Protein AF-A0AAW4PHL9-F1 (afdb_monomer_lite)

Foldseek 3Di:
DPPPQDQDPADLPAQALCNNQSHDLPDDLVRSVVSLVVCCQCLPPVRHPDDPSVVSNVSNVVSNVQCNDPVSSVLLVLLCVVVNRRCSNLQSVLCVVVVVPDDSNPDDCVNSVNPDPPPPPPDPDDDPVVVVVVVVVVVVVVVVVVVVVVVVVVVVVVCVVVVDDPPDDDDDDDDDDDDDDDDDDDDDDDDDDDDDDDPDPPPVPPVVVVVVVVVVVVVVVVVVVVVVVVVVVLVVVLVVVLCCCLCPVLVPPPDVVVSLVVSLVSLVVSLVVSVVVVVVVVVCVVPVDPPPPDDPPPPPPPDPPVVVVVVVVVSVVVSVCVVVVNPVVVLVVVLVVVVVVVVVVVVVCVVDVDDPVCVVVNVVVVVVSLVVSLVSLVVVCVVVVVVVVNVVVVVVVVCVVVVPDPVVVVVVVVD

Secondary structure (DSSP, 8-state):
----PPP----TT-SSHHHHHT--TT--HHHHHHHHHHHHHHH-TTT--STTHHHHHHHHHHHHHHHHSHHHHHHHHHHHHHHHHHHHHHHHHHHHHTTT-S-TTT--TTTTT-S----GGG-----THHHHHHHHHHHHHHHHHHHHHHHHHHHHHHHHHTT---------------------------------------TTHHHHHHHHHHHHHHHHHHHHHHHHHHHHHHHHHHHHHHHIIIIIIITT-S-HHHHHHHHHHHHHHHHHHHHHHHHHHHHHHHHS-----S-TT-TT---SHHHHHHHHHHHHHHHHHHHTT-HHHHHHHHHHHHHHHHHHHHHHHTTS---TTHHHHHHHHHHHHHHHHHHHHHHHHHHTT-HHHHHHHHHHHHHHHHTS-THHHHHHTT-

Sequence (415 aa):
MSATQEFTAPDINREDYYERLGVPPSADATDIANHTKKYVAEFKPELSTHDNADERWKQFNKARQTLNSTDSKEDYDTFRERFGAEQATEAYETWQANDALGDPNSVSARDLGLESEVDESESGHKTHDQEWNKQRSSSRDQQQNRSTREERRHERARRRQAGETDIDTDSSKTYSTRATDGGKRTGTNETTDADKDETEDDESGTFGRVIDHVRSTVDLAAMEVSTMFSLLDLVGVSYLLYVLVVEFVLGSVPIPIIRDAGTVAVSLALVGLLSVAYLDRFSDRVTSGGRASVGNQFTKSTTPTRLLALPALFAVLWSLVLLIGGGALTILLLAVSVACLYGRLRGVSNVVDIPDWTENIEVAGGALAAIIFIVLFIQSGQVTGTGPLATVGIGIVLLALIGTPIAAVRQQLSR

Structure (mmCIF, N/CA/C/O backbone):
data_AF-A0AAW4PHL9-F1
#
_entry.id   AF-A0AAW4PHL9-F1
#
loop_
_atom_site.group_PDB
_atom_site.id
_atom_site.type_symbol
_atom_site.label_atom_id
_atom_site.label_alt_id
_atom_site.label_comp_id
_atom_site.label_asym_id
_atom_site.label_entity_id
_atom_site.label_seq_id
_atom_site.pdbx_PDB_ins_code
_atom_site.Cartn_x
_atom_site.Cartn_y
_atom_site.Cartn_z
_atom_site.occupancy
_atom_site.B_iso_or_equiv
_atom_site.auth_seq_id
_atom_site.auth_comp_id
_atom_site.auth_asym_id
_atom_site.auth_atom_id
_atom_site.pdbx_PDB_model_num
ATOM 1 N N . MET A 1 1 ? -10.907 -9.064 30.657 1.00 40.66 1 MET A N 1
ATOM 2 C CA . MET A 1 1 ? -10.489 -10.327 30.013 1.00 40.66 1 MET A CA 1
ATOM 3 C C . MET A 1 1 ? -10.972 -10.296 28.573 1.00 40.66 1 MET A C 1
ATOM 5 O O . MET A 1 1 ? -12.100 -10.694 28.309 1.00 40.66 1 MET A O 1
ATOM 9 N N . SER A 1 2 ? -10.179 -9.720 27.668 1.00 46.84 2 SER A N 1
ATOM 10 C CA . SER A 1 2 ? -10.474 -9.772 26.233 1.00 46.84 2 SER A CA 1
ATOM 11 C C . SER A 1 2 ? -10.361 -11.222 25.782 1.00 46.84 2 SER A C 1
ATOM 13 O O . SER A 1 2 ? -9.368 -11.879 26.087 1.00 46.84 2 SER A O 1
ATOM 15 N N . ALA A 1 3 ? -11.401 -11.744 25.133 1.00 52.06 3 ALA A N 1
ATOM 16 C CA . ALA A 1 3 ? -11.362 -13.076 24.552 1.00 52.06 3 ALA A CA 1
ATOM 17 C C . ALA A 1 3 ? -10.167 -13.150 23.595 1.00 52.06 3 ALA A C 1
ATOM 19 O O . ALA A 1 3 ? -10.059 -12.322 22.691 1.00 52.06 3 ALA A O 1
ATOM 20 N N . THR A 1 4 ? -9.261 -14.102 23.816 1.00 66.75 4 THR A N 1
ATOM 21 C CA . THR A 1 4 ? -8.198 -14.433 22.867 1.00 66.75 4 THR A CA 1
ATOM 22 C C . THR A 1 4 ? -8.877 -14.841 21.565 1.00 66.75 4 THR A C 1
ATOM 24 O O . THR A 1 4 ? -9.421 -15.938 21.470 1.00 66.75 4 THR A O 1
ATOM 27 N N . GLN A 1 5 ? -8.952 -13.923 20.602 1.00 79.31 5 GLN A N 1
ATOM 28 C CA . GLN A 1 5 ? -9.539 -14.223 19.305 1.00 79.31 5 GLN A CA 1
ATOM 29 C C . GLN A 1 5 ? -8.612 -15.213 18.593 1.00 79.31 5 GLN A C 1
ATOM 31 O O . GLN A 1 5 ? -7.412 -14.974 18.460 1.00 79.31 5 GLN A O 1
ATOM 36 N N . GLU A 1 6 ? -9.159 -16.370 18.231 1.00 91.69 6 GLU A N 1
ATOM 37 C CA . GLU A 1 6 ? -8.403 -17.492 17.682 1.00 91.69 6 GLU A CA 1
ATOM 38 C C . GLU A 1 6 ? -8.132 -17.286 16.186 1.00 91.69 6 GLU A C 1
ATOM 40 O O . GLU A 1 6 ? -8.986 -16.802 15.443 1.00 91.69 6 GLU A O 1
ATOM 45 N N . PHE A 1 7 ? -6.936 -17.670 15.736 1.00 94.94 7 PHE A N 1
ATOM 46 C CA . PHE A 1 7 ? -6.603 -17.722 14.315 1.00 94.94 7 PHE A CA 1
ATOM 47 C C . PHE A 1 7 ? -7.363 -18.872 13.651 1.00 94.94 7 PHE A C 1
ATOM 49 O O . PHE A 1 7 ? -7.286 -20.016 14.098 1.00 94.94 7 PHE A O 1
ATOM 56 N N . THR A 1 8 ? -8.054 -18.583 12.557 1.00 96.56 8 THR A N 1
ATOM 57 C CA . THR A 1 8 ? -8.885 -19.541 11.818 1.00 96.56 8 THR A CA 1
ATOM 58 C C . THR A 1 8 ? -8.305 -19.809 10.429 1.00 96.56 8 THR A C 1
ATOM 60 O O . THR A 1 8 ? -7.243 -19.301 10.077 1.00 96.56 8 THR A O 1
ATOM 63 N N . ALA A 1 9 ? -8.936 -20.687 9.650 1.00 96.12 9 ALA A N 1
ATOM 64 C CA . ALA A 1 9 ? -8.534 -20.891 8.263 1.00 96.12 9 ALA A CA 1
ATOM 65 C C . ALA A 1 9 ? -8.969 -19.683 7.400 1.00 96.12 9 ALA A C 1
ATOM 67 O O . ALA A 1 9 ? -10.082 -19.194 7.597 1.00 96.12 9 ALA A O 1
ATOM 68 N N . PRO A 1 10 ? -8.142 -19.227 6.440 1.00 96.31 10 PRO A N 1
ATOM 69 C CA . PRO A 1 10 ? -8.493 -18.157 5.506 1.00 96.31 10 PRO A CA 1
ATOM 70 C C . PRO A 1 10 ? -9.788 -18.444 4.732 1.00 96.31 10 PRO A C 1
ATOM 72 O O . PRO A 1 10 ? -9.895 -19.480 4.069 1.00 96.31 10 PRO A O 1
ATOM 75 N N . ASP A 1 11 ? -10.741 -17.508 4.743 1.00 96.25 11 ASP A N 1
ATOM 76 C CA . ASP A 1 11 ? -11.960 -17.579 3.926 1.00 96.25 11 ASP A CA 1
ATOM 77 C C . ASP A 1 11 ? -11.957 -16.476 2.860 1.00 96.25 11 ASP A C 1
ATOM 79 O O . ASP A 1 11 ? -12.434 -15.362 3.060 1.00 96.25 11 ASP A O 1
ATOM 83 N N . ILE A 1 12 ? -11.388 -16.792 1.695 1.00 95.19 12 ILE A N 1
ATOM 84 C CA . ILE A 1 12 ? -11.153 -15.826 0.609 1.00 95.19 12 ILE A CA 1
ATOM 85 C C . ILE A 1 12 ? -12.436 -15.165 0.092 1.00 95.19 12 ILE A C 1
ATOM 87 O O . ILE A 1 12 ? -12.377 -14.051 -0.415 1.00 95.19 12 ILE A O 1
ATOM 91 N N . ASN A 1 13 ? -13.590 -15.819 0.243 1.00 94.75 13 ASN A N 1
ATOM 92 C CA . ASN A 1 13 ? -14.860 -15.293 -0.255 1.00 94.75 13 ASN A CA 1
ATOM 93 C C . ASN A 1 13 ? -15.478 -14.239 0.674 1.00 94.75 13 ASN A C 1
ATOM 95 O O . ASN A 1 13 ? -16.536 -13.700 0.356 1.00 94.75 13 ASN A O 1
ATOM 99 N N . ARG A 1 14 ? -14.856 -13.965 1.825 1.00 96.06 14 ARG A N 1
ATOM 100 C CA . ARG A 1 14 ? -15.315 -12.936 2.756 1.00 96.06 14 ARG A CA 1
ATOM 101 C C . ARG A 1 14 ? -14.989 -11.549 2.253 1.00 96.06 14 ARG A C 1
ATOM 103 O O . ARG A 1 14 ? -14.019 -11.338 1.527 1.00 96.06 14 ARG A O 1
ATOM 110 N N . GLU A 1 15 ? -15.805 -10.592 2.656 1.00 95.38 15 GLU A N 1
ATOM 111 C CA . GLU A 1 15 ? -15.592 -9.195 2.308 1.00 95.38 15 GLU A CA 1
ATOM 112 C C . GLU A 1 15 ? -14.452 -8.611 3.151 1.00 95.38 15 GLU A C 1
ATOM 114 O O . GLU A 1 15 ? -13.544 -8.020 2.577 1.00 95.38 15 GLU A O 1
ATOM 119 N N . ASP A 1 16 ? -14.398 -8.889 4.458 1.00 97.44 16 ASP A N 1
ATOM 120 C CA . ASP A 1 16 ? -13.377 -8.370 5.383 1.00 97.44 16 ASP A CA 1
ATOM 121 C C . ASP A 1 16 ? -11.985 -8.996 5.159 1.00 97.44 16 ASP A C 1
ATOM 123 O O . ASP A 1 16 ? -11.825 -10.219 5.154 1.00 97.44 16 ASP A O 1
ATOM 127 N N . TYR A 1 17 ? -10.937 -8.172 5.051 1.00 98.38 17 TYR A N 1
ATOM 128 C CA . TYR A 1 17 ? -9.552 -8.638 4.899 1.00 98.38 17 TYR A CA 1
ATOM 129 C C . TYR A 1 17 ? -9.061 -9.512 6.058 1.00 98.38 17 TYR A C 1
ATOM 131 O O . TYR A 1 17 ? -8.280 -10.437 5.825 1.00 98.38 17 TYR A O 1
ATOM 139 N N . TYR A 1 18 ? -9.518 -9.263 7.287 1.00 98.00 18 TYR A N 1
ATOM 140 C CA . TYR A 1 18 ? -9.161 -10.094 8.439 1.00 98.00 18 TYR A CA 1
ATOM 141 C C . TYR A 1 18 ? -9.724 -11.511 8.305 1.00 98.00 18 TYR A C 1
ATOM 143 O O . TYR A 1 18 ? -8.986 -12.488 8.446 1.00 98.00 18 TYR A O 1
ATOM 151 N N . GLU A 1 19 ? -10.999 -11.630 7.927 1.00 97.12 19 GLU A N 1
ATOM 152 C CA . GLU A 1 19 ? -11.641 -12.918 7.649 1.00 97.12 19 GLU A CA 1
ATOM 153 C C . GLU A 1 19 ? -11.020 -13.615 6.428 1.00 97.12 19 GLU A C 1
ATOM 155 O O . GLU A 1 19 ? -10.758 -14.821 6.475 1.00 97.12 19 GLU A O 1
ATOM 160 N N . ARG A 1 20 ? -10.669 -12.858 5.372 1.00 97.31 20 ARG A N 1
ATOM 161 C CA . ARG A 1 20 ? -9.946 -13.398 4.205 1.00 97.31 20 ARG A CA 1
ATOM 162 C C . ARG A 1 20 ? -8.634 -14.061 4.579 1.00 97.31 20 ARG A C 1
ATOM 164 O O . ARG A 1 20 ? -8.242 -15.012 3.914 1.00 97.31 20 ARG A O 1
ATOM 171 N N . LEU A 1 21 ? -7.940 -13.564 5.600 1.00 97.75 21 LEU A N 1
ATOM 172 C CA . LEU A 1 21 ? -6.687 -14.152 6.069 1.00 97.75 21 LEU A CA 1
ATOM 173 C C . LEU A 1 21 ? -6.864 -15.110 7.249 1.00 97.75 21 LEU A C 1
ATOM 175 O O . LEU A 1 21 ? -5.884 -15.751 7.613 1.00 97.75 21 LEU A O 1
ATOM 179 N N . GLY A 1 22 ? -8.058 -15.213 7.841 1.00 97.38 22 GLY A N 1
ATOM 180 C CA . GLY A 1 22 ? -8.293 -16.012 9.046 1.00 97.38 22 GLY A CA 1
ATOM 181 C C . GLY A 1 22 ? -7.592 -15.457 10.294 1.00 97.38 22 GLY A C 1
ATOM 182 O O . GLY A 1 22 ? -7.278 -16.210 11.217 1.00 97.38 22 GLY A O 1
ATOM 183 N N . VAL A 1 23 ? -7.310 -14.152 10.333 1.00 97.56 23 VAL A N 1
ATOM 184 C CA . VAL A 1 23 ? -6.572 -13.501 11.430 1.00 97.56 23 VAL A CA 1
ATOM 185 C C . VAL A 1 23 ? -7.486 -12.551 12.210 1.00 97.56 23 VAL A C 1
ATOM 187 O O . VAL A 1 23 ? -8.345 -11.911 11.607 1.00 97.56 23 VAL A O 1
ATOM 190 N N . PRO A 1 24 ? -7.336 -12.430 13.539 1.00 96.94 24 PRO A N 1
ATOM 191 C CA . PRO A 1 24 ? -8.139 -11.487 14.309 1.00 96.94 24 PRO A CA 1
ATOM 192 C C . PRO A 1 24 ? -7.734 -10.028 14.023 1.00 96.94 24 PRO A C 1
ATOM 194 O O . PRO A 1 24 ? -6.553 -9.773 13.778 1.00 96.94 24 PRO A O 1
ATOM 197 N N . PRO A 1 25 ? -8.652 -9.044 14.129 1.00 96.12 25 PRO A N 1
ATOM 198 C CA . PRO A 1 25 ? -8.330 -7.618 13.974 1.00 96.12 25 PRO A CA 1
ATOM 199 C C . PRO A 1 25 ? -7.223 -7.108 14.907 1.00 96.12 25 PRO A C 1
ATOM 201 O O . PRO A 1 25 ? -6.479 -6.189 14.571 1.00 96.12 25 PRO A O 1
ATOM 204 N N . SER A 1 26 ? -7.076 -7.736 16.077 1.00 94.88 26 SER A N 1
ATOM 205 C CA . SER A 1 26 ? -6.024 -7.414 17.043 1.00 94.88 26 SER A CA 1
ATOM 206 C C . SER A 1 26 ? -4.652 -8.003 16.699 1.00 94.88 26 SER A C 1
ATOM 208 O O . SER A 1 26 ? -3.712 -7.773 17.453 1.00 94.88 26 SER A O 1
ATOM 210 N N . ALA A 1 27 ? -4.519 -8.791 15.624 1.00 95.88 27 ALA A N 1
ATOM 211 C CA . ALA A 1 27 ? -3.241 -9.381 15.239 1.00 95.88 27 ALA A CA 1
ATOM 212 C C . ALA A 1 27 ? -2.236 -8.300 14.813 1.00 95.88 27 ALA A C 1
ATOM 214 O O . ALA A 1 27 ? -2.571 -7.341 14.100 1.00 95.88 27 ALA A O 1
ATOM 215 N N . ASP A 1 28 ? -0.986 -8.474 15.237 1.00 94.75 28 ASP A N 1
ATOM 216 C CA . ASP A 1 28 ? 0.117 -7.643 14.775 1.00 94.75 28 ASP A CA 1
ATOM 217 C C . ASP A 1 28 ? 0.620 -8.097 13.389 1.00 94.75 28 ASP A C 1
ATOM 219 O O . ASP A 1 28 ? 0.258 -9.160 12.873 1.00 94.75 28 ASP A O 1
ATOM 223 N N . ALA A 1 29 ? 1.461 -7.279 12.753 1.00 94.44 29 ALA A N 1
ATOM 224 C CA . ALA A 1 29 ? 1.990 -7.588 11.424 1.00 94.44 29 ALA A CA 1
ATOM 225 C C . ALA A 1 29 ? 2.832 -8.882 11.402 1.00 94.44 29 ALA A C 1
ATOM 227 O O . ALA A 1 29 ? 2.844 -9.598 10.399 1.00 94.44 29 ALA A O 1
ATOM 228 N N . THR A 1 30 ? 3.511 -9.214 12.503 1.00 94.81 30 THR A N 1
ATOM 229 C CA . THR A 1 30 ? 4.353 -10.414 12.612 1.00 94.81 30 THR A CA 1
ATOM 230 C C . THR A 1 30 ? 3.494 -11.673 12.632 1.00 94.81 30 THR A C 1
ATOM 232 O O . THR A 1 30 ? 3.772 -12.631 11.906 1.00 94.81 30 THR A O 1
ATOM 235 N N . ASP A 1 31 ? 2.418 -11.663 13.410 1.00 96.06 31 ASP A N 1
ATOM 236 C CA . ASP A 1 31 ? 1.444 -12.740 13.497 1.00 96.06 31 ASP A CA 1
ATOM 237 C C . ASP A 1 31 ? 0.718 -12.944 12.169 1.00 96.06 31 ASP A C 1
ATOM 239 O O . ASP A 1 31 ? 0.600 -14.078 11.694 1.00 96.06 31 ASP A O 1
ATOM 243 N N . ILE A 1 32 ? 0.308 -11.854 11.513 1.00 96.94 32 ILE A N 1
ATOM 244 C CA . ILE A 1 32 ? -0.308 -11.895 10.181 1.00 96.94 32 ILE A CA 1
ATOM 245 C C . ILE A 1 32 ? 0.671 -12.498 9.162 1.00 96.94 32 ILE A C 1
ATOM 247 O O . ILE A 1 32 ? 0.306 -13.402 8.402 1.00 96.94 32 ILE A O 1
ATOM 251 N N . ALA A 1 33 ? 1.937 -12.074 9.157 1.00 96.12 33 ALA A N 1
ATOM 252 C CA . ALA A 1 33 ? 2.958 -12.624 8.266 1.00 96.12 33 ALA A CA 1
ATOM 253 C C . ALA A 1 33 ? 3.206 -14.123 8.520 1.00 96.12 33 ALA A C 1
ATOM 255 O O . ALA A 1 33 ? 3.273 -14.920 7.577 1.00 96.12 33 ALA A O 1
ATOM 256 N N . ASN A 1 34 ? 3.296 -14.531 9.787 1.00 96.38 34 ASN A N 1
ATOM 257 C CA . ASN A 1 34 ? 3.507 -15.924 10.177 1.00 96.38 34 ASN A CA 1
ATOM 258 C C . ASN A 1 34 ? 2.312 -16.815 9.828 1.00 96.38 34 ASN A C 1
ATOM 260 O O . ASN A 1 34 ? 2.499 -17.937 9.346 1.00 96.38 34 ASN A O 1
ATOM 264 N N . HIS A 1 35 ? 1.092 -16.326 10.053 1.00 96.62 35 HIS A N 1
ATOM 265 C CA . HIS A 1 35 ? -0.130 -17.045 9.727 1.00 96.62 35 HIS A CA 1
ATOM 266 C C . HIS A 1 35 ? -0.275 -17.212 8.212 1.00 96.62 35 HIS A C 1
ATOM 268 O O . HIS A 1 35 ? -0.390 -18.335 7.719 1.00 96.62 35 HIS A O 1
ATOM 274 N N . THR A 1 36 ? -0.157 -16.121 7.451 1.00 96.31 36 THR A N 1
ATOM 275 C CA . THR A 1 36 ? -0.311 -16.153 5.988 1.00 96.31 36 THR A CA 1
ATOM 276 C C . THR A 1 36 ? 0.737 -17.019 5.297 1.00 96.31 36 THR A C 1
ATOM 278 O O . THR A 1 36 ? 0.407 -17.713 4.336 1.00 96.31 36 THR A O 1
ATOM 281 N N . LYS A 1 37 ? 1.975 -17.078 5.811 1.00 96.50 37 LYS A N 1
ATOM 282 C CA . LYS A 1 37 ? 3.041 -17.943 5.275 1.00 96.50 37 LYS A CA 1
ATOM 283 C C . LYS A 1 37 ? 2.640 -19.422 5.208 1.00 96.50 37 LYS A C 1
ATOM 285 O O . LYS A 1 37 ? 3.077 -20.110 4.286 1.00 96.50 37 LYS A O 1
ATOM 290 N N . LYS A 1 38 ? 1.801 -19.902 6.135 1.00 95.69 38 LYS A N 1
ATOM 291 C CA . LYS A 1 38 ? 1.313 -21.295 6.158 1.00 95.69 38 LYS A CA 1
ATOM 292 C C . LYS A 1 38 ? 0.402 -21.613 4.968 1.00 95.69 38 LYS A C 1
ATOM 294 O O . LYS A 1 38 ? 0.441 -22.730 4.467 1.00 95.69 38 LYS A O 1
ATOM 299 N N . TYR A 1 39 ? -0.343 -20.621 4.483 1.00 95.69 39 TYR A N 1
ATOM 300 C CA . TYR A 1 39 ? -1.357 -20.782 3.437 1.00 95.69 39 TYR A CA 1
ATOM 301 C C . TYR A 1 39 ? -0.888 -20.356 2.040 1.00 95.69 39 TYR A C 1
ATOM 303 O O . TYR A 1 39 ? -1.572 -20.599 1.050 1.00 95.69 39 TYR A O 1
ATOM 311 N N . VAL A 1 40 ? 0.314 -19.780 1.911 1.00 95.06 40 VAL A N 1
ATOM 312 C CA . VAL A 1 40 ? 0.874 -19.393 0.602 1.00 95.06 40 VAL A CA 1
ATOM 313 C C . VAL A 1 40 ? 0.919 -20.571 -0.378 1.00 95.06 40 VAL A C 1
ATOM 315 O O . VAL A 1 40 ? 0.630 -20.390 -1.557 1.00 95.06 40 VAL A O 1
ATOM 318 N N . ALA A 1 41 ? 1.278 -21.772 0.084 1.00 93.00 41 ALA A N 1
ATOM 319 C CA . ALA A 1 41 ? 1.337 -22.953 -0.780 1.00 93.00 41 ALA A CA 1
ATOM 320 C C . ALA A 1 41 ? -0.053 -23.417 -1.252 1.00 93.00 41 ALA A C 1
ATOM 322 O O . ALA A 1 41 ? -0.166 -23.951 -2.349 1.00 93.00 41 ALA A O 1
ATOM 323 N N . GLU A 1 42 ? -1.097 -23.184 -0.454 1.00 93.12 42 GLU A N 1
ATOM 324 C CA . GLU A 1 42 ? -2.476 -23.576 -0.765 1.00 93.12 42 GLU A CA 1
ATOM 325 C C . GLU A 1 42 ? -3.115 -22.663 -1.817 1.00 93.12 42 GLU A C 1
ATOM 327 O O . GLU A 1 42 ? -3.868 -23.134 -2.670 1.00 93.12 42 GLU A O 1
ATOM 332 N N . PHE A 1 43 ? -2.785 -21.369 -1.794 1.00 93.31 43 PHE A N 1
ATOM 333 C CA . PHE A 1 43 ? -3.372 -20.385 -2.707 1.00 93.31 43 PHE A CA 1
ATOM 334 C C . PHE A 1 43 ? -2.535 -20.090 -3.950 1.00 93.31 43 PHE A C 1
ATOM 336 O O . PHE A 1 43 ? -3.084 -19.580 -4.919 1.00 93.31 43 PHE A O 1
ATOM 343 N N . LYS A 1 44 ? -1.230 -20.392 -3.971 1.00 93.12 44 LYS A N 1
ATOM 344 C CA . LYS A 1 44 ? -0.401 -20.152 -5.162 1.00 93.12 44 LYS A CA 1
ATOM 345 C C . LYS A 1 44 ? -0.949 -20.919 -6.379 1.00 93.12 44 LYS A C 1
ATOM 347 O O . LYS A 1 44 ? -1.069 -22.138 -6.276 1.00 93.12 44 LYS A O 1
ATOM 352 N N . PRO A 1 45 ? -1.166 -20.276 -7.544 1.00 95.19 45 PRO A N 1
ATOM 353 C CA . PRO A 1 45 ? -1.774 -20.928 -8.711 1.00 95.19 45 PRO A CA 1
ATOM 354 C C . PRO A 1 45 ? -1.037 -22.182 -9.183 1.00 95.19 45 PRO A C 1
ATOM 356 O O . PRO A 1 45 ? -1.655 -23.152 -9.598 1.00 95.19 45 PRO A O 1
ATOM 359 N N . GLU A 1 46 ? 0.292 -22.181 -9.063 1.00 96.19 46 GLU A N 1
ATOM 360 C CA . GLU A 1 46 ? 1.154 -23.299 -9.465 1.00 96.19 46 GLU A CA 1
ATOM 361 C C . GLU A 1 46 ? 1.044 -24.532 -8.552 1.00 96.19 46 GLU A C 1
ATOM 363 O O . GLU A 1 46 ? 1.380 -25.637 -8.970 1.00 96.19 46 GLU A O 1
ATOM 368 N N . LEU A 1 47 ? 0.637 -24.343 -7.293 1.00 95.81 47 LEU A N 1
ATOM 369 C CA . LEU A 1 47 ? 0.632 -25.384 -6.256 1.00 95.81 47 LEU A CA 1
ATOM 370 C C . LEU A 1 47 ? -0.783 -25.750 -5.792 1.00 95.81 47 LEU A C 1
ATOM 372 O O . LEU A 1 47 ? -0.986 -26.815 -5.208 1.00 95.81 47 LEU A O 1
ATOM 376 N N . SER A 1 48 ? -1.751 -24.868 -6.034 1.00 93.69 48 SER A N 1
ATOM 377 C CA . SER A 1 48 ? -3.132 -25.035 -5.610 1.00 93.69 48 SER A CA 1
ATOM 378 C C . SER A 1 48 ? -3.849 -26.101 -6.434 1.00 93.69 48 SER A C 1
ATOM 380 O O . SER A 1 48 ? -3.647 -26.230 -7.638 1.00 93.69 48 SER A O 1
ATOM 382 N N . THR A 1 49 ? -4.744 -26.840 -5.780 1.00 93.19 49 THR A N 1
ATOM 383 C CA . THR A 1 49 ? -5.660 -27.793 -6.436 1.00 93.19 49 THR A CA 1
ATOM 384 C C . THR A 1 49 ? -7.060 -27.216 -6.634 1.00 93.19 49 THR A C 1
ATOM 386 O O . THR A 1 49 ? -7.966 -27.921 -7.070 1.00 93.19 49 THR A O 1
ATOM 389 N N . HIS A 1 50 ? -7.253 -25.944 -6.290 1.00 91.06 50 HIS A N 1
ATOM 390 C CA . HIS A 1 50 ? -8.550 -25.298 -6.341 1.00 91.06 50 HIS A CA 1
ATOM 391 C C . HIS A 1 50 ? -8.860 -24.716 -7.716 1.00 91.06 50 HIS A C 1
ATOM 393 O O . HIS A 1 50 ? -8.002 -24.121 -8.369 1.00 91.06 50 HIS A O 1
ATOM 399 N N . ASP A 1 51 ? -10.132 -24.790 -8.093 1.00 91.12 51 ASP A N 1
ATOM 400 C CA . ASP A 1 51 ? -10.650 -24.024 -9.219 1.00 91.12 51 ASP A CA 1
ATOM 401 C C . ASP A 1 51 ? -10.497 -22.518 -8.935 1.00 91.12 51 ASP A C 1
ATOM 403 O O . ASP A 1 51 ? -10.637 -22.063 -7.795 1.00 91.12 51 ASP A O 1
ATOM 407 N N . ASN A 1 52 ? -10.197 -21.735 -9.975 1.00 93.00 52 ASN A N 1
ATOM 408 C CA . ASN A 1 52 ? -9.961 -20.286 -9.884 1.00 93.00 52 ASN A CA 1
ATOM 409 C C . ASN A 1 52 ? -8.826 -19.885 -8.918 1.00 93.00 52 ASN A C 1
ATOM 411 O O . ASN A 1 52 ? -8.908 -18.850 -8.251 1.00 93.00 52 ASN A O 1
ATOM 415 N N . ALA A 1 53 ? -7.756 -20.686 -8.842 1.00 95.12 53 ALA A N 1
ATOM 416 C CA . ALA A 1 53 ? -6.608 -20.408 -7.979 1.00 95.12 53 ALA A CA 1
ATOM 417 C C . ALA A 1 53 ? -6.002 -19.007 -8.200 1.00 95.12 53 ALA A C 1
ATOM 419 O O . ALA A 1 53 ? -5.631 -18.358 -7.227 1.00 95.12 53 ALA A O 1
ATOM 420 N N . ASP A 1 54 ? -5.975 -18.505 -9.440 1.00 96.06 54 ASP A N 1
ATOM 421 C CA . ASP A 1 54 ? -5.495 -17.151 -9.761 1.00 96.06 54 ASP A CA 1
ATOM 422 C C . ASP A 1 54 ? -6.287 -16.050 -9.042 1.00 96.06 54 ASP A C 1
ATOM 424 O O . ASP A 1 54 ? -5.703 -15.154 -8.426 1.00 96.06 54 ASP A O 1
ATOM 428 N N . GLU A 1 55 ? -7.619 -16.129 -9.075 1.00 96.06 55 GLU A N 1
ATOM 429 C CA . GLU A 1 55 ? -8.489 -15.129 -8.453 1.00 96.06 55 GLU A CA 1
ATOM 430 C C . GLU A 1 55 ? -8.392 -15.205 -6.926 1.00 96.06 55 GLU A C 1
ATOM 432 O O . GLU A 1 55 ? -8.235 -14.185 -6.249 1.00 96.06 55 GLU A O 1
ATOM 437 N N . ARG A 1 56 ? -8.372 -16.427 -6.373 1.00 95.88 56 ARG A N 1
ATOM 438 C CA . ARG A 1 56 ? -8.202 -16.632 -4.928 1.00 95.88 56 ARG A CA 1
ATOM 439 C C . ARG A 1 56 ? -6.846 -16.121 -4.444 1.00 95.88 56 ARG A C 1
ATOM 441 O O . ARG A 1 56 ? -6.769 -15.462 -3.410 1.00 95.88 56 ARG A O 1
ATOM 448 N N . TRP A 1 57 ? -5.782 -16.371 -5.207 1.00 96.88 57 TRP A N 1
ATOM 449 C CA . TRP A 1 57 ? -4.440 -15.872 -4.916 1.00 96.88 57 TRP A CA 1
ATOM 450 C C . TRP A 1 57 ? -4.380 -14.349 -4.916 1.00 96.88 57 TRP A C 1
ATOM 452 O O . TRP A 1 57 ? -3.748 -13.753 -4.042 1.00 96.88 57 TRP A O 1
ATOM 462 N N . LYS A 1 58 ? -5.043 -13.711 -5.885 1.00 96.75 58 LYS A N 1
ATOM 463 C CA . LYS A 1 58 ? -5.116 -12.254 -5.993 1.00 96.75 58 LYS A CA 1
ATOM 464 C C . LYS A 1 58 ? -5.797 -11.643 -4.768 1.00 96.75 58 LYS A C 1
ATOM 466 O O . LYS A 1 58 ? -5.232 -10.731 -4.166 1.00 96.75 58 LYS A O 1
ATOM 471 N N . GLN A 1 59 ? -6.951 -12.171 -4.363 1.00 96.62 59 GLN A N 1
ATOM 472 C CA . GLN A 1 59 ? -7.688 -11.690 -3.189 1.00 96.62 59 GLN A CA 1
ATOM 473 C C . GLN A 1 59 ? -6.913 -11.927 -1.884 1.00 96.62 59 GLN A C 1
ATOM 475 O O . GLN A 1 59 ? -6.774 -11.003 -1.080 1.00 96.62 59 GLN A O 1
ATOM 480 N N . PHE A 1 60 ? -6.323 -13.116 -1.714 1.00 97.31 60 PHE A N 1
ATOM 481 C CA . PHE A 1 60 ? -5.466 -13.440 -0.569 1.00 97.31 60 PHE A CA 1
ATOM 482 C C . PHE A 1 60 ? -4.266 -12.490 -0.464 1.00 97.31 60 PHE A C 1
ATOM 484 O O . PHE A 1 60 ? -3.978 -11.944 0.601 1.00 97.31 60 PHE A O 1
ATOM 491 N N . ASN A 1 61 ? -3.560 -12.255 -1.574 1.00 96.94 61 ASN A N 1
ATOM 492 C CA . ASN A 1 61 ? -2.406 -11.363 -1.569 1.00 96.94 61 ASN A CA 1
ATOM 493 C C . ASN A 1 61 ? -2.772 -9.914 -1.313 1.00 96.94 61 ASN A C 1
ATOM 495 O O . ASN A 1 61 ? -1.995 -9.235 -0.650 1.00 96.94 61 ASN A O 1
ATOM 499 N N . LYS A 1 62 ? -3.909 -9.445 -1.831 1.00 97.62 62 LYS A N 1
ATOM 500 C CA . LYS A 1 62 ? -4.367 -8.077 -1.602 1.00 97.62 62 LYS A CA 1
ATOM 501 C C . LYS A 1 62 ? -4.603 -7.835 -0.111 1.00 97.62 62 LYS A C 1
ATOM 503 O O . LYS A 1 62 ? -3.975 -6.947 0.456 1.00 97.62 62 LYS A O 1
ATOM 508 N N . ALA A 1 63 ? -5.371 -8.713 0.541 1.00 98.06 63 ALA A N 1
ATOM 509 C CA . ALA A 1 63 ? -5.590 -8.657 1.987 1.00 98.06 63 ALA A CA 1
ATOM 510 C C . ALA A 1 63 ? -4.264 -8.734 2.767 1.00 98.06 63 ALA A C 1
ATOM 512 O O . ALA A 1 63 ? -4.006 -7.917 3.649 1.00 98.06 63 ALA A O 1
ATOM 513 N N . ARG A 1 64 ? -3.370 -9.664 2.396 1.00 97.31 64 ARG A N 1
ATOM 514 C CA . ARG A 1 64 ? -2.049 -9.810 3.028 1.00 97.31 64 ARG A CA 1
ATOM 515 C C . ARG A 1 64 ? -1.186 -8.560 2.881 1.00 97.31 64 ARG A C 1
ATOM 517 O O . ARG A 1 64 ? -0.517 -8.183 3.833 1.00 97.31 64 ARG A O 1
ATOM 524 N N . GLN A 1 65 ? -1.138 -7.950 1.700 1.00 97.19 65 GLN A N 1
ATOM 525 C CA . GLN A 1 65 ? -0.326 -6.756 1.454 1.00 97.19 65 GLN A CA 1
ATOM 526 C C . GLN A 1 65 ? -0.849 -5.557 2.240 1.00 97.19 65 GLN A C 1
ATOM 528 O O . GLN A 1 65 ? -0.042 -4.863 2.855 1.00 97.19 65 GLN A O 1
ATOM 533 N N . THR A 1 66 ? -2.170 -5.360 2.272 1.00 97.94 66 THR A N 1
ATOM 534 C CA . THR A 1 66 ? -2.787 -4.289 3.057 1.00 97.94 66 THR A CA 1
ATOM 535 C C . THR A 1 66 ? -2.524 -4.470 4.548 1.00 97.94 66 THR A C 1
ATOM 537 O O . THR A 1 66 ? -1.976 -3.571 5.173 1.00 97.94 66 THR A O 1
ATOM 540 N N . LEU A 1 67 ? -2.836 -5.639 5.113 1.00 97.81 67 LEU A N 1
ATOM 541 C CA . LEU A 1 67 ? -2.756 -5.847 6.563 1.00 97.81 67 LEU A CA 1
ATOM 542 C C . LEU A 1 67 ? -1.321 -5.978 7.105 1.00 97.81 67 LEU A C 1
ATOM 544 O O . LEU A 1 67 ? -1.097 -5.816 8.301 1.00 97.81 67 LEU A O 1
ATOM 548 N N . ASN A 1 68 ? -0.338 -6.267 6.249 1.00 96.12 68 ASN A N 1
ATOM 549 C CA . ASN A 1 68 ? 1.071 -6.371 6.649 1.00 96.12 68 ASN A CA 1
ATOM 550 C C . ASN A 1 68 ? 1.813 -5.017 6.627 1.00 96.12 68 ASN A C 1
ATOM 552 O O . ASN A 1 68 ? 2.939 -4.916 7.116 1.00 96.12 68 ASN A O 1
ATOM 556 N N . SER A 1 69 ? 1.219 -3.983 6.030 1.00 96.12 69 SER A N 1
ATOM 557 C CA . SER A 1 69 ? 1.740 -2.615 6.039 1.00 96.12 69 SER A CA 1
ATOM 558 C C . SER A 1 69 ? 1.047 -1.829 7.149 1.00 96.12 69 SER A C 1
ATOM 560 O O . SER A 1 69 ? -0.175 -1.786 7.172 1.00 96.12 69 SER A O 1
ATOM 562 N N . THR A 1 70 ? 1.806 -1.218 8.063 1.00 95.50 70 THR A N 1
ATOM 563 C CA . THR A 1 70 ? 1.247 -0.498 9.222 1.00 95.50 70 THR A CA 1
ATOM 564 C C . THR A 1 70 ? 0.284 0.603 8.782 1.00 95.50 70 THR A C 1
ATOM 566 O O . THR A 1 70 ? -0.871 0.583 9.192 1.00 95.50 70 THR A O 1
ATOM 569 N N . ASP A 1 71 ? 0.725 1.477 7.875 1.00 96.06 71 ASP A N 1
ATOM 570 C CA . ASP A 1 71 ? -0.075 2.601 7.378 1.00 96.06 71 ASP A CA 1
ATOM 571 C C . ASP A 1 71 ? -1.328 2.102 6.642 1.00 96.06 71 ASP A C 1
ATOM 573 O O . ASP A 1 71 ? -2.446 2.527 6.904 1.00 96.06 71 ASP A O 1
ATOM 577 N N . SER A 1 72 ? -1.164 1.109 5.763 1.00 97.38 72 SER A N 1
ATOM 578 C CA . SER A 1 72 ? -2.280 0.566 4.982 1.00 97.38 72 SER A CA 1
ATOM 579 C C . SER A 1 72 ? -3.291 -0.191 5.845 1.00 97.38 72 SER A C 1
ATOM 581 O O . SER A 1 72 ? -4.477 -0.199 5.512 1.00 97.38 72 SER A O 1
ATOM 583 N N . LYS A 1 73 ? -2.828 -0.829 6.926 1.00 97.81 73 LYS A N 1
ATOM 584 C CA . LYS A 1 73 ? -3.670 -1.474 7.933 1.00 97.81 73 LYS A CA 1
ATOM 585 C C . LYS A 1 73 ? -4.457 -0.425 8.716 1.00 97.81 73 LYS A C 1
ATOM 587 O O . LYS A 1 73 ? -5.654 -0.605 8.871 1.00 97.81 73 LYS A O 1
ATOM 592 N N . GLU A 1 74 ? -3.822 0.659 9.156 1.00 97.44 74 GLU A N 1
ATOM 593 C CA . GLU A 1 74 ? -4.489 1.757 9.873 1.00 97.44 74 GLU A CA 1
ATOM 594 C C . GLU A 1 74 ? -5.570 2.426 9.013 1.00 97.44 74 GLU A C 1
ATOM 596 O O . GLU A 1 74 ? -6.701 2.628 9.468 1.00 97.44 74 GLU A O 1
ATOM 601 N N . ASP A 1 75 ? -5.262 2.689 7.742 1.00 97.94 75 ASP A N 1
ATOM 602 C CA . ASP A 1 75 ? -6.242 3.200 6.787 1.00 97.94 75 ASP A CA 1
ATOM 603 C C . ASP A 1 75 ? -7.415 2.220 6.651 1.00 97.94 75 ASP A C 1
ATOM 605 O O . ASP A 1 75 ? -8.576 2.606 6.784 1.00 97.94 75 ASP A O 1
ATOM 609 N N . TYR A 1 76 ? -7.128 0.933 6.432 1.00 98.38 76 TYR A N 1
ATOM 610 C CA . TYR A 1 76 ? -8.157 -0.100 6.317 1.00 98.38 76 TYR A CA 1
ATOM 611 C C . TYR A 1 76 ? -9.011 -0.219 7.588 1.00 98.38 76 TYR A C 1
ATOM 613 O O . TYR A 1 76 ? -10.236 -0.294 7.497 1.00 98.38 76 TYR A O 1
ATOM 621 N N . ASP A 1 77 ? -8.390 -0.178 8.767 1.00 98.06 77 ASP A N 1
ATOM 622 C CA . ASP A 1 77 ? -9.068 -0.214 10.063 1.00 98.06 77 ASP A CA 1
ATOM 623 C C . ASP A 1 77 ? -9.992 0.996 10.236 1.00 98.06 77 ASP A C 1
ATOM 625 O O . ASP A 1 77 ? -11.111 0.842 10.726 1.00 98.06 77 ASP A O 1
ATOM 629 N N . THR A 1 78 ? -9.591 2.168 9.734 1.00 97.69 78 THR A N 1
ATOM 630 C CA . THR A 1 78 ? -10.440 3.367 9.694 1.00 97.69 78 THR A CA 1
ATOM 631 C C . THR A 1 78 ? -11.685 3.139 8.834 1.00 97.69 78 THR A C 1
ATOM 633 O O . THR A 1 78 ? -12.805 3.420 9.265 1.00 97.69 78 THR A O 1
ATOM 636 N N . PHE A 1 79 ? -11.539 2.586 7.625 1.00 97.69 79 PHE A N 1
ATOM 637 C CA . PHE A 1 79 ? -12.696 2.239 6.788 1.00 97.69 79 PHE A CA 1
ATOM 638 C C . PHE A 1 79 ? -13.575 1.176 7.452 1.00 97.69 79 PHE A C 1
ATOM 640 O O . PHE A 1 79 ? -14.803 1.274 7.419 1.00 97.69 79 PHE A O 1
ATOM 647 N N . ARG A 1 80 ? -12.962 0.195 8.112 1.00 97.31 80 ARG A N 1
ATOM 648 C CA . ARG A 1 80 ? -13.661 -0.872 8.825 1.00 97.31 80 ARG A CA 1
ATOM 649 C C . ARG A 1 80 ? -14.458 -0.374 10.022 1.00 97.31 80 ARG A C 1
ATOM 651 O O . ARG A 1 80 ? -15.572 -0.846 10.235 1.00 97.31 80 ARG A O 1
ATOM 658 N N . GLU A 1 81 ? -13.937 0.590 10.772 1.00 97.19 81 GLU A N 1
ATOM 659 C CA . GLU A 1 81 ? -14.662 1.244 11.862 1.00 97.19 81 GLU A CA 1
ATOM 660 C C . GLU A 1 81 ? -15.835 2.084 11.335 1.00 97.19 81 GLU A C 1
ATOM 662 O O . GLU A 1 81 ? -16.927 2.053 11.903 1.00 97.19 81 GLU A O 1
ATOM 667 N N . ARG A 1 82 ? -15.633 2.805 10.225 1.00 96.12 82 ARG A N 1
ATOM 668 C CA . ARG A 1 82 ? -16.628 3.737 9.674 1.00 96.12 82 ARG A CA 1
ATOM 669 C C . ARG A 1 82 ? -17.775 3.050 8.934 1.00 96.12 82 ARG A C 1
ATOM 671 O O . ARG A 1 82 ? -18.918 3.483 9.071 1.00 96.12 82 ARG A O 1
ATOM 678 N N . PHE A 1 83 ? -17.476 2.023 8.144 1.00 95.50 83 PHE A N 1
ATOM 679 C CA . PHE A 1 83 ? -18.436 1.368 7.245 1.00 95.50 83 PHE A CA 1
ATOM 680 C C . PHE A 1 83 ? -18.806 -0.059 7.685 1.00 95.50 83 PHE A C 1
ATOM 682 O O . PHE A 1 83 ? -19.731 -0.654 7.139 1.00 95.50 83 PHE A O 1
ATOM 689 N N . GLY A 1 84 ? -18.137 -0.601 8.707 1.00 96.19 84 GLY A N 1
ATOM 690 C CA . GLY A 1 84 ? -18.326 -1.978 9.160 1.00 96.19 84 GLY A CA 1
ATOM 691 C C . GLY A 1 84 ? -17.568 -2.994 8.300 1.00 96.19 84 GLY A C 1
ATOM 692 O O . GLY A 1 84 ? -17.121 -2.692 7.200 1.00 96.19 84 GLY A O 1
ATOM 693 N N . ALA A 1 85 ? -17.419 -4.220 8.811 1.00 95.31 85 ALA A N 1
ATOM 694 C CA . ALA A 1 85 ? -16.578 -5.261 8.204 1.00 95.31 85 ALA A CA 1
ATOM 695 C C . ALA A 1 85 ? -17.013 -5.695 6.789 1.00 95.31 85 ALA A C 1
ATOM 697 O O . ALA A 1 85 ? -16.162 -6.069 5.988 1.00 95.31 85 ALA A O 1
ATOM 698 N N . GLU A 1 86 ? -18.308 -5.619 6.479 1.00 93.62 86 GLU A N 1
ATOM 699 C CA . GLU A 1 86 ? -18.865 -5.986 5.167 1.00 93.62 86 GLU A CA 1
ATOM 700 C C . GLU A 1 86 ? -18.461 -4.962 4.088 1.00 93.62 86 GLU A C 1
ATOM 702 O O . GLU A 1 86 ? -17.896 -5.304 3.054 1.00 93.62 86 GLU A O 1
ATOM 707 N N . GLN A 1 87 ? -18.617 -3.665 4.365 1.00 95.44 87 GLN A N 1
ATOM 708 C CA . GLN A 1 87 ? -18.364 -2.611 3.372 1.00 95.44 87 GLN A CA 1
ATOM 709 C C . GLN A 1 87 ? -16.932 -2.054 3.401 1.00 95.44 87 GLN A C 1
ATOM 711 O O . GLN A 1 87 ? -16.523 -1.372 2.461 1.00 95.44 87 GLN A O 1
ATOM 716 N N . ALA A 1 88 ? -16.154 -2.344 4.452 1.00 96.25 88 ALA A N 1
ATOM 717 C CA . ALA A 1 88 ? -14.797 -1.824 4.653 1.00 96.25 88 ALA A CA 1
ATOM 718 C C . ALA A 1 88 ? -13.896 -2.018 3.433 1.00 96.25 88 ALA A C 1
ATOM 720 O O . ALA A 1 88 ? -13.206 -1.096 3.003 1.00 96.25 88 ALA A O 1
ATOM 721 N N . THR A 1 89 ? -13.906 -3.230 2.881 1.00 97.19 89 THR A N 1
ATOM 722 C CA . THR A 1 89 ? -13.031 -3.606 1.775 1.00 97.19 89 THR A CA 1
ATOM 723 C C . THR A 1 89 ? -13.394 -2.870 0.502 1.00 97.19 89 THR A C 1
ATOM 725 O O . THR A 1 89 ? -12.510 -2.300 -0.125 1.00 97.19 89 THR A O 1
ATOM 728 N N . GLU A 1 90 ? -14.671 -2.806 0.133 1.00 96.19 90 GLU A N 1
ATOM 729 C CA . GLU A 1 90 ? -15.094 -2.060 -1.056 1.00 96.19 90 GLU A CA 1
ATOM 730 C C . GLU A 1 90 ? -14.794 -0.559 -0.917 1.00 96.19 90 GLU A C 1
ATOM 732 O O . GLU A 1 90 ? -14.259 0.062 -1.841 1.00 96.19 90 GLU A O 1
ATOM 737 N N . ALA A 1 91 ? -15.052 0.001 0.268 1.00 96.69 91 ALA A N 1
ATOM 738 C CA . ALA A 1 91 ? -14.753 1.387 0.608 1.00 96.69 91 ALA A CA 1
ATOM 739 C C . ALA A 1 91 ? -13.260 1.705 0.450 1.00 96.69 91 ALA A C 1
ATOM 741 O O . ALA A 1 91 ? -12.875 2.648 -0.246 1.00 96.69 91 ALA A O 1
ATOM 742 N N . TYR A 1 92 ? -12.417 0.878 1.066 1.00 97.62 92 TYR A N 1
ATOM 743 C CA . TYR A 1 92 ? -10.968 1.014 1.040 1.00 97.62 92 TYR A CA 1
ATOM 744 C C . TYR A 1 92 ? -10.394 0.831 -0.366 1.00 97.62 92 TYR A C 1
ATOM 746 O O . TYR A 1 92 ? -9.522 1.585 -0.795 1.00 97.62 92 TYR A O 1
ATOM 754 N N . GLU A 1 93 ? -10.884 -0.163 -1.106 1.00 96.69 93 GLU A N 1
ATOM 755 C CA . GLU A 1 93 ? -10.431 -0.439 -2.465 1.00 96.69 93 GLU A CA 1
ATOM 756 C C . GLU A 1 93 ? -10.808 0.687 -3.430 1.00 96.69 93 GLU A C 1
ATOM 758 O O . GLU A 1 93 ? -9.985 1.071 -4.260 1.00 96.69 93 GLU A O 1
ATOM 763 N N . THR A 1 94 ? -12.007 1.257 -3.293 1.00 96.56 94 THR A N 1
ATOM 764 C CA . THR A 1 94 ? -12.443 2.415 -4.086 1.00 96.56 94 THR A CA 1
ATOM 765 C C . THR A 1 94 ? -11.623 3.656 -3.749 1.00 96.56 94 THR A C 1
ATOM 767 O O . THR A 1 94 ? -11.205 4.390 -4.645 1.00 96.56 94 THR A O 1
ATOM 770 N N . TRP A 1 95 ? -11.322 3.872 -2.468 1.00 96.88 95 TRP A N 1
ATOM 771 C CA . TRP A 1 95 ? -10.440 4.953 -2.037 1.00 96.88 95 TRP A CA 1
ATOM 772 C C . TRP A 1 95 ? -9.017 4.802 -2.595 1.00 96.88 95 TRP A C 1
ATOM 774 O O . TRP A 1 95 ? -8.487 5.753 -3.171 1.00 96.88 95 TRP A O 1
ATOM 784 N N . GLN A 1 96 ? -8.421 3.606 -2.520 1.00 96.50 96 GLN A N 1
ATOM 785 C CA . GLN A 1 96 ? -7.117 3.334 -3.135 1.00 96.50 96 GLN A CA 1
ATOM 786 C C . GLN A 1 96 ? -7.139 3.501 -4.660 1.00 96.50 96 GLN A C 1
ATOM 788 O O . GLN A 1 96 ? -6.177 4.010 -5.230 1.00 96.50 96 GLN A O 1
ATOM 793 N N . ALA A 1 97 ? -8.215 3.071 -5.328 1.00 95.50 97 ALA A N 1
ATOM 794 C CA . ALA A 1 97 ? -8.362 3.209 -6.777 1.00 95.50 97 ALA A CA 1
ATOM 795 C C . ALA A 1 97 ? -8.443 4.679 -7.220 1.00 95.50 97 ALA A C 1
ATOM 797 O O . ALA A 1 97 ? -8.036 5.004 -8.333 1.00 95.50 97 ALA A O 1
ATOM 798 N N . ASN A 1 98 ? -8.914 5.563 -6.338 1.00 94.69 98 ASN A N 1
ATOM 799 C CA . ASN A 1 98 ? -8.927 7.013 -6.520 1.00 94.69 98 ASN A CA 1
ATOM 800 C C . ASN A 1 98 ? -7.642 7.675 -5.987 1.00 94.69 98 ASN A C 1
ATOM 802 O O . ASN A 1 98 ? -7.702 8.751 -5.393 1.00 94.69 98 ASN A O 1
ATOM 806 N N . ASP A 1 99 ? -6.491 7.018 -6.167 1.00 93.88 99 ASP A N 1
ATOM 807 C CA . ASP A 1 99 ? -5.157 7.480 -5.753 1.00 93.88 99 ASP A CA 1
ATOM 808 C C . ASP A 1 99 ? -5.055 7.885 -4.268 1.00 93.88 99 ASP A C 1
ATOM 810 O O . ASP A 1 99 ? -4.251 8.749 -3.910 1.00 93.88 99 ASP A O 1
ATOM 814 N N . ALA A 1 100 ? -5.874 7.283 -3.392 1.00 92.06 100 ALA A N 1
ATOM 815 C CA . ALA A 1 100 ? -5.930 7.619 -1.967 1.00 92.06 100 ALA A CA 1
ATOM 816 C C . ALA A 1 100 ? -6.151 9.130 -1.711 1.00 92.06 100 ALA A C 1
ATOM 818 O O . ALA A 1 100 ? -5.591 9.726 -0.787 1.00 92.06 100 ALA A O 1
ATOM 819 N N . LEU A 1 101 ? -6.955 9.786 -2.558 1.00 86.25 101 LEU A N 1
ATOM 820 C CA . LEU A 1 101 ? -7.220 11.220 -2.459 1.00 86.25 101 LEU A CA 1
ATOM 821 C C . LEU A 1 101 ? -8.064 11.550 -1.218 1.00 86.25 101 LEU A C 1
ATOM 823 O O . LEU A 1 101 ? -9.277 11.351 -1.192 1.00 86.25 101 LEU A O 1
ATOM 827 N N . GLY A 1 102 ? -7.415 12.139 -0.214 1.00 90.06 102 GLY A N 1
ATOM 828 C CA . GLY A 1 102 ? -8.052 12.632 1.009 1.00 90.06 102 GLY A CA 1
ATOM 829 C C . GLY A 1 102 ? -7.780 11.756 2.231 1.00 90.06 102 GLY A C 1
ATOM 830 O O . GLY A 1 102 ? -7.312 10.629 2.119 1.00 90.06 102 GLY A O 1
ATOM 831 N N . ASP A 1 103 ? -8.063 12.305 3.411 1.00 93.75 103 ASP A N 1
ATOM 832 C CA . ASP A 1 103 ? -7.914 11.599 4.689 1.00 93.75 103 ASP A CA 1
ATOM 833 C C . ASP A 1 103 ? -8.983 10.490 4.787 1.00 93.75 103 ASP A C 1
ATOM 835 O O . ASP A 1 103 ? -10.165 10.823 4.606 1.00 93.75 103 ASP A O 1
ATOM 839 N N . PRO A 1 104 ? -8.618 9.227 5.099 1.00 95.00 104 PRO A N 1
ATOM 840 C CA . PRO A 1 104 ? -9.549 8.114 5.313 1.00 95.00 104 PRO A CA 1
ATOM 841 C C . PRO A 1 104 ? -10.719 8.422 6.250 1.00 95.00 104 PRO A C 1
ATOM 843 O O . PRO A 1 104 ? -11.783 7.828 6.103 1.00 95.00 104 PRO A O 1
ATOM 846 N N . ASN A 1 105 ? -10.578 9.371 7.179 1.00 95.44 105 ASN A N 1
ATOM 847 C CA . ASN A 1 105 ? -11.646 9.815 8.080 1.00 95.44 105 ASN A CA 1
ATOM 848 C C . ASN A 1 105 ? -12.627 10.810 7.444 1.00 95.44 105 ASN A C 1
ATOM 850 O O . ASN A 1 105 ? -13.746 10.986 7.926 1.00 95.44 105 ASN A O 1
ATOM 854 N N . SER A 1 106 ? -12.212 11.487 6.375 1.00 93.00 106 SER A N 1
ATOM 855 C CA . SER A 1 106 ? -12.953 12.589 5.750 1.00 93.00 106 SER A CA 1
ATOM 856 C C . SER A 1 106 ? -13.773 12.174 4.528 1.00 93.00 106 SER A C 1
ATOM 858 O O . SER A 1 106 ? -14.727 12.869 4.177 1.00 93.00 106 SER A O 1
ATOM 860 N N . VAL A 1 107 ? -13.430 11.050 3.891 1.00 93.94 107 VAL A N 1
ATOM 861 C CA . VAL A 1 107 ? -14.089 10.600 2.656 1.00 93.94 107 VAL A CA 1
ATOM 862 C C . VAL A 1 107 ? -15.515 10.147 2.956 1.00 93.94 107 VAL A C 1
ATOM 864 O O . VAL A 1 107 ? -15.733 9.346 3.869 1.00 93.94 107 VAL A O 1
ATOM 867 N N . SER A 1 108 ? -16.505 10.664 2.230 1.00 92.75 108 SER A N 1
ATOM 868 C CA . SER A 1 108 ? -17.909 10.311 2.461 1.00 92.75 108 SER A CA 1
ATOM 869 C C . SER A 1 108 ? -18.299 9.006 1.753 1.00 92.75 108 SER A C 1
ATOM 871 O O . SER A 1 108 ? -17.695 8.638 0.750 1.00 92.75 108 SER A O 1
ATOM 873 N N . ALA A 1 109 ? -19.347 8.323 2.236 1.00 91.56 109 ALA A N 1
ATOM 874 C CA . ALA A 1 109 ? -19.907 7.141 1.559 1.00 91.56 109 ALA A CA 1
ATOM 875 C C . ALA A 1 109 ? -20.271 7.437 0.092 1.00 91.56 109 ALA A C 1
ATOM 877 O O . ALA A 1 109 ? -20.086 6.597 -0.785 1.00 91.56 109 ALA A O 1
ATOM 878 N N . ARG A 1 110 ? -20.735 8.665 -0.172 1.00 91.12 110 ARG A N 1
ATOM 879 C CA . ARG A 1 110 ? -21.072 9.164 -1.505 1.00 91.12 110 ARG A CA 1
ATOM 880 C C . ARG A 1 110 ? -19.869 9.222 -2.440 1.00 91.12 110 ARG A C 1
ATOM 882 O O . ARG A 1 110 ? -19.988 8.825 -3.593 1.00 91.12 110 ARG A O 1
ATOM 889 N N . ASP A 1 111 ? -18.725 9.697 -1.950 1.00 92.25 111 ASP A N 1
ATOM 890 C CA . ASP A 1 111 ? -17.491 9.783 -2.747 1.00 92.25 111 ASP A CA 1
ATOM 891 C C . ASP A 1 111 ? -16.946 8.392 -3.103 1.00 92.25 111 ASP A C 1
ATOM 893 O O . ASP A 1 111 ? -16.269 8.226 -4.114 1.00 92.25 111 ASP A O 1
ATOM 897 N N . LEU A 1 112 ? -17.277 7.390 -2.284 1.00 93.12 112 LEU A N 1
ATOM 898 C CA . LEU A 1 112 ? -16.909 5.987 -2.476 1.00 93.12 112 LEU A CA 1
ATOM 899 C C . LEU A 1 112 ? -17.952 5.194 -3.272 1.00 93.12 112 LEU A C 1
ATOM 901 O O . LEU A 1 112 ? -17.751 4.009 -3.503 1.00 93.12 112 LEU A O 1
ATOM 905 N N . GLY A 1 113 ? -19.071 5.810 -3.665 1.00 92.19 113 GLY A N 1
ATOM 906 C CA . GLY A 1 113 ? -20.153 5.110 -4.361 1.00 92.19 113 GLY A CA 1
ATOM 907 C C . GLY A 1 113 ? -20.880 4.056 -3.514 1.00 92.19 113 GLY A C 1
ATOM 908 O O . GLY A 1 113 ? -21.565 3.213 -4.077 1.00 92.19 113 GLY A O 1
ATOM 909 N N . LEU A 1 114 ? -20.754 4.108 -2.183 1.00 87.69 114 LEU A N 1
ATOM 910 C CA . LEU A 1 114 ? -21.374 3.157 -1.246 1.00 87.69 114 LEU A CA 1
ATOM 911 C C . LEU A 1 114 ? -22.783 3.567 -0.806 1.00 87.69 114 LEU A C 1
ATOM 913 O O . LEU A 1 114 ? -23.439 2.830 -0.071 1.00 87.69 114 LEU A O 1
ATOM 917 N N . GLU A 1 115 ? -23.250 4.759 -1.193 1.00 83.88 115 GLU A N 1
ATOM 918 C CA . GLU A 1 115 ? -24.656 5.112 -1.003 1.00 83.88 115 GLU A CA 1
ATOM 919 C C . GLU A 1 115 ? -25.482 4.128 -1.828 1.00 83.88 115 GLU A C 1
ATOM 921 O O . GLU A 1 115 ? -25.506 4.207 -3.058 1.00 83.88 115 GLU A O 1
ATOM 926 N N . SER A 1 116 ? -26.148 3.188 -1.145 1.00 69.06 116 SER A N 1
ATOM 927 C CA . SER A 1 116 ? -27.216 2.429 -1.771 1.00 69.06 116 SER A CA 1
ATOM 928 C C . SER A 1 116 ? -28.151 3.451 -2.393 1.00 69.06 116 SER A C 1
ATOM 930 O O . SER A 1 116 ? -28.504 4.450 -1.761 1.00 69.06 116 SER A O 1
ATOM 932 N N . GLU A 1 117 ? -28.459 3.253 -3.668 1.00 56.84 117 GLU A N 1
ATOM 933 C CA . GLU A 1 117 ? -29.402 4.063 -4.420 1.00 56.84 117 GLU A CA 1
ATOM 934 C C . GLU A 1 117 ? -30.763 3.861 -3.739 1.00 56.84 117 GLU A C 1
ATOM 936 O O . GLU A 1 117 ? -31.543 2.980 -4.085 1.00 56.84 117 GLU A O 1
ATOM 941 N N . VAL A 1 118 ? -30.986 4.572 -2.630 1.00 59.72 118 VAL A N 1
ATOM 942 C CA . VAL A 1 118 ? -32.249 4.573 -1.912 1.00 59.72 118 VAL A CA 1
ATOM 943 C C . VAL A 1 118 ? -33.200 5.213 -2.896 1.00 59.72 118 VAL A C 1
ATOM 945 O O . VAL A 1 118 ? -33.151 6.427 -3.083 1.00 59.72 118 VAL A O 1
ATOM 948 N N . ASP A 1 119 ? -33.982 4.368 -3.568 1.00 49.44 119 ASP A N 1
ATOM 949 C CA . ASP A 1 119 ? -35.016 4.732 -4.525 1.00 49.44 119 ASP A CA 1
ATOM 950 C C . ASP A 1 119 ? -35.770 5.966 -4.011 1.00 49.44 119 ASP A C 1
ATOM 952 O O . ASP A 1 119 ? -36.676 5.895 -3.177 1.00 49.44 119 ASP A O 1
ATOM 956 N N . GLU A 1 120 ? -35.397 7.137 -4.531 1.00 53.16 120 GLU A N 1
ATOM 957 C CA . GLU A 1 120 ? -36.011 8.435 -4.236 1.00 53.16 120 GLU A CA 1
ATOM 958 C C . GLU A 1 120 ? -37.441 8.527 -4.820 1.00 53.16 120 GLU A C 1
ATOM 960 O O . GLU A 1 120 ? -38.016 9.609 -4.952 1.00 53.16 120 GLU A O 1
ATOM 965 N N . SER A 1 121 ? -38.059 7.394 -5.172 1.00 51.00 121 SER A N 1
ATOM 966 C CA . SER A 1 121 ? -39.364 7.322 -5.823 1.00 51.00 121 SER A CA 1
ATOM 967 C C . SER A 1 121 ? -40.564 7.545 -4.895 1.00 51.00 121 SER A C 1
ATOM 969 O O . SER A 1 121 ? -41.683 7.606 -5.400 1.00 51.00 121 SER A O 1
ATOM 971 N N . GLU A 1 122 ? -40.390 7.717 -3.577 1.00 47.75 122 GLU A N 1
ATOM 972 C CA . GLU A 1 122 ? -41.541 7.785 -2.653 1.00 47.75 122 GLU A CA 1
ATOM 973 C C . GLU A 1 122 ? -41.556 8.933 -1.625 1.00 47.75 122 GLU A C 1
ATOM 975 O O . GLU A 1 122 ? -42.249 8.855 -0.612 1.00 47.75 122 GLU A O 1
ATOM 980 N N . SER A 1 123 ? -40.893 10.069 -1.885 1.00 45.41 123 SER A N 1
ATOM 981 C CA . SER A 1 123 ? -41.194 11.292 -1.113 1.00 45.41 123 SER A CA 1
ATOM 982 C C . SER A 1 123 ? -41.279 12.558 -1.967 1.00 45.41 123 SER A C 1
ATOM 984 O O . SER A 1 123 ? -40.442 13.458 -1.965 1.00 45.41 123 SER A O 1
ATOM 986 N N . GLY A 1 124 ? -42.402 12.672 -2.676 1.00 45.47 124 GLY A N 1
ATOM 987 C CA . GLY A 1 124 ? -42.911 13.943 -3.184 1.00 45.47 124 GLY A CA 1
ATOM 988 C C . GLY A 1 124 ? -43.300 14.897 -2.047 1.00 45.47 124 GLY A C 1
ATOM 989 O O . GLY A 1 124 ? -44.479 15.158 -1.830 1.00 45.47 124 GLY A O 1
ATOM 990 N N . HIS A 1 125 ? -42.324 15.445 -1.325 1.00 49.59 125 HIS A N 1
ATOM 991 C CA . HIS A 1 125 ? -42.519 16.625 -0.484 1.00 49.59 125 HIS A CA 1
ATOM 992 C C . HIS A 1 125 ? -41.229 17.449 -0.412 1.00 49.59 125 HIS A C 1
ATOM 994 O O . HIS A 1 125 ? -40.530 17.489 0.596 1.00 49.59 125 HIS A O 1
ATOM 1000 N N . LYS A 1 126 ? -40.906 18.126 -1.522 1.00 47.66 126 LYS A N 1
ATOM 1001 C CA . LYS A 1 126 ? -39.879 19.174 -1.548 1.00 47.66 126 LYS A CA 1
ATOM 1002 C C . LYS A 1 126 ? -40.319 20.305 -0.618 1.00 47.66 126 LYS A C 1
ATOM 1004 O O . LYS A 1 126 ? -41.158 21.127 -0.985 1.00 47.66 126 LYS A O 1
ATOM 1009 N N . THR A 1 127 ? -39.775 20.339 0.592 1.00 56.03 127 THR A N 1
ATOM 1010 C CA . THR A 1 127 ? -39.937 21.465 1.508 1.00 56.03 127 THR A CA 1
ATOM 1011 C C . THR A 1 127 ? -39.159 22.658 0.955 1.00 56.03 127 THR A C 1
ATOM 1013 O O . THR A 1 127 ? -37.932 22.691 0.913 1.00 56.03 127 THR A O 1
ATOM 1016 N N . HIS A 1 128 ? -39.920 23.660 0.522 1.00 53.59 128 HIS A N 1
ATOM 1017 C CA . HIS A 1 128 ? -39.517 24.970 -0.005 1.00 53.59 128 HIS A CA 1
ATOM 1018 C C . HIS A 1 128 ? -38.570 25.778 0.927 1.00 53.59 128 HIS A C 1
ATOM 1020 O O . HIS A 1 128 ? -38.082 26.846 0.564 1.00 53.59 128 HIS A O 1
ATOM 1026 N N . ASP A 1 129 ? -38.257 25.271 2.122 1.00 55.72 129 ASP A N 1
ATOM 1027 C CA . ASP A 1 129 ? -37.481 25.976 3.145 1.00 55.72 129 ASP A CA 1
ATOM 1028 C C . ASP A 1 129 ? -35.958 25.789 3.023 1.00 55.72 129 ASP A C 1
ATOM 1030 O O . ASP A 1 129 ? -35.194 26.657 3.457 1.00 55.72 129 ASP A O 1
ATOM 1034 N N . GLN A 1 130 ? -35.472 24.706 2.401 1.00 56.25 130 GLN A N 1
ATOM 1035 C CA . GLN A 1 130 ? -34.021 24.475 2.291 1.00 56.25 130 GLN A CA 1
ATOM 1036 C C . GLN A 1 130 ? -33.339 25.399 1.270 1.00 56.25 130 GLN A C 1
ATOM 1038 O O . GLN A 1 130 ? -32.198 25.825 1.478 1.00 56.25 130 GLN A O 1
ATOM 1043 N N . GLU A 1 131 ? -34.044 25.785 0.208 1.00 52.09 131 GLU A N 1
ATOM 1044 C CA . GLU A 1 131 ? -33.519 26.704 -0.808 1.00 52.09 131 GLU A CA 1
ATOM 1045 C C . GLU A 1 131 ? -33.434 28.149 -0.277 1.00 52.09 131 GLU A C 1
ATOM 1047 O O . GLU A 1 131 ? -32.468 28.869 -0.546 1.00 52.09 131 GLU A O 1
ATOM 1052 N N . TRP A 1 132 ? -34.361 28.532 0.610 1.00 54.91 132 TRP A N 1
ATOM 1053 C CA . TRP A 1 132 ? -34.374 29.845 1.263 1.00 54.91 132 TRP A CA 1
ATOM 1054 C C . TRP A 1 132 ? -33.194 30.046 2.231 1.00 54.91 132 TRP A C 1
ATOM 1056 O O . TRP A 1 132 ? -32.662 31.153 2.361 1.00 54.91 132 TRP A O 1
ATOM 1066 N N . ASN A 1 133 ? -32.733 28.978 2.891 1.00 61.88 133 ASN A N 1
ATOM 1067 C CA . ASN A 1 133 ? -31.613 29.062 3.834 1.00 61.88 133 ASN A CA 1
ATOM 1068 C C . ASN A 1 133 ? -30.247 29.186 3.141 1.00 61.88 133 ASN A C 1
ATOM 1070 O O . ASN A 1 133 ? -29.387 29.923 3.632 1.00 61.88 133 ASN A O 1
ATOM 1074 N N . LYS A 1 134 ? -30.059 28.560 1.970 1.00 61.00 134 LYS A N 1
ATOM 1075 C CA . LYS A 1 134 ? -28.822 28.698 1.175 1.00 61.00 134 LYS A CA 1
ATOM 1076 C C . LYS A 1 134 ? -28.622 30.117 0.627 1.00 61.00 134 LYS A C 1
ATOM 1078 O O . LYS A 1 134 ? -27.494 30.598 0.589 1.00 61.00 134 LYS A O 1
ATOM 1083 N N . GLN A 1 135 ? -29.696 30.823 0.265 1.00 61.38 135 GLN A N 1
ATOM 1084 C CA . GLN A 1 135 ? -29.608 32.224 -0.183 1.00 61.38 135 GLN A CA 1
ATOM 1085 C C . GLN A 1 135 ? -29.351 33.217 0.965 1.00 61.38 135 GLN A C 1
ATOM 1087 O O . GLN A 1 135 ? -28.763 34.288 0.764 1.00 61.38 135 GLN A O 1
ATOM 1092 N N . ARG A 1 136 ? -29.760 32.877 2.194 1.00 61.03 136 ARG A N 1
ATOM 1093 C CA . ARG A 1 136 ? -29.540 33.731 3.370 1.00 61.03 136 ARG A CA 1
ATOM 1094 C C . ARG A 1 136 ? -28.111 33.657 3.905 1.00 61.03 1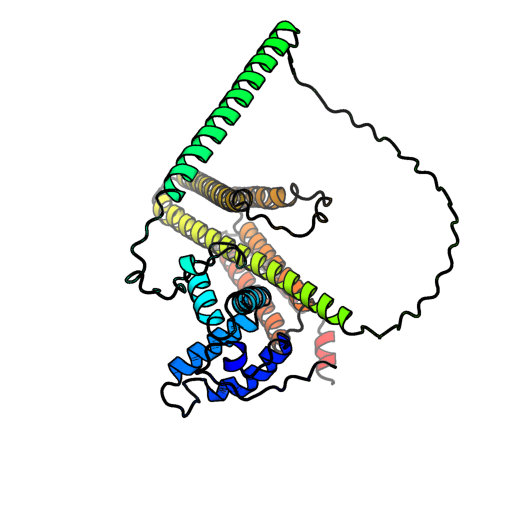36 ARG A C 1
ATOM 1096 O O . ARG A 1 136 ? -27.592 34.691 4.327 1.00 61.03 136 ARG A O 1
ATOM 1103 N N . SER A 1 137 ? -27.467 32.488 3.874 1.00 61.91 137 SER A N 1
ATOM 1104 C CA . SER A 1 137 ? -26.073 32.341 4.319 1.00 61.91 137 SER A CA 1
ATOM 1105 C C . SER A 1 137 ? -25.100 33.078 3.395 1.00 61.91 137 SER A C 1
ATOM 1107 O O . SER A 1 137 ? -24.296 33.875 3.878 1.00 61.91 137 SER A O 1
ATOM 1109 N N . SER A 1 138 ? -25.267 32.961 2.072 1.00 66.12 138 SER A N 1
ATOM 1110 C CA . SER A 1 138 ? -24.410 33.659 1.099 1.00 66.12 138 SER A CA 1
ATOM 1111 C C . SER A 1 138 ? -24.486 35.188 1.209 1.00 66.12 138 SER A C 1
ATOM 1113 O O . SER A 1 138 ? -23.509 35.893 0.951 1.00 66.12 138 SER A O 1
ATOM 1115 N N . SER A 1 139 ? -25.641 35.716 1.622 1.00 67.88 139 SER A N 1
ATOM 1116 C CA . SER A 1 139 ? -25.846 37.155 1.824 1.00 67.88 139 SER A CA 1
ATOM 1117 C C . SER A 1 139 ? -25.148 37.676 3.089 1.00 67.88 139 SER A C 1
ATOM 1119 O O . SER A 1 139 ? -24.674 38.814 3.113 1.00 67.88 139 SER A O 1
ATOM 1121 N N . ARG A 1 140 ? -25.040 36.841 4.133 1.00 70.00 140 ARG A N 1
ATOM 1122 C CA . ARG A 1 140 ? -24.384 37.192 5.403 1.00 70.00 140 ARG A CA 1
ATOM 1123 C C . ARG A 1 140 ? -22.865 37.248 5.252 1.00 70.00 140 ARG A C 1
ATOM 1125 O O . ARG A 1 140 ? -22.248 38.228 5.671 1.00 70.00 140 ARG A O 1
ATOM 1132 N N . ASP A 1 141 ? -22.292 36.276 4.548 1.00 70.00 141 ASP A N 1
ATOM 1133 C CA . ASP A 1 141 ? -20.847 36.208 4.298 1.00 70.00 141 ASP A CA 1
ATOM 1134 C C . ASP A 1 141 ? -20.368 37.352 3.388 1.00 70.00 141 ASP A C 1
ATOM 1136 O O . ASP A 1 141 ? -19.270 37.895 3.556 1.00 70.00 141 ASP A O 1
ATOM 1140 N N . GLN A 1 142 ? -21.215 37.800 2.452 1.00 73.50 142 GLN A N 1
ATOM 1141 C CA . GLN A 1 142 ? -20.930 38.990 1.645 1.00 73.50 142 GLN A CA 1
ATOM 1142 C C . GLN A 1 142 ? -20.936 40.288 2.461 1.00 73.50 142 GLN A C 1
ATOM 1144 O O . GLN A 1 142 ? -20.110 41.167 2.198 1.00 73.50 142 GLN A O 1
ATOM 1149 N N . GLN A 1 143 ? -21.827 40.430 3.448 1.00 76.69 143 GLN A N 1
ATOM 1150 C CA . GLN A 1 143 ? -21.831 41.602 4.332 1.00 76.69 143 GLN A CA 1
ATOM 1151 C C . GLN A 1 143 ? -20.603 41.631 5.245 1.00 76.69 143 GLN A C 1
ATOM 1153 O O . GLN A 1 143 ? -19.979 42.684 5.384 1.00 76.69 143 GLN A O 1
ATOM 1158 N N . GLN A 1 144 ? -20.206 40.483 5.795 1.00 77.56 144 GLN A N 1
ATOM 1159 C CA . GLN A 1 144 ? -19.065 40.390 6.708 1.00 77.56 144 GLN A CA 1
ATOM 1160 C C . GLN A 1 144 ? -17.731 40.677 5.994 1.00 77.56 144 GLN A C 1
ATOM 1162 O O . GLN A 1 144 ? -16.881 41.406 6.502 1.00 77.56 144 GLN A O 1
ATOM 1167 N N . ASN A 1 145 ? -17.579 40.220 4.747 1.00 78.81 145 ASN A N 1
ATOM 1168 C CA . ASN A 1 145 ? -16.398 40.533 3.940 1.00 78.81 145 ASN A CA 1
ATOM 1169 C C . ASN A 1 145 ? -16.310 42.0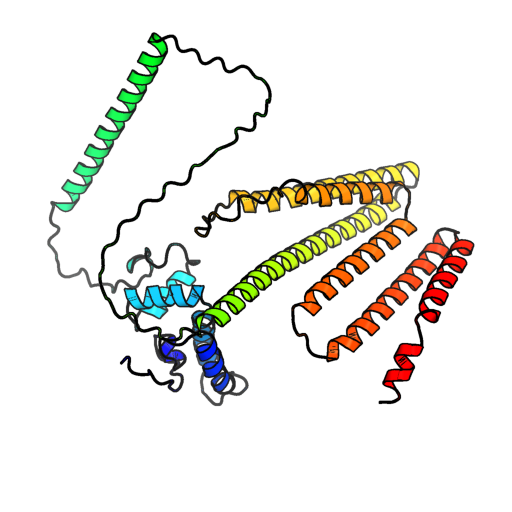14 3.527 1.00 78.81 145 ASN A C 1
ATOM 1171 O O . ASN A 1 145 ? -15.207 42.541 3.338 1.00 78.81 145 ASN A O 1
ATOM 1175 N N . ARG A 1 146 ? -17.448 42.712 3.388 1.00 82.19 146 ARG A N 1
ATOM 1176 C CA . ARG A 1 146 ? -17.452 44.158 3.108 1.00 82.19 146 ARG A CA 1
ATOM 1177 C C . ARG A 1 146 ? -16.966 44.967 4.309 1.00 82.19 146 ARG A C 1
ATOM 1179 O O . ARG A 1 146 ? -16.106 45.827 4.114 1.00 82.19 146 ARG A O 1
ATOM 1186 N N . SER A 1 147 ? -17.409 44.648 5.528 1.00 84.88 147 SER A N 1
ATOM 1187 C CA . SER A 1 147 ? -16.984 45.381 6.731 1.00 84.88 147 SER A CA 1
ATOM 1188 C C . SER A 1 147 ? -15.485 45.236 7.001 1.00 84.88 147 SER A C 1
ATOM 1190 O O . SER A 1 147 ? -14.806 46.236 7.222 1.00 84.88 147 SER A O 1
ATOM 1192 N N . THR A 1 148 ? -14.916 44.032 6.865 1.00 82.81 148 THR A N 1
ATOM 1193 C CA . THR A 1 148 ? -13.468 43.819 7.068 1.00 82.81 148 THR A CA 1
ATOM 1194 C C . THR A 1 148 ? -12.622 44.575 6.038 1.00 82.81 148 THR A C 1
ATOM 1196 O O . THR A 1 148 ? -11.516 45.042 6.329 1.00 82.81 148 THR A O 1
ATOM 1199 N N . ARG A 1 149 ? -13.123 44.725 4.805 1.00 82.44 149 ARG A N 1
ATOM 1200 C CA . ARG A 1 149 ? -12.410 45.457 3.748 1.00 82.44 149 ARG A CA 1
ATOM 1201 C C . ARG A 1 149 ? -12.448 46.970 3.971 1.00 82.44 149 ARG A C 1
ATOM 1203 O O . ARG A 1 149 ? -11.463 47.642 3.660 1.00 82.44 149 ARG A O 1
ATOM 1210 N N . GLU A 1 150 ? -13.545 47.495 4.508 1.00 88.94 150 GLU A N 1
ATOM 1211 C CA . GLU A 1 150 ? -13.672 48.905 4.895 1.00 88.94 150 GLU A CA 1
ATOM 1212 C C . GLU A 1 150 ? -12.820 49.238 6.123 1.00 88.94 150 GLU A C 1
ATOM 1214 O O . GLU A 1 150 ? -12.104 50.240 6.114 1.00 88.94 150 GLU A O 1
ATOM 1219 N N . GLU A 1 151 ? -12.778 48.353 7.117 1.00 89.12 151 GLU A N 1
ATOM 1220 C CA . GLU A 1 151 ? -11.940 48.511 8.308 1.00 89.12 151 GLU A CA 1
ATOM 1221 C C . GLU A 1 151 ? -10.448 48.584 7.947 1.00 89.12 151 GLU A C 1
ATOM 1223 O O . GLU A 1 151 ? -9.755 49.532 8.323 1.00 89.12 151 GLU A O 1
ATOM 1228 N N . ARG A 1 152 ? -9.968 47.684 7.075 1.00 86.19 152 ARG A N 1
ATOM 1229 C CA . ARG A 1 152 ? -8.587 47.737 6.555 1.00 86.19 152 ARG A CA 1
ATOM 1230 C C . ARG A 1 152 ? -8.292 49.013 5.762 1.00 86.19 152 ARG A C 1
ATOM 1232 O O . ARG A 1 152 ? -7.148 49.475 5.747 1.00 86.19 152 ARG A O 1
ATOM 1239 N N . ARG A 1 153 ? -9.285 49.591 5.075 1.00 87.25 153 ARG A N 1
ATOM 1240 C CA . ARG A 1 153 ? -9.123 50.879 4.377 1.00 87.25 153 ARG A CA 1
ATOM 1241 C C . ARG A 1 153 ? -9.006 52.033 5.369 1.00 87.25 153 ARG A C 1
ATOM 1243 O O . ARG A 1 153 ? -8.127 52.874 5.188 1.00 87.25 153 ARG A O 1
ATOM 1250 N N . HIS A 1 154 ? -9.828 52.045 6.417 1.00 89.38 154 HIS A N 1
ATOM 1251 C CA . HIS A 1 154 ? -9.749 53.051 7.473 1.00 89.38 154 HIS A CA 1
ATOM 1252 C C . HIS A 1 154 ? -8.445 52.962 8.263 1.00 89.38 154 HIS A C 1
ATOM 1254 O O . HIS A 1 154 ? -7.840 53.996 8.544 1.00 89.38 154 HIS A O 1
ATOM 1260 N N . GLU A 1 155 ? -7.951 51.758 8.548 1.00 85.81 155 GLU A N 1
ATOM 1261 C CA . GLU A 1 155 ? -6.675 51.600 9.243 1.00 85.81 155 GLU A CA 1
ATOM 1262 C C . GLU A 1 155 ? -5.493 52.088 8.395 1.00 85.81 155 GLU A C 1
ATOM 1264 O O . GLU A 1 155 ? -4.652 52.842 8.882 1.00 85.81 155 GLU A O 1
ATOM 1269 N N . ARG A 1 156 ? -5.465 51.774 7.092 1.00 83.75 156 ARG A N 1
ATOM 1270 C CA . ARG A 1 156 ? -4.447 52.321 6.175 1.00 83.75 156 ARG A CA 1
ATOM 1271 C C . ARG A 1 156 ? -4.520 53.845 6.064 1.00 83.75 156 ARG A C 1
ATOM 1273 O O . ARG A 1 156 ? -3.482 54.494 5.957 1.00 83.75 156 ARG A O 1
ATOM 1280 N N . ALA A 1 157 ? -5.720 54.425 6.090 1.00 82.06 157 ALA A N 1
ATOM 1281 C CA . ALA A 1 157 ? -5.896 55.876 6.085 1.00 82.06 157 ALA A CA 1
ATOM 1282 C C . ALA A 1 157 ? -5.391 56.520 7.388 1.00 82.06 157 ALA A C 1
ATOM 1284 O O . ALA A 1 157 ? -4.706 57.540 7.327 1.00 82.06 157 ALA A O 1
ATOM 1285 N N . ARG A 1 158 ? -5.648 55.895 8.547 1.00 85.25 158 ARG A N 1
ATOM 1286 C CA . ARG A 1 158 ? -5.111 56.339 9.844 1.00 85.25 158 ARG A CA 1
ATOM 1287 C C . ARG A 1 158 ? -3.588 56.273 9.886 1.00 85.25 158 ARG A C 1
ATOM 1289 O O . ARG A 1 158 ? -2.970 57.254 10.279 1.00 85.25 158 ARG A O 1
ATOM 1296 N N . ARG A 1 159 ? -2.977 55.184 9.402 1.00 79.38 159 ARG A N 1
ATOM 1297 C CA . ARG A 1 159 ? -1.507 55.063 9.326 1.00 79.38 159 ARG A CA 1
ATOM 1298 C C . ARG A 1 159 ? -0.876 56.138 8.436 1.00 79.38 159 ARG A C 1
ATOM 1300 O O . ARG A 1 159 ? 0.148 56.703 8.791 1.00 79.38 159 ARG A O 1
ATOM 1307 N N . ARG A 1 160 ? -1.533 56.503 7.327 1.00 78.50 160 ARG A N 1
ATOM 1308 C CA . ARG A 1 160 ? -1.088 57.620 6.471 1.00 78.50 160 ARG A CA 1
ATOM 1309 C C . ARG A 1 160 ? -1.194 58.984 7.155 1.00 78.50 160 ARG A C 1
ATOM 1311 O O . ARG A 1 160 ? -0.336 59.826 6.928 1.00 78.50 160 ARG A O 1
ATOM 1318 N N . GLN A 1 161 ? -2.222 59.212 7.974 1.00 82.12 161 GLN A N 1
ATOM 1319 C CA . GLN A 1 161 ? -2.348 60.448 8.758 1.00 82.12 161 GLN A CA 1
ATOM 1320 C C . GLN A 1 161 ? -1.374 60.501 9.942 1.00 82.12 161 GLN A C 1
ATOM 1322 O O . GLN A 1 161 ? -0.973 61.591 10.336 1.00 82.12 161 GLN A O 1
ATOM 1327 N N . ALA A 1 162 ? -0.970 59.347 10.477 1.00 80.56 162 ALA A N 1
ATOM 1328 C CA . ALA A 1 162 ? -0.006 59.243 11.570 1.00 80.56 162 ALA A CA 1
ATOM 1329 C C . ALA A 1 162 ? 1.455 59.488 11.142 1.00 80.56 162 ALA A C 1
ATOM 1331 O O . ALA A 1 162 ? 2.327 59.546 12.000 1.00 80.56 162 ALA A O 1
ATOM 1332 N N . GLY A 1 163 ? 1.732 59.674 9.844 1.00 68.19 163 GLY A N 1
ATOM 1333 C CA . GLY A 1 163 ? 3.067 60.046 9.361 1.00 68.19 163 GLY A CA 1
ATOM 1334 C C . GLY A 1 163 ? 4.122 58.944 9.491 1.00 68.19 163 GLY A C 1
ATOM 1335 O O . GLY A 1 163 ? 5.312 59.240 9.474 1.00 68.19 163 G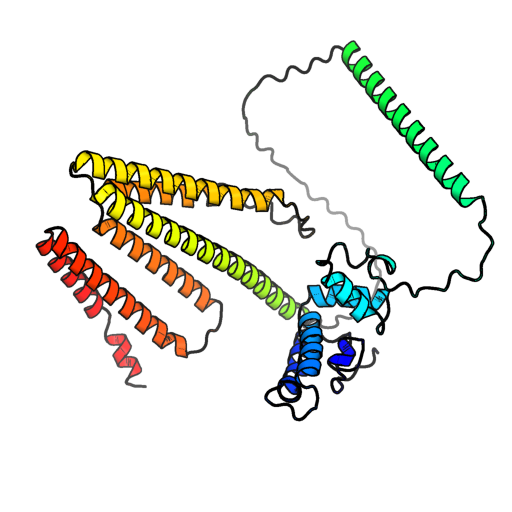LY A O 1
ATOM 1336 N N . GLU A 1 164 ? 3.704 57.685 9.612 1.00 56.91 164 GLU A N 1
ATOM 1337 C CA . GLU A 1 164 ? 4.606 56.543 9.751 1.00 56.91 164 GLU A CA 1
ATOM 1338 C C . GLU A 1 164 ? 5.076 56.095 8.360 1.00 56.91 164 GLU A C 1
ATOM 1340 O O . GLU A 1 164 ? 4.424 55.321 7.655 1.00 56.91 164 GLU A O 1
ATOM 1345 N N . THR A 1 165 ? 6.172 56.703 7.905 1.00 56.06 165 THR A N 1
ATOM 1346 C CA . THR A 1 165 ? 6.919 56.275 6.722 1.00 56.06 165 THR A CA 1
ATOM 1347 C C . THR A 1 165 ? 8.024 55.326 7.164 1.00 56.06 165 THR A C 1
ATOM 1349 O O . THR A 1 165 ? 9.105 55.781 7.536 1.00 56.06 165 THR A O 1
ATOM 1352 N N . ASP A 1 166 ? 7.762 54.022 7.103 1.00 47.91 166 ASP A N 1
ATOM 1353 C CA . ASP A 1 166 ? 8.805 53.005 7.243 1.00 47.91 166 ASP A CA 1
ATOM 1354 C C . 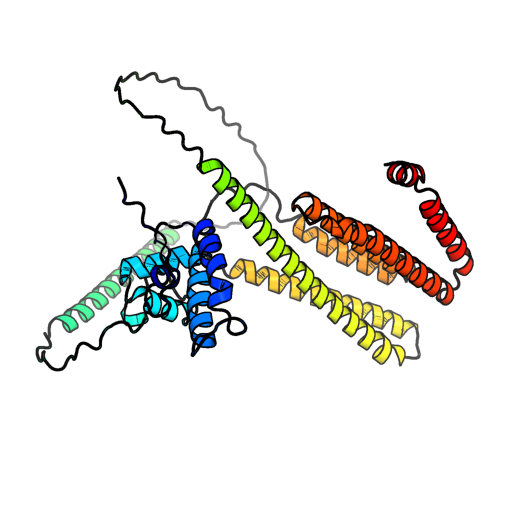ASP A 1 166 ? 9.705 53.050 6.001 1.00 47.91 166 ASP A C 1
ATOM 1356 O O . ASP A 1 166 ? 9.393 52.512 4.935 1.00 47.91 166 ASP A O 1
ATOM 1360 N N . ILE A 1 167 ? 10.809 53.784 6.134 1.00 50.66 167 ILE A N 1
ATOM 1361 C CA . ILE A 1 167 ? 11.967 53.727 5.248 1.00 50.66 167 ILE A CA 1
ATOM 1362 C C . ILE A 1 167 ? 12.927 52.720 5.882 1.00 50.66 167 ILE A C 1
ATOM 1364 O O . ILE A 1 167 ? 13.779 53.099 6.682 1.00 50.66 167 ILE A O 1
ATOM 1368 N N . ASP A 1 168 ? 12.805 51.444 5.522 1.00 45.47 168 ASP A N 1
ATOM 1369 C CA . ASP A 1 168 ? 13.835 50.459 5.854 1.00 45.47 168 ASP A CA 1
ATOM 1370 C C . ASP A 1 168 ? 14.916 50.476 4.774 1.00 45.47 168 ASP A C 1
ATOM 1372 O O . ASP A 1 168 ? 14.792 49.900 3.691 1.00 45.47 168 ASP A O 1
ATOM 1376 N N . THR A 1 169 ? 15.990 51.194 5.103 1.00 41.84 169 THR A N 1
ATOM 1377 C CA . THR A 1 169 ? 17.282 51.122 4.424 1.00 41.84 169 THR A CA 1
ATOM 1378 C C . THR A 1 169 ? 18.179 50.212 5.258 1.00 41.84 169 THR A C 1
ATOM 1380 O O . THR A 1 169 ? 18.370 50.456 6.443 1.00 41.84 169 THR A O 1
ATOM 1383 N N . ASP A 1 170 ? 18.666 49.158 4.610 1.00 44.34 170 ASP A N 1
ATOM 1384 C CA . ASP A 1 170 ? 19.897 48.385 4.822 1.00 44.34 170 ASP A CA 1
ATOM 1385 C C . ASP A 1 170 ? 20.743 48.627 6.100 1.00 44.34 170 ASP A C 1
ATOM 1387 O O . ASP A 1 170 ? 21.132 49.757 6.386 1.00 44.34 170 ASP A O 1
ATOM 1391 N N . SER A 1 171 ? 21.146 47.544 6.790 1.00 39.47 171 SER A N 1
ATOM 1392 C CA . SER A 1 171 ? 22.549 47.274 7.193 1.00 39.47 171 SER A CA 1
ATOM 1393 C C . SER A 1 171 ? 22.708 46.380 8.442 1.00 39.47 171 SER A C 1
ATOM 1395 O O . SER A 1 171 ? 22.284 46.690 9.550 1.00 39.47 171 SER A O 1
ATOM 1397 N N . SER A 1 172 ? 23.490 45.315 8.236 1.00 41.84 172 SER A N 1
ATOM 1398 C CA . SER A 1 172 ? 24.514 44.730 9.123 1.00 41.84 172 SER A CA 1
ATOM 1399 C C . SER A 1 172 ? 24.180 44.226 10.540 1.00 41.84 172 SER A C 1
ATOM 1401 O O . SER A 1 172 ? 24.032 44.978 11.497 1.00 41.84 172 SER A O 1
ATOM 1403 N N . LYS A 1 173 ? 24.327 42.898 10.677 1.00 45.44 173 LYS A N 1
ATOM 1404 C CA . LYS A 1 173 ? 25.133 42.175 11.689 1.00 45.44 173 LYS A CA 1
ATOM 1405 C C . LYS A 1 173 ? 25.565 42.970 12.933 1.00 45.44 173 LYS A C 1
ATOM 1407 O O . LYS A 1 173 ? 26.451 43.806 12.824 1.00 45.44 173 LYS A O 1
ATOM 1412 N N . THR A 1 174 ? 25.170 42.510 14.124 1.00 34.62 174 THR A N 1
ATOM 1413 C CA . THR A 1 174 ? 26.091 42.293 15.263 1.00 34.62 174 THR A CA 1
ATOM 1414 C C . THR A 1 174 ? 25.497 41.252 16.222 1.00 34.62 174 THR A C 1
ATOM 1416 O O . THR A 1 174 ? 24.353 41.361 16.655 1.00 34.62 174 THR A O 1
ATOM 1419 N N . TYR A 1 175 ? 26.288 40.222 16.532 1.00 43.62 175 TYR A N 1
ATOM 1420 C CA . TYR A 1 175 ? 26.032 39.226 17.573 1.00 43.62 175 TYR A CA 1
ATOM 1421 C C . TYR A 1 175 ? 26.107 39.879 18.963 1.00 43.62 175 TYR A C 1
ATOM 1423 O O . TYR A 1 175 ? 27.106 40.519 19.276 1.00 43.62 175 TYR A O 1
ATOM 1431 N N . SER A 1 176 ? 25.132 39.625 19.840 1.00 39.03 176 SER A N 1
ATOM 1432 C CA . SER A 1 176 ? 25.392 39.639 21.284 1.00 39.03 176 SER A CA 1
ATOM 1433 C C . SER A 1 176 ? 24.757 38.417 21.947 1.00 39.03 176 SER A C 1
ATOM 1435 O O . SER A 1 176 ? 23.553 38.175 21.880 1.00 39.03 176 SER A O 1
ATOM 1437 N N . THR A 1 177 ? 25.622 37.600 22.534 1.00 44.91 177 THR A N 1
ATOM 1438 C CA . THR A 1 177 ? 25.310 36.489 23.428 1.00 44.91 177 THR A CA 1
ATOM 1439 C C . THR A 1 177 ? 24.788 37.041 24.749 1.00 44.91 177 THR A C 1
ATOM 1441 O O . THR A 1 177 ? 25.535 37.682 25.488 1.00 44.91 177 THR A O 1
ATOM 1444 N N . ARG A 1 178 ? 23.517 36.772 25.063 1.00 36.16 178 ARG A N 1
ATOM 1445 C CA . ARG A 1 178 ? 22.916 37.057 26.370 1.00 36.16 178 ARG A CA 1
ATOM 1446 C C . ARG A 1 178 ? 22.764 35.751 27.142 1.00 36.16 178 ARG A C 1
ATOM 1448 O O . ARG A 1 178 ? 21.972 34.894 26.767 1.00 36.16 178 ARG A O 1
ATOM 1455 N N . ALA A 1 179 ? 23.565 35.613 28.193 1.00 41.09 179 ALA A N 1
ATOM 1456 C CA . ALA A 1 179 ? 23.473 34.541 29.171 1.00 41.09 179 ALA A CA 1
ATOM 1457 C C . ALA A 1 179 ? 22.133 34.623 29.919 1.00 41.09 179 ALA A C 1
ATOM 1459 O O . ALA A 1 179 ? 21.775 35.680 30.440 1.00 41.09 179 ALA A O 1
ATOM 1460 N N . THR A 1 180 ? 21.404 33.511 29.970 1.00 43.97 180 THR A N 1
ATOM 1461 C CA . THR A 1 180 ? 20.254 33.326 30.857 1.00 43.97 180 THR A CA 1
ATOM 1462 C C . THR A 1 180 ? 20.702 32.543 32.081 1.00 43.97 180 THR A C 1
ATOM 1464 O O . THR A 1 180 ? 20.887 31.329 32.028 1.00 43.97 180 THR A O 1
ATOM 1467 N N . ASP A 1 181 ? 20.891 33.292 33.161 1.00 46.56 181 ASP A N 1
ATOM 1468 C CA . ASP A 1 181 ? 20.865 32.835 34.544 1.00 46.56 181 ASP A CA 1
ATOM 1469 C C . ASP A 1 181 ? 19.408 32.488 34.907 1.00 46.56 181 ASP A C 1
ATOM 1471 O O . ASP A 1 181 ? 18.502 33.306 34.727 1.00 46.56 181 ASP A O 1
ATOM 1475 N N . GLY A 1 182 ? 19.169 31.243 35.318 1.00 40.34 182 GLY A N 1
ATOM 1476 C CA . GLY A 1 182 ? 17.842 30.675 35.556 1.00 40.34 182 GLY A CA 1
ATOM 1477 C C . GLY A 1 182 ? 17.808 29.975 36.907 1.00 40.34 182 GLY A C 1
ATOM 1478 O O . GLY A 1 182 ? 18.115 28.790 37.016 1.00 40.34 182 GLY A O 1
ATOM 1479 N N . GLY A 1 183 ? 17.466 30.749 37.937 1.00 36.03 183 GLY A N 1
ATOM 1480 C CA . GLY A 1 183 ? 17.466 30.348 39.338 1.00 36.03 183 GLY A CA 1
ATOM 1481 C C . GLY A 1 183 ? 16.521 29.193 39.682 1.00 36.03 183 GLY A C 1
ATOM 1482 O O . GLY A 1 183 ? 15.345 29.170 39.317 1.00 36.03 183 GLY A O 1
ATOM 1483 N N . LYS A 1 184 ? 17.058 28.275 40.492 1.00 40.47 184 LYS A N 1
ATOM 1484 C CA . LYS A 1 184 ? 16.339 27.277 41.292 1.00 40.47 184 LYS A CA 1
ATOM 1485 C C . LYS A 1 184 ? 15.316 27.957 42.208 1.00 40.47 184 LYS A C 1
ATOM 1487 O O . LYS A 1 184 ? 15.690 28.731 43.088 1.00 40.47 184 LYS A O 1
ATOM 1492 N N . ARG A 1 185 ? 14.044 27.580 42.078 1.00 40.03 185 ARG A N 1
ATOM 1493 C CA . ARG A 1 185 ? 13.035 27.721 43.135 1.00 40.03 185 ARG A CA 1
ATOM 1494 C C . ARG A 1 185 ? 12.562 26.335 43.546 1.00 40.03 185 ARG A C 1
ATOM 1496 O O . ARG A 1 185 ? 11.882 25.648 42.796 1.00 40.03 185 ARG A O 1
ATOM 1503 N N . THR A 1 186 ? 12.968 25.943 44.745 1.00 40.75 186 THR A N 1
ATOM 1504 C CA . THR A 1 186 ? 12.421 24.830 45.515 1.00 40.75 186 THR A CA 1
ATOM 1505 C C . THR A 1 186 ? 11.069 25.254 46.081 1.00 40.75 186 THR A C 1
ATOM 1507 O O . THR A 1 186 ? 11.008 26.173 46.897 1.00 40.75 186 THR A O 1
ATOM 1510 N N . GLY A 1 187 ? 9.999 24.605 45.632 1.00 37.91 187 GLY A N 1
ATOM 1511 C CA . GLY A 1 187 ? 8.667 24.695 46.218 1.00 37.91 187 GLY A CA 1
ATOM 1512 C C . GLY A 1 187 ? 8.207 23.292 46.583 1.00 37.91 187 GLY A C 1
ATOM 1513 O O . GLY A 1 187 ? 7.772 22.541 45.720 1.00 37.91 187 GLY A O 1
ATOM 1514 N N . THR A 1 188 ? 8.374 22.944 47.853 1.00 43.75 188 THR A N 1
ATOM 1515 C CA . THR A 1 188 ? 7.752 21.801 48.520 1.00 43.75 188 THR A CA 1
ATOM 1516 C C . THR A 1 188 ? 6.248 22.034 48.599 1.00 43.75 188 THR A C 1
ATOM 1518 O O . THR A 1 188 ? 5.829 22.992 49.244 1.00 43.75 188 THR A O 1
ATOM 1521 N N . ASN A 1 189 ? 5.455 21.161 47.982 1.00 40.47 189 ASN A N 1
ATOM 1522 C CA . ASN A 1 189 ? 4.087 20.916 48.417 1.00 40.47 189 ASN A CA 1
ATOM 1523 C C . ASN A 1 189 ? 3.856 19.409 48.452 1.00 40.47 189 ASN A C 1
ATOM 1525 O O . ASN A 1 189 ? 3.839 18.716 47.439 1.00 40.47 189 ASN A O 1
ATOM 1529 N N . GLU A 1 190 ? 3.783 18.958 49.691 1.00 42.88 190 GLU A N 1
ATOM 1530 C CA . GLU A 1 190 ? 3.407 17.651 50.174 1.00 42.88 190 GLU A CA 1
ATOM 1531 C C . GLU A 1 190 ? 1.879 17.570 50.117 1.00 42.88 190 GLU A C 1
ATOM 1533 O O . GLU A 1 190 ? 1.187 18.329 50.792 1.00 42.88 190 GLU A O 1
ATOM 1538 N N . THR A 1 191 ? 1.357 16.670 49.293 1.00 39.59 191 THR A N 1
ATOM 1539 C CA . THR A 1 191 ? -0.012 16.170 49.423 1.00 39.59 191 THR A CA 1
ATOM 1540 C C . THR A 1 191 ? 0.023 14.691 49.117 1.00 39.59 191 THR A C 1
ATOM 1542 O O . THR A 1 191 ? 0.421 14.256 48.040 1.00 39.59 191 THR A O 1
ATOM 1545 N N . THR A 1 192 ? -0.296 13.959 50.168 1.00 47.00 192 THR A N 1
ATOM 1546 C CA . THR A 1 192 ? -0.400 12.521 50.293 1.00 47.00 192 THR A CA 1
ATOM 1547 C C . THR A 1 192 ? -1.674 12.092 49.583 1.00 47.00 192 THR A C 1
ATOM 1549 O O . THR A 1 192 ? -2.744 12.473 50.034 1.00 47.00 192 THR A O 1
ATOM 1552 N N . ASP A 1 193 ? -1.568 11.300 48.523 1.00 38.78 193 ASP A N 1
ATOM 1553 C CA . ASP A 1 193 ? -2.650 10.411 48.114 1.00 38.78 193 ASP A CA 1
ATOM 1554 C C . ASP A 1 193 ? -2.034 9.096 47.654 1.00 38.78 193 ASP A C 1
ATOM 1556 O O . ASP A 1 193 ? -1.133 9.035 46.817 1.00 38.78 193 ASP A O 1
ATOM 1560 N N . ALA A 1 194 ? -2.458 8.055 48.357 1.00 50.50 194 ALA A N 1
ATOM 1561 C CA . ALA A 1 194 ? -2.055 6.687 48.165 1.00 50.50 194 ALA A CA 1
ATOM 1562 C C . ALA A 1 194 ? -2.919 6.098 47.055 1.00 50.50 194 ALA A C 1
ATOM 1564 O O . ALA A 1 194 ? -4.074 5.771 47.309 1.00 50.50 194 ALA A O 1
ATOM 1565 N N . ASP A 1 195 ? -2.341 5.911 45.874 1.00 39.38 195 ASP A N 1
ATOM 1566 C CA . ASP A 1 195 ? -2.860 4.950 44.913 1.00 39.38 195 ASP A CA 1
ATOM 1567 C C . ASP A 1 195 ? -1.785 3.914 44.597 1.00 39.38 195 ASP A C 1
ATOM 1569 O O . ASP A 1 195 ? -0.626 4.217 44.305 1.00 39.38 195 ASP A O 1
ATOM 1573 N N . LYS A 1 196 ? -2.195 2.660 44.777 1.00 49.69 196 LYS A N 1
ATOM 1574 C CA . LYS A 1 196 ? -1.483 1.461 44.363 1.00 49.69 196 LYS A CA 1
ATOM 1575 C C . LYS A 1 196 ? -1.454 1.466 42.842 1.00 49.69 196 LYS A C 1
ATOM 1577 O O . LYS A 1 196 ? -2.481 1.188 42.234 1.00 49.69 196 LYS A O 1
ATOM 1582 N N . ASP A 1 197 ? -0.295 1.746 42.270 1.00 38.84 197 ASP A N 1
ATOM 1583 C CA . ASP A 1 197 ? -0.057 1.499 40.855 1.00 38.84 197 ASP A CA 1
ATOM 1584 C C . ASP A 1 197 ? 0.679 0.164 40.730 1.00 38.84 197 ASP A C 1
ATOM 1586 O O . ASP A 1 197 ? 1.775 -0.032 41.270 1.00 38.84 197 ASP A O 1
ATOM 1590 N N . GLU A 1 198 ? -0.012 -0.792 40.121 1.00 44.06 198 GLU A N 1
ATOM 1591 C CA . GLU A 1 198 ? 0.497 -2.111 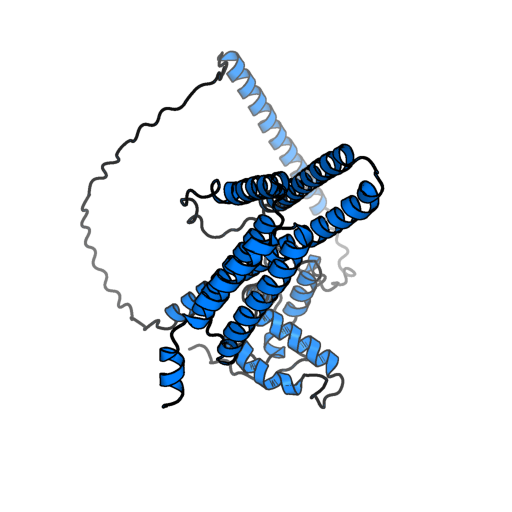39.789 1.00 44.06 198 GLU A CA 1
ATOM 1592 C C . GLU A 1 198 ? 1.532 -1.935 38.677 1.00 44.06 198 GLU A C 1
ATOM 1594 O O . GLU A 1 198 ? 1.217 -1.585 37.544 1.00 44.06 198 GLU A O 1
ATOM 1599 N N . THR A 1 199 ? 2.799 -2.157 39.016 1.00 42.53 199 THR A N 1
ATOM 1600 C CA . THR A 1 199 ? 3.865 -2.350 38.037 1.00 42.53 199 THR A CA 1
ATOM 1601 C C . THR A 1 199 ? 3.623 -3.684 37.336 1.00 42.53 199 THR A C 1
ATOM 1603 O O . THR A 1 199 ? 4.147 -4.711 37.765 1.00 42.53 199 THR A O 1
ATOM 1606 N N . GLU A 1 200 ? 2.775 -3.680 36.310 1.00 42.72 200 GLU A N 1
ATOM 1607 C CA . GLU A 1 200 ? 2.781 -4.722 35.289 1.00 42.72 200 GLU A CA 1
ATOM 1608 C C . GLU A 1 200 ? 3.973 -4.469 34.359 1.00 42.72 200 GLU A C 1
ATOM 1610 O O . GLU A 1 200 ? 4.140 -3.397 33.774 1.00 42.72 200 GLU A O 1
ATOM 1615 N N . ASP A 1 201 ? 4.851 -5.465 34.314 1.00 45.66 201 ASP A N 1
ATOM 1616 C CA . ASP A 1 201 ? 6.093 -5.500 33.559 1.00 45.66 201 ASP A CA 1
ATOM 1617 C C . ASP A 1 201 ? 5.829 -5.399 32.048 1.00 45.66 201 ASP A C 1
ATOM 1619 O O . ASP A 1 201 ? 5.583 -6.388 31.356 1.00 45.66 201 ASP A O 1
ATOM 1623 N N . ASP A 1 202 ? 5.909 -4.179 31.521 1.00 44.69 202 ASP A N 1
ATOM 1624 C CA . ASP A 1 202 ? 5.786 -3.876 30.096 1.00 44.69 202 ASP A CA 1
ATOM 1625 C C . ASP A 1 202 ? 7.125 -4.141 29.365 1.00 44.69 202 ASP A C 1
ATOM 1627 O O . ASP A 1 202 ? 7.802 -3.243 28.856 1.00 44.69 202 ASP A O 1
ATOM 1631 N N . GLU A 1 203 ? 7.561 -5.408 29.347 1.00 49.62 203 GLU A N 1
ATOM 1632 C CA . GLU A 1 203 ? 8.776 -5.861 28.638 1.00 49.62 203 GLU A CA 1
ATOM 1633 C C . GLU A 1 203 ? 8.619 -5.880 27.101 1.00 49.62 203 GLU A C 1
ATOM 1635 O O . GLU A 1 203 ? 9.590 -6.096 26.374 1.00 49.62 203 GLU A O 1
ATOM 1640 N N . SER A 1 204 ? 7.427 -5.593 26.565 1.00 50.97 204 SER A N 1
ATOM 1641 C CA . SER A 1 204 ? 7.164 -5.606 25.116 1.00 50.97 204 SER A CA 1
ATOM 1642 C C . SER A 1 204 ? 7.568 -4.306 24.391 1.00 50.97 204 SER A C 1
ATOM 1644 O O . SER A 1 204 ? 7.799 -4.297 23.177 1.00 50.97 204 SER A O 1
ATOM 1646 N N . GLY A 1 205 ? 7.748 -3.202 25.127 1.00 50.00 205 GLY A N 1
ATOM 1647 C CA . GLY A 1 205 ? 7.953 -1.864 24.560 1.00 50.00 205 GLY A CA 1
ATOM 1648 C C . GLY A 1 205 ? 9.374 -1.536 24.077 1.00 50.00 205 GLY A C 1
ATOM 1649 O O . GLY A 1 205 ? 9.605 -0.445 23.540 1.00 50.00 205 GLY A O 1
ATOM 1650 N N . THR A 1 206 ? 10.363 -2.409 24.284 1.00 64.31 206 THR A N 1
ATOM 1651 C CA . THR A 1 206 ? 11.751 -2.190 23.824 1.00 64.31 206 THR A CA 1
ATOM 1652 C C . THR A 1 206 ? 12.006 -2.775 22.440 1.00 64.31 206 THR A C 1
ATOM 1654 O O . THR A 1 206 ? 12.696 -2.141 21.644 1.00 64.31 206 THR A O 1
ATOM 1657 N N . PHE A 1 207 ? 11.411 -3.924 22.110 1.00 60.03 207 PHE A N 1
ATOM 1658 C CA . PHE A 1 207 ? 11.632 -4.582 20.820 1.00 60.03 207 PHE A CA 1
ATOM 1659 C C . PHE A 1 207 ? 10.926 -3.856 19.662 1.00 60.03 207 PHE A C 1
ATOM 1661 O O . PHE A 1 207 ? 11.536 -3.652 18.612 1.00 60.03 207 PHE A O 1
ATOM 1668 N N . GLY A 1 208 ? 9.704 -3.351 19.883 1.00 64.06 208 GLY A N 1
ATOM 1669 C CA . GLY A 1 208 ? 8.987 -2.528 18.896 1.00 64.06 208 GLY A CA 1
ATOM 1670 C C . GLY A 1 208 ? 9.756 -1.258 18.512 1.00 64.06 208 GLY A C 1
ATOM 1671 O O . GLY A 1 208 ? 9.965 -0.984 17.334 1.00 64.06 208 GLY A O 1
ATOM 1672 N N . ARG A 1 209 ? 10.333 -0.559 19.503 1.00 66.19 209 ARG A N 1
ATOM 1673 C CA . ARG A 1 209 ? 11.180 0.625 19.259 1.00 66.19 209 ARG A CA 1
ATOM 1674 C C . ARG A 1 209 ? 12.431 0.320 18.436 1.00 66.19 209 ARG A C 1
ATOM 1676 O O . ARG A 1 209 ? 12.877 1.181 17.681 1.00 66.19 209 ARG A O 1
ATOM 1683 N N . VAL A 1 210 ? 13.011 -0.872 18.579 1.00 68.25 210 VAL A N 1
ATOM 1684 C CA . VAL A 1 210 ? 14.176 -1.284 17.782 1.00 68.25 210 VAL A CA 1
ATOM 1685 C C . VAL A 1 210 ? 13.763 -1.568 16.339 1.00 68.25 210 VAL A C 1
ATOM 1687 O O . VAL A 1 210 ? 14.443 -1.109 15.423 1.00 68.25 210 VAL A O 1
ATOM 1690 N N . ILE A 1 211 ? 12.637 -2.251 16.119 1.00 68.88 211 ILE A N 1
ATOM 1691 C CA . ILE A 1 211 ? 12.127 -2.543 14.771 1.00 68.88 211 ILE A CA 1
ATOM 1692 C C . ILE A 1 211 ? 11.757 -1.257 14.024 1.00 68.88 211 ILE A C 1
ATOM 1694 O O . ILE A 1 211 ? 12.159 -1.096 12.871 1.00 68.88 211 ILE A O 1
ATOM 1698 N N . ASP A 1 212 ? 11.088 -0.308 14.678 1.00 67.00 212 ASP A N 1
ATOM 1699 C CA . ASP A 1 212 ? 10.726 0.976 14.061 1.00 67.00 212 ASP A CA 1
ATOM 1700 C C . ASP A 1 212 ? 11.966 1.814 13.711 1.00 67.00 212 ASP A C 1
ATOM 1702 O O . ASP A 1 212 ? 12.030 2.481 12.669 1.00 67.00 212 ASP A O 1
ATOM 1706 N N . HIS A 1 213 ? 13.012 1.736 14.540 1.00 68.12 213 HIS A N 1
ATOM 1707 C CA . HIS A 1 213 ? 14.281 2.398 14.256 1.00 68.12 213 HIS A CA 1
ATOM 1708 C C . HIS A 1 213 ? 15.016 1.751 13.074 1.00 68.12 213 HIS A C 1
ATOM 1710 O O . HIS A 1 213 ? 15.549 2.453 12.214 1.00 68.12 213 HIS A O 1
ATOM 1716 N N . VAL A 1 214 ? 15.001 0.420 12.973 1.00 69.75 214 VAL A N 1
ATOM 1717 C CA . VAL A 1 214 ? 15.587 -0.297 11.832 1.00 69.75 214 VAL A CA 1
ATOM 1718 C C . VAL A 1 214 ? 14.813 0.005 10.548 1.00 69.75 214 VAL A C 1
ATOM 1720 O O . VAL A 1 214 ? 15.432 0.324 9.537 1.00 69.75 214 VAL A O 1
ATOM 1723 N N . ARG A 1 215 ? 13.475 -0.010 10.579 1.00 67.06 215 ARG A N 1
ATOM 1724 C CA . ARG A 1 215 ? 12.629 0.232 9.400 1.00 67.06 215 ARG A CA 1
ATOM 1725 C C . ARG A 1 215 ? 12.799 1.646 8.844 1.00 67.06 215 ARG A C 1
ATOM 1727 O O . ARG A 1 215 ? 13.076 1.797 7.659 1.00 67.06 215 ARG A O 1
ATOM 1734 N N . SER A 1 216 ? 12.779 2.663 9.707 1.00 71.00 216 SER A N 1
ATOM 1735 C CA . SER A 1 216 ? 13.047 4.050 9.292 1.00 71.00 216 SER A CA 1
ATOM 1736 C C . SER A 1 216 ? 14.461 4.245 8.727 1.00 71.00 216 SER A C 1
ATOM 1738 O O . SER A 1 216 ? 14.656 5.036 7.802 1.00 71.00 216 SER A O 1
ATOM 1740 N N . THR A 1 217 ? 15.447 3.488 9.217 1.00 67.88 217 THR A N 1
ATOM 1741 C CA . THR A 1 217 ? 16.814 3.509 8.674 1.00 67.88 217 THR A CA 1
ATOM 1742 C C . THR A 1 217 ? 16.892 2.820 7.306 1.00 67.88 217 THR A C 1
ATOM 1744 O O . THR A 1 217 ? 17.595 3.300 6.416 1.00 67.88 217 THR A O 1
ATOM 1747 N N . VAL A 1 218 ? 16.152 1.724 7.110 1.00 74.69 218 VAL A N 1
ATOM 1748 C CA . VAL A 1 218 ? 16.085 0.990 5.837 1.00 74.69 218 VAL A CA 1
ATOM 1749 C C . VAL A 1 218 ? 15.363 1.802 4.766 1.00 74.69 218 VAL A C 1
ATOM 1751 O O . VAL A 1 218 ? 15.861 1.869 3.646 1.00 74.69 218 VAL A O 1
ATOM 1754 N N . ASP A 1 219 ? 14.259 2.471 5.093 1.00 64.50 219 ASP A N 1
ATOM 1755 C CA . ASP A 1 219 ? 13.528 3.307 4.133 1.00 64.50 219 ASP A CA 1
ATOM 1756 C C . ASP A 1 219 ? 14.359 4.525 3.709 1.00 64.50 219 ASP A C 1
ATOM 1758 O O . ASP A 1 219 ? 14.429 4.859 2.522 1.00 64.50 219 ASP A O 1
ATOM 1762 N N . LEU A 1 220 ? 15.088 5.133 4.652 1.00 71.19 220 LEU A N 1
ATOM 1763 C CA . LEU A 1 220 ? 16.043 6.196 4.348 1.00 71.19 220 LEU A CA 1
ATOM 1764 C C . LEU A 1 220 ? 17.179 5.691 3.443 1.00 71.19 220 LEU A C 1
ATOM 1766 O O . LEU A 1 220 ? 17.502 6.333 2.442 1.00 71.19 220 LEU A O 1
ATOM 1770 N N . ALA A 1 221 ? 17.745 4.519 3.744 1.00 68.31 221 ALA A N 1
ATOM 1771 C CA . ALA A 1 221 ? 18.789 3.904 2.929 1.00 68.31 221 ALA A CA 1
ATOM 1772 C C . ALA A 1 221 ? 18.280 3.523 1.529 1.00 68.31 221 ALA A C 1
ATOM 1774 O O . ALA A 1 221 ? 18.969 3.765 0.541 1.00 68.31 221 ALA A O 1
ATOM 1775 N N . ALA A 1 222 ? 17.064 2.989 1.408 1.00 67.75 222 ALA A N 1
ATOM 1776 C CA . ALA A 1 222 ? 16.441 2.657 0.130 1.00 67.75 222 ALA A CA 1
ATOM 1777 C C . ALA A 1 222 ? 16.197 3.914 -0.719 1.00 67.75 222 ALA A C 1
ATOM 1779 O O . ALA A 1 222 ? 16.448 3.912 -1.930 1.00 67.75 222 ALA A O 1
ATOM 1780 N N . MET A 1 223 ? 15.783 5.017 -0.087 1.00 69.00 223 MET A N 1
ATOM 1781 C CA . MET A 1 223 ? 15.610 6.302 -0.759 1.00 69.00 223 MET A CA 1
ATOM 1782 C C . MET A 1 223 ? 16.955 6.881 -1.226 1.00 69.00 223 MET A C 1
ATOM 1784 O O . MET A 1 223 ? 17.058 7.352 -2.363 1.00 69.00 223 MET A O 1
ATOM 1788 N N . GLU A 1 224 ? 18.012 6.794 -0.411 1.00 72.12 224 GLU A N 1
ATOM 1789 C CA . GLU A 1 224 ? 19.371 7.190 -0.807 1.00 72.12 224 GLU A CA 1
ATOM 1790 C C . GLU A 1 224 ? 19.901 6.337 -1.968 1.00 72.12 224 GLU A C 1
ATOM 1792 O O . GLU A 1 224 ? 20.403 6.882 -2.954 1.00 72.12 224 GLU A O 1
ATOM 1797 N N . VAL A 1 225 ? 19.728 5.015 -1.899 1.00 70.62 225 VAL A N 1
ATOM 1798 C CA . VAL A 1 225 ? 20.164 4.062 -2.929 1.00 70.62 225 VAL A CA 1
ATOM 1799 C C . VAL A 1 225 ? 19.440 4.314 -4.254 1.00 70.62 225 VAL A C 1
ATOM 1801 O O . VAL A 1 225 ? 20.091 4.411 -5.293 1.00 70.62 225 VAL A O 1
ATOM 1804 N N . SER A 1 226 ? 18.120 4.518 -4.234 1.00 69.38 226 SER A N 1
ATOM 1805 C CA . SER A 1 226 ? 17.339 4.881 -5.427 1.00 69.38 226 SER A CA 1
ATOM 1806 C C . SER A 1 226 ? 17.812 6.204 -6.047 1.00 69.38 226 SER A C 1
ATOM 1808 O O . SER A 1 226 ? 17.974 6.326 -7.266 1.00 69.38 226 SER A O 1
ATOM 1810 N N . THR A 1 227 ? 18.130 7.192 -5.207 1.00 73.88 227 THR A N 1
ATOM 1811 C CA . THR A 1 227 ? 18.655 8.483 -5.673 1.00 73.88 227 THR A CA 1
ATOM 1812 C C . THR A 1 227 ? 20.047 8.328 -6.297 1.00 73.88 227 THR A C 1
ATOM 1814 O O . THR A 1 227 ? 20.337 8.963 -7.313 1.00 73.88 227 THR A O 1
ATOM 1817 N N . MET A 1 228 ? 20.887 7.442 -5.752 1.00 72.44 228 MET A N 1
ATOM 1818 C CA . MET A 1 228 ? 22.196 7.118 -6.324 1.00 72.44 228 MET A CA 1
ATOM 1819 C C . MET A 1 228 ? 22.096 6.394 -7.666 1.00 72.44 228 MET A C 1
ATOM 1821 O O . MET A 1 228 ? 22.806 6.781 -8.591 1.00 72.44 228 MET A O 1
ATOM 1825 N N . PHE A 1 229 ? 21.207 5.407 -7.810 1.00 71.75 229 PHE A N 1
ATOM 1826 C CA . PHE A 1 229 ? 20.991 4.727 -9.094 1.00 71.75 229 PHE A CA 1
ATOM 1827 C C . PHE A 1 229 ? 20.514 5.697 -10.173 1.00 71.75 229 PHE A C 1
ATOM 1829 O O . PHE A 1 229 ? 21.041 5.700 -11.280 1.00 71.75 229 PHE A O 1
ATOM 1836 N N . SER A 1 230 ? 19.610 6.609 -9.820 1.00 73.75 230 SER A N 1
ATOM 1837 C CA . SER A 1 230 ? 19.128 7.614 -10.765 1.00 73.75 230 SER A CA 1
ATOM 1838 C C . SER A 1 230 ? 20.206 8.632 -11.172 1.00 73.75 230 SER A C 1
ATOM 1840 O O . SER A 1 230 ? 20.206 9.104 -12.309 1.00 73.75 230 SER A O 1
ATOM 1842 N N . LEU A 1 231 ? 21.151 8.959 -10.281 1.00 76.06 231 LEU A N 1
ATOM 1843 C CA . LEU A 1 231 ? 22.337 9.744 -10.642 1.00 76.06 231 LEU A CA 1
ATOM 1844 C C . LEU A 1 231 ? 23.282 8.958 -11.554 1.00 76.06 231 LEU A C 1
ATOM 1846 O O . LEU A 1 231 ? 23.843 9.532 -12.483 1.00 76.06 231 LEU A O 1
ATOM 1850 N N . LEU A 1 232 ? 23.443 7.658 -11.310 1.00 75.62 232 LEU A N 1
ATOM 1851 C CA . LEU A 1 232 ? 24.262 6.765 -12.127 1.00 75.62 232 LEU A CA 1
ATOM 1852 C C . LEU A 1 232 ? 23.725 6.656 -13.557 1.00 75.62 232 LEU A C 1
ATOM 1854 O O . LEU A 1 232 ? 24.505 6.785 -14.498 1.00 75.62 232 LEU A O 1
ATOM 1858 N N . ASP A 1 233 ? 22.408 6.524 -13.721 1.00 75.56 233 ASP A N 1
ATOM 1859 C CA . ASP A 1 233 ? 21.754 6.521 -15.034 1.00 75.56 233 ASP A CA 1
ATOM 1860 C C . ASP A 1 233 ? 21.968 7.845 -15.767 1.00 75.56 233 ASP A C 1
ATOM 1862 O O . ASP A 1 233 ? 22.333 7.869 -16.943 1.00 75.56 233 ASP A O 1
ATOM 1866 N N . LEU A 1 234 ? 21.812 8.966 -15.061 1.00 78.19 234 LEU A N 1
ATOM 1867 C CA . LEU A 1 234 ? 22.016 10.291 -15.633 1.00 78.19 234 LEU A CA 1
ATOM 1868 C C . LEU A 1 234 ? 23.480 10.503 -16.063 1.00 78.19 234 LEU A C 1
ATOM 1870 O O . LEU A 1 234 ? 23.747 11.025 -17.149 1.00 78.19 234 LEU A O 1
ATOM 1874 N N . VAL A 1 235 ? 24.437 10.043 -15.251 1.00 78.81 235 VAL A N 1
ATOM 1875 C CA . VAL A 1 235 ? 25.866 10.052 -15.590 1.00 78.81 235 VAL A CA 1
ATOM 1876 C C . VAL A 1 235 ? 26.138 9.140 -16.788 1.00 78.81 235 VAL A C 1
ATOM 1878 O O . VAL A 1 235 ? 26.820 9.564 -17.718 1.00 78.81 235 VAL A O 1
ATOM 1881 N N . GLY A 1 236 ? 25.554 7.942 -16.832 1.00 79.75 236 GLY A N 1
ATOM 1882 C CA . GLY A 1 236 ? 25.694 7.005 -17.948 1.00 79.75 236 GLY A CA 1
ATOM 1883 C C . GLY A 1 236 ? 25.180 7.578 -19.269 1.00 79.75 236 GLY A C 1
ATOM 1884 O O . GLY A 1 236 ? 25.895 7.567 -20.271 1.00 79.75 236 GLY A O 1
ATOM 1885 N N . VAL A 1 237 ? 23.978 8.161 -19.263 1.00 78.75 237 VAL A N 1
ATOM 1886 C CA . VAL A 1 237 ? 23.384 8.810 -20.443 1.00 78.75 237 VAL A CA 1
ATOM 1887 C C . VAL A 1 237 ? 24.211 10.021 -20.876 1.00 78.75 237 VAL A C 1
ATOM 1889 O O . VAL A 1 237 ? 24.488 10.179 -22.065 1.00 78.75 237 VAL A O 1
ATOM 1892 N N . SER A 1 238 ? 24.663 10.852 -19.932 1.00 75.19 238 SER A N 1
ATOM 1893 C CA . SER A 1 238 ? 25.503 12.016 -20.244 1.00 75.19 238 SER A CA 1
ATOM 1894 C C . SER A 1 238 ? 26.859 11.621 -20.842 1.00 75.19 238 SER A C 1
ATOM 1896 O O . SER A 1 238 ? 27.324 12.266 -21.781 1.00 75.19 238 SER A O 1
ATOM 1898 N N . TYR A 1 239 ? 27.458 10.525 -20.368 1.00 80.12 239 TYR A N 1
ATOM 1899 C CA . TYR A 1 239 ? 28.698 9.979 -20.911 1.00 80.12 239 TYR A CA 1
ATOM 1900 C C . TYR A 1 239 ? 28.504 9.395 -22.314 1.00 80.12 239 TYR A C 1
ATOM 1902 O O . TYR A 1 239 ? 29.304 9.673 -23.205 1.00 80.12 239 TYR A O 1
ATOM 1910 N N . LEU A 1 240 ? 27.424 8.643 -22.553 1.00 77.81 240 LEU A N 1
ATOM 1911 C CA . LEU A 1 240 ? 27.105 8.146 -23.896 1.00 77.81 240 LEU A CA 1
ATOM 1912 C C . LEU A 1 240 ? 26.874 9.294 -24.883 1.00 77.81 240 LEU A C 1
ATOM 1914 O O . LEU A 1 240 ? 27.375 9.244 -26.006 1.00 77.81 240 LEU A O 1
ATOM 1918 N N . LEU A 1 241 ? 26.177 10.353 -24.456 1.00 79.06 241 LEU A N 1
ATOM 1919 C CA . LEU A 1 241 ? 25.989 11.556 -25.265 1.00 79.06 241 LEU A CA 1
ATOM 1920 C C . LEU A 1 241 ? 27.327 12.248 -25.552 1.00 79.06 241 LEU A C 1
ATOM 1922 O O . LEU A 1 241 ? 27.573 12.660 -26.682 1.00 79.06 241 LEU A O 1
ATOM 1926 N N . TYR A 1 242 ? 28.202 12.347 -24.549 1.00 81.25 242 TYR A N 1
ATOM 1927 C CA . TYR A 1 242 ? 29.547 12.893 -24.708 1.00 81.25 242 TYR A CA 1
ATOM 1928 C C . TYR A 1 242 ? 30.356 12.103 -25.741 1.00 81.25 242 TYR A C 1
ATOM 1930 O O . TYR A 1 242 ? 30.874 12.701 -26.679 1.00 81.25 242 TYR A O 1
ATOM 1938 N N . VAL A 1 243 ? 30.421 10.772 -25.617 1.00 77.06 243 VAL A N 1
ATOM 1939 C CA . VAL A 1 243 ? 31.139 9.909 -26.568 1.00 77.06 243 VAL A CA 1
ATOM 1940 C C . VAL A 1 243 ? 30.570 10.082 -27.971 1.00 77.06 243 VAL A C 1
ATOM 1942 O O . VAL A 1 243 ? 31.327 10.265 -28.919 1.00 77.06 243 VAL A O 1
ATOM 1945 N N . LEU A 1 244 ? 29.244 10.103 -28.110 1.00 80.00 244 LEU A N 1
ATOM 1946 C CA . LEU A 1 244 ? 28.594 10.291 -29.402 1.00 80.00 244 LEU A CA 1
ATOM 1947 C C . LEU A 1 244 ? 28.935 11.659 -30.010 1.00 80.00 244 LEU A C 1
ATOM 1949 O O . LEU A 1 244 ? 29.324 11.731 -31.168 1.00 80.00 244 LEU A O 1
ATOM 1953 N N . VAL A 1 245 ? 28.851 12.751 -29.251 1.00 79.50 245 VAL A N 1
ATOM 1954 C CA . VAL A 1 245 ? 29.145 14.095 -29.775 1.00 79.50 245 VAL A CA 1
ATOM 1955 C C . VAL A 1 245 ? 30.636 14.263 -30.084 1.00 79.50 245 VAL A C 1
ATOM 1957 O O . VAL A 1 245 ? 30.994 14.783 -31.140 1.00 79.50 245 VAL A O 1
ATOM 1960 N N . VAL A 1 246 ? 31.522 13.815 -29.200 1.00 77.12 246 VAL A N 1
ATOM 1961 C CA . VAL A 1 246 ? 32.965 14.019 -29.363 1.00 77.12 246 VAL A CA 1
ATOM 1962 C C . VAL A 1 246 ? 33.537 13.126 -30.459 1.00 77.12 246 VAL A C 1
ATOM 1964 O O . VAL A 1 246 ? 34.236 13.624 -31.339 1.00 77.12 246 VAL A O 1
ATOM 1967 N N . GLU A 1 247 ? 33.199 11.839 -30.479 1.00 77.38 247 GLU A N 1
ATOM 1968 C CA . GLU A 1 247 ? 33.761 10.917 -31.470 1.00 77.38 247 GLU A CA 1
ATOM 1969 C C . GLU A 1 247 ? 33.133 11.111 -32.855 1.00 77.38 247 GLU A C 1
ATOM 1971 O O . GLU A 1 247 ? 33.857 11.191 -33.847 1.00 77.38 247 GLU A O 1
ATOM 1976 N N . PHE A 1 248 ? 31.804 11.253 -32.959 1.00 76.12 248 PHE A N 1
ATOM 1977 C CA . PHE A 1 248 ? 31.162 11.364 -34.276 1.00 76.12 248 PHE A CA 1
ATOM 1978 C C . PHE A 1 248 ? 31.183 12.777 -34.852 1.00 76.12 248 PHE A C 1
ATOM 1980 O O . PHE A 1 248 ? 31.404 12.939 -36.052 1.00 76.12 248 PHE A O 1
ATOM 1987 N N . VAL A 1 249 ? 30.939 13.809 -34.039 1.00 76.31 249 VAL A N 1
ATOM 1988 C CA . VAL A 1 249 ? 30.841 15.182 -34.561 1.00 76.31 249 VAL A CA 1
ATOM 1989 C C . VAL A 1 249 ? 32.223 15.816 -34.619 1.00 76.31 249 VAL A C 1
ATOM 1991 O O . VAL A 1 249 ? 32.636 16.298 -35.673 1.00 76.31 249 VAL A O 1
ATOM 1994 N N . LEU A 1 250 ? 32.973 15.775 -33.516 1.00 69.31 250 LEU A N 1
ATOM 1995 C CA . LEU A 1 250 ? 34.274 16.444 -33.428 1.00 69.31 250 LEU A CA 1
ATOM 1996 C C . LEU A 1 250 ? 35.425 15.612 -34.013 1.00 69.31 250 LEU A C 1
ATOM 1998 O O . LEU A 1 250 ? 36.378 16.197 -34.527 1.00 69.31 250 LEU A O 1
ATOM 2002 N N . GLY A 1 251 ? 35.325 14.279 -34.033 1.00 74.00 251 GLY A N 1
ATOM 2003 C CA . GLY A 1 251 ? 36.302 13.402 -34.696 1.00 74.00 251 GLY A CA 1
ATOM 2004 C C . GLY A 1 251 ? 36.425 13.638 -36.207 1.00 74.00 251 GLY A C 1
ATOM 2005 O O . GLY A 1 251 ? 37.474 13.377 -36.793 1.00 74.00 251 GLY A O 1
ATOM 2006 N N . SER A 1 252 ? 35.393 14.214 -36.830 1.00 77.44 252 SER A N 1
ATOM 2007 C CA . SER A 1 252 ? 35.399 14.591 -38.248 1.00 77.44 252 SER A CA 1
ATOM 2008 C C . SER A 1 252 ? 36.139 15.905 -38.550 1.00 77.44 252 SER A C 1
ATOM 2010 O O . SER A 1 252 ? 36.376 16.223 -39.717 1.00 77.44 252 SER A O 1
ATOM 2012 N N . VAL A 1 253 ? 36.534 16.672 -37.524 1.00 78.38 253 VAL A N 1
ATOM 2013 C CA . VAL A 1 253 ? 37.179 17.982 -37.683 1.00 78.38 253 VAL A CA 1
ATOM 2014 C C . VAL A 1 253 ? 38.705 17.813 -37.762 1.00 78.38 253 VAL A C 1
ATOM 2016 O O . VAL A 1 253 ? 39.330 17.418 -36.778 1.00 78.38 253 VAL A O 1
ATOM 2019 N N . PRO A 1 254 ? 39.358 18.167 -38.887 1.00 81.06 254 PRO A N 1
ATOM 2020 C CA . PRO A 1 254 ? 40.786 17.901 -39.095 1.00 81.06 254 PRO A CA 1
ATOM 2021 C C . PRO A 1 254 ? 41.725 18.842 -38.320 1.00 81.06 254 PRO A C 1
ATOM 2023 O O . PRO A 1 254 ? 42.942 18.678 -38.376 1.00 81.06 254 PRO A O 1
ATOM 2026 N N . ILE A 1 255 ? 41.190 19.846 -37.615 1.00 84.56 255 ILE A N 1
ATOM 2027 C CA . ILE A 1 255 ? 41.975 20.858 -36.900 1.00 84.56 255 ILE A CA 1
ATOM 2028 C C . ILE A 1 255 ? 41.957 20.539 -35.393 1.00 84.56 255 ILE A C 1
ATOM 2030 O O . ILE A 1 255 ? 40.934 20.772 -34.743 1.00 84.56 255 ILE A O 1
ATOM 2034 N N . PRO A 1 256 ? 43.074 20.066 -34.805 1.00 75.12 256 PRO A N 1
ATOM 2035 C CA . PRO A 1 256 ? 43.106 19.559 -33.428 1.00 75.12 256 PRO A CA 1
ATOM 2036 C C . PRO A 1 256 ? 42.734 20.618 -32.382 1.00 75.12 256 PRO A C 1
ATOM 2038 O O . PRO A 1 256 ? 42.003 20.322 -31.447 1.00 75.12 256 PRO A O 1
ATOM 2041 N N . ILE A 1 257 ? 43.123 21.880 -32.590 1.00 72.62 257 ILE A N 1
ATOM 2042 C CA . ILE A 1 257 ? 42.792 22.985 -31.671 1.00 72.62 257 ILE A CA 1
ATOM 2043 C C . ILE A 1 257 ? 41.272 23.204 -31.580 1.00 72.62 257 ILE A C 1
ATOM 2045 O O . ILE A 1 257 ? 40.740 23.454 -30.500 1.00 72.62 257 ILE A O 1
ATOM 2049 N N . ILE A 1 258 ? 40.560 23.092 -32.707 1.00 72.75 258 ILE A N 1
ATOM 2050 C CA . ILE A 1 258 ? 39.100 23.262 -32.752 1.00 72.75 258 ILE A CA 1
ATOM 2051 C C . ILE A 1 258 ? 38.412 22.061 -32.098 1.00 72.75 258 ILE A C 1
ATOM 2053 O O . ILE A 1 258 ? 37.431 22.237 -31.376 1.00 72.75 258 ILE A O 1
ATOM 2057 N N . ARG A 1 259 ? 38.950 20.853 -32.299 1.00 72.50 259 ARG A N 1
ATOM 2058 C CA . ARG A 1 259 ? 38.454 19.626 -31.668 1.00 72.50 259 ARG A CA 1
ATOM 2059 C C . ARG A 1 259 ? 38.555 19.691 -30.143 1.00 72.50 259 ARG A C 1
ATOM 2061 O O . ARG A 1 259 ? 37.578 19.406 -29.450 1.00 72.50 259 ARG A O 1
ATOM 2068 N N . ASP A 1 260 ? 39.703 20.115 -29.624 1.00 74.25 260 ASP A N 1
ATOM 2069 C CA . ASP A 1 260 ? 39.949 20.176 -28.182 1.00 74.25 260 ASP A CA 1
ATOM 2070 C C . ASP A 1 260 ? 39.095 21.276 -27.526 1.00 74.25 260 ASP A C 1
ATOM 2072 O O . ASP A 1 260 ? 38.440 21.035 -26.510 1.00 74.25 260 ASP A O 1
ATOM 2076 N N . ALA A 1 261 ? 38.985 22.451 -28.161 1.00 73.50 261 ALA A N 1
ATOM 2077 C CA . ALA A 1 261 ? 38.090 23.517 -27.705 1.00 73.50 261 ALA A CA 1
ATOM 2078 C C . ALA A 1 261 ? 36.608 23.092 -27.726 1.00 73.50 261 ALA A C 1
ATOM 2080 O O . ALA A 1 261 ? 35.866 23.376 -26.783 1.00 73.50 261 ALA A O 1
ATOM 2081 N N . GLY A 1 262 ? 36.179 22.370 -28.769 1.00 74.94 262 GLY A N 1
ATOM 2082 C CA . GLY A 1 262 ? 34.826 21.821 -28.873 1.00 74.94 262 GLY A CA 1
ATOM 2083 C C . GLY A 1 262 ? 34.521 20.798 -27.778 1.00 74.94 262 GLY A C 1
ATOM 2084 O O . GLY A 1 262 ? 33.448 20.833 -27.180 1.00 74.94 262 GLY A O 1
ATOM 2085 N N . THR A 1 263 ? 35.488 19.942 -27.451 1.00 75.50 263 THR A N 1
ATOM 2086 C CA . THR A 1 263 ? 35.354 18.922 -26.401 1.00 75.50 263 THR A CA 1
ATOM 2087 C C . THR A 1 263 ? 35.169 19.559 -25.021 1.00 75.50 263 THR A C 1
ATOM 2089 O O . THR A 1 263 ? 34.284 19.157 -24.259 1.00 75.50 263 THR A O 1
ATOM 2092 N N . VAL A 1 264 ? 35.943 20.606 -24.712 1.00 77.88 264 VAL A N 1
ATOM 2093 C CA . VAL A 1 264 ? 35.798 21.371 -23.461 1.00 77.88 264 VAL A CA 1
ATOM 2094 C C . VAL A 1 264 ? 34.432 22.058 -23.392 1.00 77.88 264 VAL A C 1
ATOM 2096 O O . VAL A 1 264 ? 33.756 21.970 -22.367 1.00 77.88 264 VAL A O 1
ATOM 2099 N N . ALA A 1 265 ? 33.989 22.695 -24.480 1.00 77.00 265 ALA A N 1
ATOM 2100 C CA . ALA A 1 265 ? 32.697 23.378 -24.523 1.00 77.00 265 ALA A CA 1
ATOM 2101 C C . ALA A 1 265 ? 31.515 22.413 -24.310 1.00 77.00 265 ALA A C 1
ATOM 2103 O O . ALA A 1 265 ? 30.621 22.703 -23.514 1.00 77.00 265 ALA A O 1
ATOM 2104 N N . VAL A 1 266 ? 31.534 21.245 -24.962 1.00 78.62 266 VAL A N 1
ATOM 2105 C CA . VAL A 1 266 ? 30.504 20.201 -24.806 1.00 78.62 266 VAL A CA 1
ATOM 2106 C C . VAL A 1 266 ? 30.496 19.640 -23.383 1.00 78.62 266 VAL A C 1
ATOM 2108 O O . VAL A 1 266 ? 29.427 19.471 -22.797 1.00 78.62 266 VAL A O 1
ATOM 2111 N N . SER A 1 267 ? 31.673 19.419 -22.793 1.00 77.25 267 SER A N 1
ATOM 2112 C CA . SER A 1 267 ? 31.796 18.947 -21.408 1.00 77.25 267 SER A CA 1
ATOM 2113 C C . SER A 1 267 ? 31.188 19.939 -20.414 1.00 77.25 267 SER A C 1
ATOM 2115 O O . SER A 1 267 ? 30.404 19.551 -19.551 1.00 77.25 267 SER A O 1
ATOM 2117 N N . LEU A 1 268 ? 31.499 21.233 -20.559 1.00 79.44 268 LEU A N 1
ATOM 2118 C CA . LEU A 1 268 ? 30.946 22.287 -19.704 1.00 79.44 268 LEU A CA 1
ATOM 2119 C C . LEU A 1 268 ? 29.426 22.415 -19.859 1.00 79.44 268 LEU A C 1
ATOM 2121 O O . LEU A 1 268 ? 28.724 22.576 -18.861 1.00 79.44 268 LEU A O 1
ATOM 2125 N N . ALA A 1 269 ? 28.911 22.301 -21.086 1.00 79.94 269 ALA A N 1
ATOM 2126 C CA . 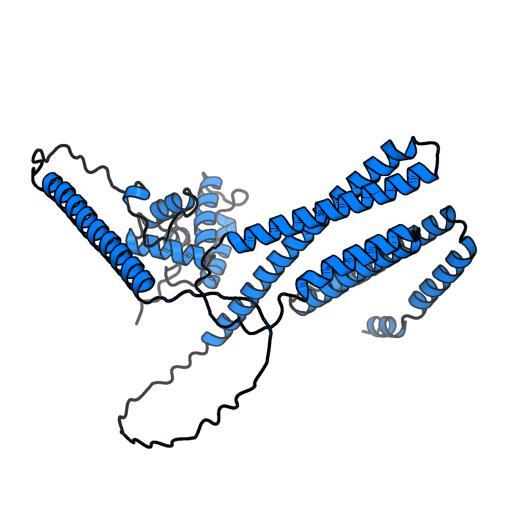ALA A 1 269 ? 27.474 22.325 -21.346 1.00 79.94 269 ALA A CA 1
ATOM 2127 C C . ALA A 1 269 ? 26.752 21.145 -20.673 1.00 79.94 269 ALA A C 1
ATOM 2129 O O . ALA A 1 269 ? 25.724 21.348 -20.030 1.00 79.94 269 ALA A O 1
ATOM 2130 N N . LEU A 1 270 ? 27.315 19.934 -20.755 1.00 78.44 270 LEU A N 1
ATOM 2131 C CA . LEU A 1 270 ? 26.779 18.743 -20.090 1.00 78.44 270 LEU A CA 1
ATOM 2132 C C . LEU A 1 270 ? 26.777 18.885 -18.567 1.00 78.44 270 LEU A C 1
ATOM 2134 O O . LEU A 1 270 ? 25.753 18.626 -17.939 1.00 78.44 270 LEU A O 1
ATOM 2138 N N . VAL A 1 271 ? 27.876 19.358 -17.971 1.00 82.69 271 VAL A N 1
ATOM 2139 C CA . VAL A 1 271 ? 27.942 19.622 -16.523 1.00 82.69 271 VAL A CA 1
ATOM 2140 C C . VAL A 1 271 ? 26.894 20.656 -16.102 1.00 82.69 271 VAL A C 1
ATOM 2142 O O . VAL A 1 271 ? 26.225 20.473 -15.082 1.00 82.69 271 VAL A O 1
ATOM 2145 N N . GLY A 1 272 ? 26.703 21.716 -16.893 1.00 83.88 272 GLY A N 1
ATOM 2146 C CA . GLY A 1 272 ? 25.664 22.717 -16.652 1.00 83.88 272 GLY A CA 1
ATOM 2147 C C . GLY A 1 272 ? 24.255 22.123 -16.691 1.00 83.88 272 GLY A C 1
ATOM 2148 O O . GLY A 1 272 ? 23.469 22.349 -15.773 1.00 83.88 272 GLY A O 1
ATOM 2149 N N . LEU A 1 273 ? 23.954 21.309 -17.704 1.00 81.19 273 LEU A N 1
ATOM 2150 C CA . LEU A 1 273 ? 22.645 20.676 -17.884 1.00 81.19 273 LEU A CA 1
ATOM 2151 C C . LEU A 1 273 ? 22.339 19.685 -16.749 1.00 81.19 273 LEU A C 1
ATOM 2153 O O . LEU A 1 273 ? 21.255 19.725 -16.170 1.00 81.19 273 LEU A O 1
ATOM 2157 N N . LEU A 1 274 ? 23.325 18.872 -16.357 1.00 79.06 274 LEU A N 1
ATOM 2158 C CA . LEU A 1 274 ? 23.235 17.976 -15.200 1.00 79.06 274 LEU A CA 1
ATOM 2159 C C . LEU A 1 274 ? 22.995 18.740 -13.895 1.00 79.06 274 LEU A C 1
ATOM 2161 O O . LEU A 1 274 ? 22.183 18.321 -13.074 1.00 79.06 274 LEU A O 1
ATOM 2165 N N . SER A 1 275 ? 23.673 19.876 -13.714 1.00 79.31 275 SER A N 1
ATOM 2166 C CA . SER A 1 275 ? 23.511 20.719 -12.526 1.00 79.31 275 SER A CA 1
ATOM 2167 C C . SER A 1 275 ? 22.107 21.322 -12.451 1.00 79.31 275 SER A C 1
ATOM 2169 O O . SER A 1 275 ? 21.505 21.327 -11.381 1.00 79.31 275 SER A O 1
ATOM 2171 N N . VAL A 1 276 ? 21.559 21.786 -13.580 1.00 81.94 276 VAL A N 1
ATOM 2172 C CA . VAL A 1 276 ? 20.185 22.309 -13.652 1.00 81.94 276 VAL A CA 1
ATOM 2173 C C . VAL A 1 276 ? 19.166 21.206 -13.372 1.00 81.94 276 VAL A C 1
ATOM 2175 O O . VAL A 1 276 ? 18.305 21.400 -12.521 1.00 81.94 276 VAL A O 1
ATOM 2178 N N . ALA A 1 277 ? 19.296 20.036 -14.003 1.00 79.69 277 ALA A N 1
ATOM 2179 C CA . ALA A 1 277 ? 18.395 18.904 -13.772 1.00 79.69 277 ALA A CA 1
ATOM 2180 C C . ALA A 1 277 ? 18.428 18.417 -12.312 1.00 79.69 277 ALA A C 1
ATOM 2182 O O . ALA A 1 277 ? 17.398 18.062 -11.738 1.00 79.69 277 ALA A O 1
ATOM 2183 N N . TYR A 1 278 ? 19.609 18.429 -11.687 1.00 80.19 278 TYR A N 1
ATOM 2184 C CA . TYR A 1 278 ? 19.756 18.117 -10.269 1.00 80.19 278 TYR A CA 1
ATOM 2185 C C . TYR A 1 278 ? 19.046 19.146 -9.377 1.00 80.19 278 TYR A C 1
ATOM 2187 O O . TYR A 1 278 ? 18.323 18.763 -8.458 1.00 80.19 278 TYR A O 1
ATOM 2195 N N . LEU A 1 279 ? 19.235 20.442 -9.648 1.00 80.81 279 LEU A N 1
ATOM 2196 C CA . LEU A 1 279 ? 18.613 21.522 -8.877 1.00 80.81 279 LEU A CA 1
ATOM 2197 C C . LEU A 1 279 ? 17.088 21.546 -9.027 1.00 80.81 279 LEU A C 1
ATOM 2199 O O . LEU A 1 279 ? 16.403 21.757 -8.032 1.00 80.81 279 LEU A O 1
ATOM 2203 N N . ASP A 1 280 ? 16.567 21.291 -10.226 1.00 78.38 280 ASP A N 1
ATOM 2204 C CA . ASP A 1 280 ? 15.129 21.223 -10.514 1.00 78.38 280 ASP A CA 1
ATOM 2205 C C . ASP A 1 280 ? 14.464 20.087 -9.723 1.00 78.38 280 ASP A C 1
ATOM 2207 O O . ASP A 1 280 ? 13.560 20.307 -8.917 1.00 78.38 280 ASP A O 1
ATOM 2211 N N . ARG A 1 281 ? 15.047 18.883 -9.799 1.00 75.38 281 ARG A N 1
ATOM 2212 C CA . ARG A 1 281 ? 14.573 17.718 -9.041 1.00 75.38 281 ARG A CA 1
ATOM 2213 C C . ARG A 1 281 ? 14.676 17.900 -7.526 1.00 75.38 281 ARG A C 1
ATOM 2215 O O . ARG A 1 281 ? 13.911 17.290 -6.778 1.00 75.38 281 ARG A O 1
ATOM 2222 N N . PHE A 1 282 ? 15.646 18.683 -7.059 1.00 74.62 282 PHE A N 1
ATOM 2223 C CA . PHE A 1 282 ? 15.770 19.025 -5.645 1.00 74.62 282 PHE A CA 1
ATOM 2224 C C . PHE A 1 282 ? 14.735 20.081 -5.228 1.00 74.62 282 PHE A C 1
ATOM 2226 O O . PHE A 1 282 ? 14.165 19.974 -4.145 1.00 74.62 282 PHE A O 1
ATOM 2233 N N . SER A 1 283 ? 14.460 21.065 -6.088 1.00 76.56 283 SER A N 1
ATOM 2234 C CA . SER A 1 283 ? 13.478 22.128 -5.855 1.00 76.56 283 SER A CA 1
ATOM 2235 C C . SER A 1 283 ? 12.058 21.578 -5.738 1.00 76.56 283 SER A C 1
ATOM 2237 O O . SER A 1 283 ? 11.362 21.922 -4.782 1.00 76.56 283 SER A O 1
ATOM 2239 N N . ASP A 1 284 ? 11.659 20.670 -6.632 1.00 71.81 284 ASP A N 1
ATOM 2240 C CA . ASP A 1 284 ? 10.316 20.073 -6.626 1.00 71.81 284 ASP A CA 1
ATOM 2241 C C . ASP A 1 284 ? 9.989 19.358 -5.312 1.00 71.81 284 ASP A C 1
ATOM 2243 O O . ASP A 1 284 ? 8.865 19.432 -4.823 1.00 71.81 284 ASP A O 1
ATOM 2247 N N . ARG A 1 285 ? 10.983 18.728 -4.671 1.00 67.19 285 ARG A N 1
ATOM 2248 C CA . ARG A 1 285 ? 10.782 18.052 -3.377 1.00 67.19 285 ARG A CA 1
ATOM 2249 C C . ARG A 1 285 ? 10.616 19.018 -2.207 1.00 67.19 285 ARG A C 1
ATOM 2251 O O . ARG A 1 285 ? 10.044 18.644 -1.188 1.00 67.19 285 ARG A O 1
ATOM 2258 N N . VAL A 1 286 ? 11.139 20.238 -2.321 1.00 64.50 286 VAL A N 1
ATOM 2259 C CA . VAL A 1 286 ? 11.015 21.265 -1.276 1.00 64.50 286 VAL A CA 1
ATOM 2260 C C . VAL A 1 286 ? 9.683 22.006 -1.405 1.00 64.50 286 VAL A C 1
ATOM 2262 O O . VAL A 1 286 ? 9.101 22.404 -0.397 1.00 64.50 286 VAL A O 1
ATOM 2265 N N . THR A 1 287 ? 9.176 22.177 -2.627 1.00 61.59 287 THR A N 1
ATOM 2266 C CA . THR A 1 287 ? 7.922 22.894 -2.895 1.00 61.59 287 THR A CA 1
ATOM 2267 C C . THR A 1 287 ? 6.686 22.001 -2.839 1.00 61.59 287 THR A C 1
ATOM 2269 O O . THR A 1 287 ? 5.612 22.507 -2.513 1.00 61.59 287 THR A O 1
ATOM 2272 N N . SER A 1 288 ? 6.811 20.688 -3.068 1.00 57.69 288 SER A N 1
ATOM 2273 C CA . SER A 1 288 ? 5.676 19.756 -3.053 1.00 57.69 288 SER A CA 1
ATOM 2274 C C . SER A 1 288 ? 5.082 19.475 -1.670 1.00 57.69 288 SER A C 1
ATOM 2276 O O . SER A 1 288 ? 4.164 18.671 -1.583 1.00 57.69 288 SER A O 1
ATOM 2278 N N . GLY A 1 289 ? 5.555 20.137 -0.604 1.00 49.56 289 GLY A N 1
ATOM 2279 C CA . GLY A 1 289 ? 4.712 20.606 0.505 1.00 49.56 289 GLY A CA 1
ATOM 2280 C C . GLY A 1 289 ? 3.722 19.621 1.135 1.00 49.56 289 GLY A C 1
ATOM 2281 O O . GLY A 1 289 ? 2.706 20.063 1.673 1.00 49.56 289 GLY A O 1
ATOM 2282 N N . GLY A 1 290 ? 3.998 18.317 1.110 1.00 45.94 290 GLY A N 1
ATOM 2283 C CA . GLY A 1 290 ? 3.303 17.351 1.944 1.00 45.94 290 GLY A CA 1
ATOM 2284 C C . GLY A 1 290 ? 3.623 17.710 3.386 1.00 45.94 290 GLY A C 1
ATOM 2285 O O . GLY A 1 290 ? 4.778 17.630 3.803 1.00 45.94 290 GLY A O 1
ATOM 2286 N N . ARG A 1 291 ? 2.623 18.193 4.129 1.00 46.31 291 ARG A N 1
ATOM 2287 C CA . ARG A 1 291 ? 2.721 18.428 5.572 1.00 46.31 291 ARG A CA 1
ATOM 2288 C C . ARG A 1 291 ? 3.095 17.108 6.247 1.00 46.31 291 ARG A C 1
ATOM 2290 O O . ARG A 1 291 ? 2.220 16.346 6.631 1.00 46.31 291 ARG A O 1
ATOM 2297 N N . ALA A 1 292 ? 4.388 16.863 6.421 1.00 46.09 292 ALA A N 1
ATOM 2298 C CA . ALA A 1 292 ? 4.877 15.882 7.371 1.00 46.09 292 ALA A CA 1
ATOM 2299 C C . ALA A 1 292 ? 4.508 16.392 8.770 1.00 46.09 292 ALA A C 1
ATOM 2301 O O . ALA A 1 292 ? 5.182 17.247 9.348 1.00 46.09 292 ALA A O 1
ATOM 2302 N N . SER A 1 293 ? 3.372 15.930 9.285 1.00 51.22 293 SER A N 1
ATOM 2303 C CA . SER A 1 293 ? 2.906 16.205 10.636 1.00 51.22 293 SER A CA 1
ATOM 2304 C C . SER A 1 293 ? 3.521 15.220 11.625 1.00 51.22 293 SER A C 1
ATOM 2306 O O . SER A 1 293 ? 2.789 14.507 12.293 1.00 51.22 293 SER A O 1
ATOM 2308 N N . VAL A 1 294 ? 4.848 15.168 11.763 1.00 45.28 294 VAL A N 1
ATOM 2309 C CA . VAL A 1 294 ? 5.473 14.501 12.917 1.00 45.28 294 VAL A CA 1
ATOM 2310 C C . VAL A 1 294 ? 6.768 15.222 13.290 1.00 45.28 294 VAL A C 1
ATOM 2312 O O . VAL A 1 294 ? 7.717 15.282 12.518 1.00 45.28 294 VAL A O 1
ATOM 2315 N N . GLY A 1 295 ? 6.814 15.742 14.518 1.00 39.44 295 GLY A N 1
ATOM 2316 C CA . GLY A 1 295 ? 8.064 15.856 15.272 1.00 39.44 295 GLY A CA 1
ATOM 2317 C C . GLY A 1 295 ? 8.963 17.051 14.959 1.00 39.44 295 GLY A C 1
ATOM 2318 O O . GLY A 1 295 ? 9.993 16.941 14.301 1.00 39.44 295 GLY A O 1
ATOM 2319 N N . ASN A 1 296 ? 8.654 18.178 15.591 1.00 42.28 296 ASN A N 1
ATOM 2320 C CA . ASN A 1 296 ? 9.449 19.405 15.650 1.00 42.28 296 ASN A CA 1
ATOM 2321 C C . ASN A 1 296 ? 10.771 19.257 16.462 1.00 42.28 296 ASN A C 1
ATOM 2323 O O . ASN A 1 296 ? 11.070 20.099 17.307 1.00 42.28 296 ASN A O 1
ATOM 2327 N N . GLN A 1 297 ? 11.555 18.184 16.268 1.00 44.47 297 GLN A N 1
ATOM 2328 C CA . GLN A 1 297 ? 12.803 17.935 17.022 1.00 44.47 297 GLN A CA 1
ATOM 2329 C C . GLN A 1 297 ? 14.102 17.928 16.198 1.00 44.47 297 GLN A C 1
ATOM 2331 O O . GLN A 1 297 ? 15.176 17.990 16.792 1.00 44.47 297 GLN A O 1
ATOM 2336 N N . PHE A 1 298 ? 14.065 17.958 14.862 1.00 45.59 298 PHE A N 1
ATOM 2337 C CA . PHE A 1 298 ? 15.306 17.968 14.062 1.00 45.59 298 PHE A CA 1
ATOM 2338 C C . PHE A 1 298 ? 15.829 19.356 13.660 1.00 45.59 298 PHE A C 1
ATOM 2340 O O . PHE A 1 298 ? 16.924 19.476 13.106 1.00 45.59 298 PHE A O 1
ATOM 2347 N N . THR A 1 299 ? 15.142 20.448 14.007 1.00 42.59 299 THR A N 1
ATOM 2348 C CA . THR A 1 299 ? 15.609 21.809 13.694 1.00 42.59 299 THR A CA 1
ATOM 2349 C C . THR A 1 299 ? 16.642 22.312 14.708 1.00 42.59 299 THR A C 1
ATOM 2351 O O . THR A 1 299 ? 16.419 23.295 15.414 1.00 42.59 299 THR A O 1
ATOM 2354 N N . LYS A 1 300 ? 17.792 21.635 14.799 1.00 42.41 300 LYS A N 1
ATOM 2355 C CA . LYS A 1 300 ? 19.021 22.200 15.389 1.00 42.41 300 LYS A CA 1
ATOM 2356 C C . LYS A 1 300 ? 20.332 21.622 14.842 1.00 42.41 300 LYS A C 1
ATOM 2358 O O . LYS A 1 300 ? 21.389 22.054 15.295 1.00 42.41 300 LYS A O 1
ATOM 2363 N N . SER A 1 301 ? 20.317 20.725 13.849 1.00 43.47 301 SER A N 1
ATOM 2364 C CA . SER A 1 301 ? 21.550 20.385 13.129 1.00 43.47 301 SER A CA 1
ATOM 2365 C C . SER A 1 301 ? 21.802 21.413 12.026 1.00 43.47 301 SER A C 1
ATOM 2367 O O . SER A 1 301 ? 21.128 21.457 10.997 1.00 43.47 301 SER A O 1
ATOM 2369 N N . THR A 1 302 ? 22.787 22.272 12.257 1.00 45.62 302 THR A N 1
ATOM 2370 C CA . THR A 1 302 ? 23.389 23.190 11.289 1.00 45.62 302 THR A CA 1
ATOM 2371 C C . THR A 1 302 ? 24.023 22.407 10.136 1.00 45.62 302 THR A C 1
ATOM 2373 O O . THR A 1 302 ? 25.233 22.186 10.103 1.00 45.62 302 THR A O 1
ATOM 2376 N N . THR A 1 303 ? 23.225 21.905 9.189 1.00 52.75 303 THR A N 1
ATOM 2377 C CA . THR A 1 303 ? 23.769 21.128 8.059 1.00 52.75 303 THR A CA 1
ATOM 2378 C C . THR A 1 303 ? 23.003 21.200 6.723 1.00 52.75 303 THR A C 1
ATOM 2380 O O . THR A 1 303 ? 22.906 20.181 6.055 1.00 52.75 303 THR A O 1
ATOM 2383 N N . PRO A 1 304 ? 22.534 22.361 6.222 1.00 52.28 304 PRO A N 1
ATOM 2384 C CA . PRO A 1 304 ? 22.115 22.440 4.815 1.00 52.28 304 PRO A CA 1
ATOM 2385 C C . PRO A 1 304 ? 23.237 22.883 3.854 1.00 52.28 304 PRO A C 1
ATOM 2387 O O . PRO A 1 304 ? 23.224 22.528 2.681 1.00 52.28 304 PRO A O 1
ATOM 2390 N N . THR A 1 305 ? 24.265 23.606 4.310 1.00 47.72 305 THR A N 1
ATOM 2391 C CA . THR A 1 305 ? 25.283 24.176 3.400 1.00 47.72 305 THR A CA 1
ATOM 2392 C C . THR A 1 305 ? 26.407 23.216 3.012 1.00 47.72 305 THR A C 1
ATOM 2394 O O . THR A 1 305 ? 26.981 23.354 1.935 1.00 47.72 305 THR A O 1
ATOM 2397 N N . ARG A 1 306 ? 26.730 22.219 3.846 1.00 45.59 306 ARG A N 1
ATOM 2398 C CA . ARG A 1 306 ? 27.821 21.267 3.553 1.00 45.59 306 ARG A CA 1
ATOM 2399 C C . ARG A 1 306 ? 27.429 20.181 2.543 1.00 45.59 306 ARG A C 1
ATOM 2401 O O . ARG A 1 306 ? 28.293 19.721 1.806 1.00 45.59 306 ARG A O 1
ATOM 2408 N N . LEU A 1 307 ? 26.144 19.827 2.460 1.00 53.28 307 LEU A N 1
ATOM 2409 C CA . LEU A 1 307 ? 25.627 18.841 1.500 1.00 53.28 307 LEU A CA 1
ATOM 2410 C C . LEU A 1 307 ? 25.571 19.382 0.060 1.00 53.28 307 LEU A C 1
ATOM 2412 O O . LEU A 1 307 ? 25.812 18.629 -0.875 1.00 53.28 307 LEU A O 1
ATOM 2416 N N . LEU A 1 308 ? 25.359 20.689 -0.124 1.00 56.00 308 LEU A N 1
ATOM 2417 C CA . LEU A 1 308 ? 25.391 21.342 -1.443 1.00 56.00 308 LEU A CA 1
ATOM 2418 C C . LEU A 1 308 ? 26.815 21.643 -1.947 1.00 56.00 308 LEU A C 1
ATOM 2420 O O . LEU A 1 308 ? 27.038 21.733 -3.152 1.00 56.00 308 LEU A O 1
ATOM 2424 N N . ALA A 1 309 ? 27.793 21.778 -1.047 1.00 57.50 309 ALA A N 1
ATOM 2425 C CA . ALA A 1 309 ? 29.179 22.074 -1.417 1.00 57.50 309 ALA A CA 1
ATOM 2426 C C . ALA A 1 309 ? 29.913 20.868 -2.033 1.00 57.50 309 ALA A C 1
ATOM 2428 O O . ALA A 1 309 ? 30.777 21.048 -2.888 1.00 57.50 309 ALA A O 1
ATOM 2429 N N . LEU A 1 310 ? 29.568 19.644 -1.622 1.00 65.00 310 LEU A N 1
ATOM 2430 C CA . LEU A 1 310 ? 30.234 18.416 -2.072 1.00 65.00 310 LEU A CA 1
ATOM 2431 C C . LEU A 1 310 ? 30.066 18.138 -3.581 1.00 65.00 310 LEU A C 1
ATOM 2433 O O . LEU A 1 310 ? 31.084 17.924 -4.240 1.00 65.00 310 LEU A O 1
ATOM 2437 N N . PRO A 1 311 ? 28.853 18.204 -4.168 1.00 63.53 311 PRO A N 1
ATOM 2438 C CA . PRO A 1 311 ? 28.664 18.005 -5.607 1.00 63.53 311 PRO A CA 1
ATOM 2439 C C . PRO A 1 311 ? 29.353 19.082 -6.452 1.00 63.53 311 PRO A C 1
ATOM 2441 O O . PRO A 1 311 ? 29.972 18.769 -7.467 1.00 63.53 311 PRO A O 1
ATOM 2444 N N . ALA A 1 312 ? 29.310 20.344 -6.012 1.00 62.50 312 ALA A N 1
ATOM 2445 C CA . ALA A 1 312 ? 29.953 21.453 -6.714 1.00 62.50 312 ALA A CA 1
ATOM 2446 C C . ALA A 1 312 ? 31.486 21.323 -6.714 1.00 62.50 312 ALA A C 1
ATOM 2448 O O . ALA A 1 312 ? 32.132 21.532 -7.739 1.00 62.50 312 ALA A O 1
ATOM 2449 N N . LEU A 1 313 ? 32.078 20.920 -5.585 1.00 68.19 313 LEU A N 1
ATOM 2450 C CA . LEU A 1 313 ? 33.521 20.700 -5.471 1.00 68.19 313 LEU A CA 1
ATOM 2451 C C . LEU A 1 313 ? 33.963 19.481 -6.298 1.00 68.19 313 LEU A C 1
ATOM 2453 O O . LEU A 1 313 ? 35.013 19.524 -6.940 1.00 68.19 313 LEU A O 1
ATOM 2457 N N . PHE A 1 314 ? 33.126 18.440 -6.367 1.00 72.56 314 PHE A N 1
ATOM 2458 C CA . PHE A 1 314 ? 33.348 17.281 -7.231 1.00 72.56 314 PHE A CA 1
ATOM 2459 C C . PHE A 1 314 ? 33.289 17.652 -8.720 1.00 72.56 314 PHE A C 1
ATOM 2461 O O . PHE A 1 314 ? 34.174 17.263 -9.475 1.00 72.56 314 PHE A O 1
ATOM 2468 N N . ALA A 1 315 ? 32.318 18.469 -9.139 1.00 65.88 315 ALA A N 1
ATOM 2469 C CA . ALA A 1 315 ? 32.207 18.947 -10.519 1.00 65.88 315 ALA A CA 1
ATOM 2470 C C . ALA A 1 315 ? 33.405 19.820 -10.940 1.00 65.88 315 ALA A C 1
ATOM 2472 O O . ALA A 1 315 ? 33.907 19.688 -12.060 1.00 65.88 315 ALA A O 1
ATOM 2473 N N . VAL A 1 316 ? 33.910 20.671 -10.038 1.00 69.31 316 VAL A N 1
ATOM 2474 C CA . VAL A 1 316 ? 35.115 21.485 -10.278 1.00 69.31 316 VAL A CA 1
ATOM 2475 C C . VAL A 1 316 ? 36.362 20.607 -10.378 1.00 69.31 316 VAL A C 1
ATOM 2477 O O . VAL A 1 316 ? 37.127 20.768 -11.326 1.00 69.31 316 VAL A O 1
ATOM 2480 N N . LEU A 1 317 ? 36.552 19.652 -9.458 1.00 65.50 317 LEU A N 1
ATOM 2481 C CA . LEU A 1 317 ? 37.664 18.694 -9.514 1.00 65.50 317 LEU A CA 1
ATOM 2482 C C . LEU A 1 317 ? 37.624 17.860 -10.797 1.00 65.50 317 LEU A C 1
ATOM 2484 O O . LEU A 1 317 ? 38.647 17.718 -11.462 1.00 65.50 317 LEU A O 1
ATOM 2488 N N . TRP A 1 318 ? 36.446 17.364 -11.177 1.00 69.94 318 TRP A N 1
ATOM 2489 C CA . TRP A 1 318 ? 36.244 16.576 -12.392 1.00 69.94 318 TRP A CA 1
ATOM 2490 C C . TRP A 1 318 ? 36.548 17.380 -13.662 1.00 69.94 318 TRP A C 1
ATOM 2492 O O . TRP A 1 318 ? 37.234 16.899 -14.562 1.00 69.94 318 TRP A O 1
ATOM 2502 N N . SER A 1 319 ? 36.124 18.644 -13.705 1.00 59.56 319 SER A N 1
ATOM 2503 C CA . SER A 1 319 ? 36.436 19.553 -14.814 1.00 59.56 319 SER A CA 1
ATOM 2504 C C . SER A 1 319 ? 37.939 19.842 -14.908 1.00 59.56 319 SER A C 1
ATOM 2506 O O . SER A 1 319 ? 38.492 19.870 -16.004 1.00 59.56 319 SER A O 1
ATOM 2508 N N . LEU A 1 320 ? 38.624 19.988 -13.768 1.00 59.44 320 LEU A N 1
ATOM 2509 C CA . LEU A 1 320 ? 40.080 20.171 -13.690 1.00 59.44 320 LEU A CA 1
ATOM 2510 C C . LEU A 1 320 ? 40.849 18.936 -14.185 1.00 59.44 320 LEU A C 1
ATOM 2512 O O . LEU A 1 320 ? 41.868 19.067 -14.859 1.00 59.44 320 LEU A O 1
ATOM 2516 N N . VAL A 1 321 ? 40.339 17.738 -13.896 1.00 63.19 321 VAL A N 1
ATOM 2517 C CA . VAL A 1 321 ? 40.910 16.459 -14.345 1.00 63.19 321 VAL A CA 1
ATOM 2518 C C . VAL A 1 321 ? 40.820 16.298 -15.862 1.00 63.19 321 VAL A C 1
ATOM 2520 O O . VAL A 1 321 ? 41.791 15.879 -16.497 1.00 63.19 321 VAL A O 1
ATOM 2523 N N . LEU A 1 322 ? 39.676 16.664 -16.445 1.00 62.38 322 LEU A N 1
ATOM 2524 C CA . LEU A 1 322 ? 39.478 16.647 -17.894 1.00 62.38 322 LEU A CA 1
ATOM 2525 C C . LEU A 1 322 ? 40.342 17.706 -18.596 1.00 62.38 322 LEU A C 1
ATOM 2527 O O . LEU A 1 322 ? 40.912 17.426 -19.648 1.00 62.38 322 LEU A O 1
ATOM 2531 N N . LEU A 1 323 ? 40.517 18.884 -17.984 1.00 56.62 323 LEU A N 1
ATOM 2532 C CA . LEU A 1 323 ? 41.324 19.977 -18.539 1.00 56.62 323 LEU A CA 1
ATOM 2533 C C . LEU A 1 323 ? 42.827 19.643 -18.634 1.00 56.62 323 LEU A C 1
ATOM 2535 O O . LEU A 1 323 ? 43.513 20.156 -19.512 1.00 56.62 323 LEU A O 1
ATOM 2539 N N . ILE A 1 324 ? 43.352 18.788 -17.750 1.00 63.12 324 ILE A N 1
ATOM 2540 C CA . ILE A 1 324 ? 44.786 18.433 -17.701 1.00 63.12 324 ILE A CA 1
ATOM 2541 C C . ILE A 1 324 ? 45.127 17.259 -18.653 1.00 63.12 324 ILE A C 1
ATOM 2543 O O . ILE A 1 324 ? 46.274 16.827 -18.734 1.00 63.12 324 ILE A O 1
ATOM 2547 N N . GLY A 1 325 ? 44.161 16.735 -19.419 1.00 59.16 325 GLY A N 1
ATOM 2548 C CA . GLY A 1 325 ? 44.393 15.572 -20.293 1.00 59.16 325 GLY A CA 1
ATOM 2549 C C . GLY A 1 325 ? 44.629 14.284 -19.494 1.00 59.16 325 GLY A C 1
ATOM 2550 O O . GLY A 1 325 ? 45.394 13.405 -19.893 1.00 59.16 325 GLY A O 1
ATOM 2551 N N . GLY A 1 326 ? 44.008 14.185 -18.316 1.00 52.12 326 GLY A N 1
ATOM 2552 C CA . GLY A 1 326 ? 44.263 13.143 -17.332 1.00 52.12 326 GLY A CA 1
ATOM 2553 C C . GLY A 1 326 ? 43.547 11.830 -17.630 1.00 52.12 326 GLY A C 1
ATOM 2554 O O . GLY A 1 326 ? 42.672 11.435 -16.865 1.00 52.12 326 GLY A O 1
ATOM 2555 N N . GLY A 1 327 ? 43.949 11.099 -18.671 1.00 59.47 327 GLY A N 1
ATOM 2556 C CA . GLY A 1 327 ? 43.520 9.701 -18.848 1.00 59.47 327 GLY A CA 1
ATOM 2557 C C . GLY A 1 327 ? 43.875 8.834 -17.627 1.00 59.47 327 GLY A C 1
ATOM 2558 O O . GLY A 1 327 ? 43.069 8.050 -17.144 1.00 59.47 327 GLY A O 1
ATOM 2559 N N . ALA A 1 328 ? 45.049 9.058 -17.030 1.00 52.78 328 ALA A N 1
ATOM 2560 C CA . ALA A 1 328 ? 45.460 8.364 -15.807 1.00 52.78 328 ALA A CA 1
ATOM 2561 C C . ALA A 1 328 ? 44.710 8.849 -14.550 1.00 52.78 328 ALA A C 1
ATOM 2563 O O . ALA A 1 328 ? 44.440 8.063 -13.645 1.00 52.78 328 ALA A O 1
ATOM 2564 N N . LEU A 1 329 ? 44.351 10.136 -14.489 1.00 57.19 329 LEU A N 1
ATOM 2565 C CA . LEU A 1 329 ? 43.678 10.727 -13.329 1.00 57.19 329 LEU A CA 1
ATOM 2566 C C . LEU A 1 329 ? 42.174 10.412 -13.321 1.00 57.19 329 LEU A C 1
ATOM 2568 O O . LEU A 1 329 ? 41.612 10.192 -12.256 1.00 57.19 329 LEU A O 1
ATOM 2572 N N . THR A 1 330 ? 41.539 10.309 -14.492 1.00 61.84 330 THR A N 1
ATOM 2573 C CA . THR A 1 330 ? 40.160 9.808 -14.633 1.00 61.84 330 THR A CA 1
ATOM 2574 C C . THR A 1 330 ? 40.056 8.342 -14.226 1.00 61.84 330 THR A C 1
ATOM 2576 O O . THR A 1 330 ? 39.164 8.003 -13.455 1.00 61.84 330 THR A O 1
ATOM 2579 N N . ILE A 1 331 ? 40.999 7.488 -14.643 1.00 65.62 331 ILE A N 1
ATOM 2580 C CA . ILE A 1 331 ? 41.064 6.087 -14.191 1.00 65.62 331 ILE A CA 1
ATOM 2581 C C . ILE A 1 331 ? 41.289 6.011 -12.673 1.00 65.62 331 ILE A C 1
ATOM 2583 O O . ILE A 1 331 ? 40.642 5.214 -11.996 1.00 65.62 331 ILE A O 1
ATOM 2587 N N . LEU A 1 332 ? 42.153 6.865 -12.114 1.00 60.91 332 LEU A N 1
ATOM 2588 C CA . LEU A 1 332 ? 42.402 6.917 -10.671 1.00 60.91 332 LEU A CA 1
ATOM 2589 C C . LEU A 1 332 ? 41.172 7.400 -9.891 1.00 60.91 332 LEU A C 1
ATOM 2591 O O . LEU A 1 332 ? 40.838 6.810 -8.869 1.00 60.91 332 LEU A O 1
ATOM 2595 N N . LEU A 1 333 ? 40.461 8.421 -10.373 1.00 63.12 333 LEU A N 1
ATOM 2596 C CA . LEU A 1 333 ? 39.227 8.891 -9.742 1.00 63.12 333 LEU A CA 1
ATOM 2597 C C . LEU A 1 333 ? 38.092 7.878 -9.865 1.00 63.12 333 LEU A C 1
ATOM 2599 O O . LEU A 1 333 ? 37.350 7.700 -8.906 1.00 63.12 333 LEU A O 1
ATOM 2603 N N . LEU A 1 334 ? 37.989 7.169 -10.989 1.00 69.25 334 LEU A N 1
ATOM 2604 C CA . LEU A 1 334 ? 37.029 6.082 -11.154 1.00 69.25 334 LEU A CA 1
ATOM 2605 C C . LEU A 1 334 ? 37.345 4.932 -10.187 1.00 69.25 334 LEU A C 1
ATOM 2607 O O . LEU A 1 334 ? 36.446 4.434 -9.516 1.00 69.25 334 LEU A O 1
ATOM 2611 N N . ALA A 1 335 ? 38.624 4.582 -10.025 1.00 63.69 335 ALA A N 1
ATOM 2612 C CA . ALA A 1 335 ? 39.067 3.599 -9.040 1.00 63.69 335 ALA A CA 1
ATOM 2613 C C . ALA A 1 335 ? 38.782 4.045 -7.594 1.00 63.69 335 ALA A C 1
ATOM 2615 O O . ALA A 1 335 ? 38.314 3.242 -6.790 1.00 63.69 335 ALA A O 1
ATOM 2616 N N . VAL A 1 336 ? 38.995 5.324 -7.262 1.00 68.12 336 VAL A N 1
ATOM 2617 C CA . VAL A 1 336 ? 38.664 5.891 -5.942 1.00 68.12 336 VAL A CA 1
ATOM 2618 C C . VAL A 1 336 ? 37.152 5.909 -5.711 1.00 68.12 336 VAL A C 1
ATOM 2620 O O . VAL A 1 336 ? 36.707 5.527 -4.634 1.00 68.12 336 VAL A O 1
ATOM 2623 N N . SER A 1 337 ? 36.346 6.277 -6.708 1.00 64.94 337 SER A N 1
ATOM 2624 C CA . SER A 1 337 ? 34.883 6.231 -6.622 1.00 64.94 337 SER A CA 1
ATOM 2625 C C . SER A 1 337 ? 34.368 4.808 -6.415 1.00 64.94 337 SER A C 1
ATOM 2627 O O . SER A 1 337 ? 33.522 4.600 -5.548 1.00 64.94 337 SER A O 1
ATOM 2629 N N . VAL A 1 338 ? 34.912 3.820 -7.134 1.00 69.44 338 VAL A N 1
ATOM 2630 C CA . VAL A 1 338 ? 34.589 2.398 -6.933 1.00 69.44 338 VAL A CA 1
ATOM 2631 C C . VAL A 1 338 ? 35.019 1.933 -5.537 1.00 69.44 338 VAL A C 1
ATOM 2633 O O . VAL A 1 338 ? 34.244 1.269 -4.854 1.00 69.44 338 VAL A O 1
ATOM 2636 N N . ALA A 1 339 ? 36.199 2.338 -5.056 1.00 60.44 339 ALA A N 1
ATOM 2637 C CA . ALA A 1 339 ? 36.675 2.009 -3.712 1.00 60.44 339 ALA A CA 1
ATOM 2638 C C . ALA A 1 339 ? 35.827 2.657 -2.600 1.00 60.44 339 ALA A C 1
ATOM 2640 O O . ALA A 1 339 ? 35.554 2.020 -1.584 1.00 60.44 339 ALA A O 1
ATOM 2641 N N . CYS A 1 340 ? 35.363 3.896 -2.785 1.00 65.00 340 CYS A N 1
ATOM 2642 C CA . CYS A 1 340 ? 34.446 4.564 -1.860 1.00 65.00 340 CYS A CA 1
ATOM 2643 C C . CYS A 1 340 ? 33.059 3.911 -1.857 1.00 65.00 340 CYS A C 1
ATOM 2645 O O . CYS A 1 340 ? 32.466 3.763 -0.788 1.00 65.00 340 CYS A O 1
ATOM 2647 N N . LEU A 1 341 ? 32.557 3.494 -3.024 1.00 57.41 341 LEU A N 1
ATOM 2648 C CA . LEU A 1 341 ? 31.303 2.750 -3.145 1.00 57.41 341 LEU A CA 1
ATOM 2649 C C . LEU A 1 341 ? 31.408 1.396 -2.425 1.00 57.41 341 LEU A C 1
ATOM 2651 O O . LEU A 1 341 ? 30.539 1.051 -1.630 1.00 57.41 341 LEU A O 1
ATOM 2655 N N . TYR A 1 342 ? 32.526 0.688 -2.613 1.00 64.12 342 TYR A N 1
ATOM 2656 C CA . TYR A 1 342 ? 32.825 -0.574 -1.935 1.00 64.12 342 TYR A CA 1
ATOM 2657 C C . TYR A 1 342 ? 32.976 -0.405 -0.413 1.00 64.12 342 TYR A C 1
ATOM 2659 O O . TYR A 1 342 ? 32.423 -1.179 0.364 1.00 64.12 342 TYR A O 1
ATOM 2667 N N . GLY A 1 343 ? 33.663 0.649 0.042 1.00 65.19 343 GLY A N 1
ATOM 2668 C CA . GLY A 1 343 ? 33.805 0.966 1.466 1.00 65.19 343 GLY A CA 1
ATOM 2669 C C . GLY A 1 343 ? 32.477 1.310 2.147 1.00 65.19 343 GLY A C 1
ATOM 2670 O O . GLY A 1 343 ? 32.270 0.951 3.304 1.00 65.19 343 GLY A O 1
ATOM 2671 N N . ARG A 1 344 ? 31.550 1.955 1.427 1.00 57.62 344 ARG A N 1
ATOM 2672 C CA . ARG A 1 344 ? 30.185 2.209 1.911 1.00 57.62 344 ARG A CA 1
ATOM 2673 C C . ARG A 1 344 ? 29.338 0.941 1.956 1.00 57.62 344 ARG A C 1
ATOM 2675 O O . ARG A 1 344 ? 28.651 0.738 2.950 1.00 57.62 344 ARG A O 1
ATOM 2682 N N . LEU A 1 345 ? 29.443 0.068 0.953 1.00 48.25 345 LEU A N 1
ATOM 2683 C CA . LEU A 1 345 ? 28.790 -1.248 0.961 1.00 48.25 345 LEU A CA 1
ATOM 2684 C C . LEU A 1 345 ? 29.264 -2.110 2.144 1.00 48.25 345 LEU A C 1
ATOM 2686 O O . LEU A 1 345 ? 28.442 -2.740 2.801 1.00 48.25 345 LEU A O 1
ATOM 2690 N N . ARG A 1 346 ? 30.553 -2.035 2.499 1.00 53.38 346 ARG A N 1
ATOM 2691 C CA . ARG A 1 346 ? 31.118 -2.676 3.701 1.00 53.38 346 ARG A CA 1
ATOM 2692 C C . ARG A 1 346 ? 30.592 -2.090 5.020 1.00 53.38 346 ARG A C 1
ATOM 2694 O O . ARG A 1 346 ? 30.525 -2.775 6.033 1.00 53.38 346 ARG A O 1
ATOM 2701 N N . GLY A 1 347 ? 30.240 -0.805 5.030 1.00 52.81 347 GLY A N 1
ATOM 2702 C CA . GLY A 1 347 ? 29.579 -0.175 6.176 1.00 52.81 347 GLY A CA 1
ATOM 2703 C C . GLY A 1 347 ? 28.148 -0.678 6.367 1.00 52.81 347 GLY A C 1
ATOM 2704 O O . GLY A 1 347 ? 27.715 -0.854 7.500 1.00 52.81 347 GLY A O 1
ATOM 2705 N N . VAL A 1 348 ? 27.447 -0.955 5.264 1.00 45.16 348 VAL A N 1
ATOM 2706 C CA . VAL A 1 348 ? 26.079 -1.494 5.262 1.00 45.16 348 VAL A CA 1
ATOM 2707 C C . VAL A 1 348 ? 26.056 -2.978 5.653 1.00 45.16 348 VAL A C 1
ATOM 2709 O O . VAL A 1 348 ? 25.175 -3.381 6.407 1.00 45.16 348 VAL A O 1
ATOM 2712 N N . SER A 1 349 ? 27.046 -3.778 5.237 1.00 48.78 349 SER A N 1
ATOM 2713 C CA . SER A 1 349 ? 27.137 -5.196 5.628 1.00 48.78 349 SER A CA 1
ATOM 2714 C C . SER A 1 349 ? 27.470 -5.423 7.108 1.00 48.78 349 SER A C 1
ATOM 2716 O O . SER A 1 349 ? 27.168 -6.484 7.632 1.00 48.78 349 SER A O 1
ATOM 2718 N N . ASN A 1 350 ? 28.018 -4.429 7.817 1.00 44.97 350 ASN A N 1
ATOM 2719 C CA . ASN A 1 350 ? 28.209 -4.502 9.274 1.00 44.97 350 ASN A CA 1
ATOM 2720 C C . ASN A 1 350 ? 26.928 -4.210 10.082 1.00 44.97 350 ASN A C 1
ATOM 2722 O O . ASN A 1 350 ? 26.932 -4.367 11.300 1.00 44.97 350 ASN A O 1
ATOM 2726 N N . VAL A 1 351 ? 25.864 -3.721 9.435 1.00 44.97 351 VAL A N 1
ATOM 2727 C CA . VAL A 1 351 ? 24.596 -3.326 10.084 1.00 44.97 351 VAL A CA 1
ATOM 2728 C C . VAL A 1 351 ? 23.476 -4.331 9.796 1.00 44.97 351 VAL A C 1
ATOM 2730 O O . VAL A 1 351 ? 22.480 -4.371 10.513 1.00 44.97 351 VAL A O 1
ATOM 2733 N N . VAL A 1 352 ? 23.641 -5.167 8.773 1.00 46.00 352 VAL A N 1
ATOM 2734 C CA . VAL A 1 352 ? 22.675 -6.185 8.359 1.00 46.00 352 VAL A CA 1
ATOM 2735 C C . VAL A 1 352 ? 23.395 -7.529 8.365 1.00 46.00 352 VAL A C 1
ATOM 2737 O O . VAL A 1 352 ? 24.402 -7.663 7.680 1.00 46.00 352 VAL A O 1
ATOM 2740 N N . ASP A 1 353 ? 22.893 -8.519 9.109 1.00 48.97 353 ASP A N 1
ATOM 2741 C CA . ASP A 1 353 ? 23.416 -9.892 9.066 1.00 48.97 353 ASP A CA 1
ATOM 2742 C C . ASP A 1 353 ? 23.113 -10.506 7.689 1.00 48.97 353 ASP A C 1
ATOM 2744 O O . ASP A 1 353 ? 22.022 -11.021 7.429 1.00 48.97 353 ASP A O 1
ATOM 2748 N N . ILE A 1 354 ? 24.071 -10.394 6.767 1.00 47.62 354 ILE A N 1
ATOM 2749 C CA . ILE A 1 354 ? 23.985 -10.983 5.430 1.00 47.62 354 ILE A CA 1
ATOM 2750 C C . ILE A 1 354 ? 24.587 -12.404 5.487 1.00 47.62 354 ILE A C 1
ATOM 2752 O O . ILE A 1 354 ? 25.663 -12.578 6.053 1.00 47.62 354 ILE A O 1
ATOM 2756 N N . PRO A 1 355 ? 23.922 -13.430 4.921 1.00 53.00 355 PRO A N 1
ATOM 2757 C CA . PRO A 1 355 ? 24.349 -14.831 5.010 1.00 53.00 355 PRO A CA 1
ATOM 2758 C C . PRO A 1 355 ? 25.762 -15.121 4.460 1.00 53.00 355 PRO A C 1
ATOM 2760 O O . PRO A 1 355 ? 26.133 -14.620 3.401 1.00 53.00 355 PRO A O 1
ATOM 2763 N N . ASP A 1 356 ? 26.480 -16.038 5.128 1.00 55.75 356 ASP A N 1
ATOM 2764 C CA . ASP A 1 356 ? 27.916 -16.392 4.998 1.00 55.75 356 ASP A CA 1
ATOM 2765 C C . ASP A 1 356 ? 28.485 -16.627 3.577 1.00 55.75 356 ASP A C 1
ATOM 2767 O O . ASP A 1 356 ? 29.700 -16.663 3.380 1.00 55.75 356 ASP A O 1
ATOM 2771 N N . TRP A 1 357 ? 27.657 -16.777 2.540 1.00 54.34 357 TRP A N 1
ATOM 2772 C CA . TRP A 1 357 ? 28.140 -16.957 1.163 1.00 54.34 357 TRP A CA 1
ATOM 2773 C C . TRP A 1 357 ? 28.699 -15.670 0.534 1.00 54.34 357 TRP A C 1
ATOM 2775 O O . TRP A 1 357 ? 29.364 -15.740 -0.505 1.00 54.34 357 TRP A O 1
ATOM 2785 N N . THR A 1 358 ? 28.488 -14.504 1.154 1.00 52.06 358 THR A N 1
ATOM 2786 C CA . THR A 1 358 ? 29.045 -13.223 0.693 1.00 52.06 358 THR A CA 1
ATOM 2787 C C . THR A 1 358 ? 30.539 -13.070 0.949 1.00 52.06 358 THR A C 1
ATOM 2789 O O . THR A 1 358 ? 31.190 -12.314 0.228 1.00 52.06 358 THR A O 1
ATOM 2792 N N . GLU A 1 359 ? 31.120 -13.836 1.876 1.00 52.72 359 GLU A N 1
ATOM 2793 C CA . GLU A 1 359 ? 32.555 -13.766 2.190 1.00 52.72 359 GLU A CA 1
ATOM 2794 C C . GLU A 1 359 ? 33.422 -14.121 0.960 1.00 52.72 359 GLU A C 1
ATOM 2796 O O . GLU A 1 359 ? 34.453 -13.501 0.692 1.00 52.72 359 GLU A O 1
ATOM 2801 N N . ASN A 1 360 ? 32.937 -15.036 0.112 1.00 60.69 360 ASN A N 1
ATOM 2802 C CA . ASN A 1 360 ? 33.590 -15.388 -1.154 1.00 60.69 360 ASN A CA 1
ATOM 2803 C C . ASN A 1 360 ? 33.371 -14.344 -2.264 1.00 60.69 360 ASN A C 1
ATOM 2805 O O . ASN A 1 360 ? 34.216 -14.197 -3.150 1.00 60.69 360 ASN A O 1
ATOM 2809 N N . ILE A 1 361 ? 32.258 -13.606 -2.224 1.00 57.75 361 ILE A N 1
ATOM 2810 C CA . ILE A 1 361 ? 31.928 -12.564 -3.210 1.00 57.75 361 ILE A CA 1
ATOM 2811 C C . ILE A 1 361 ? 32.775 -11.314 -2.979 1.00 57.75 361 ILE A C 1
ATOM 2813 O O . ILE A 1 361 ? 33.179 -10.673 -3.947 1.00 57.75 361 ILE A O 1
ATOM 2817 N N . GLU A 1 362 ? 33.112 -10.997 -1.731 1.00 56.28 362 GLU A N 1
ATOM 2818 C CA . GLU A 1 362 ? 33.992 -9.871 -1.405 1.00 56.28 362 GLU A CA 1
ATOM 2819 C C . GLU A 1 362 ? 35.416 -10.082 -1.939 1.00 56.28 362 GLU A C 1
ATOM 2821 O O . GLU A 1 362 ? 35.987 -9.203 -2.594 1.00 56.28 362 GLU A O 1
ATOM 2826 N N . VAL A 1 363 ? 35.978 -11.277 -1.733 1.00 70.44 363 VAL A N 1
ATOM 2827 C CA . VAL A 1 363 ? 37.322 -11.614 -2.227 1.00 70.44 363 VAL A CA 1
ATOM 2828 C C . VAL A 1 363 ? 37.335 -11.702 -3.754 1.00 70.44 363 VAL A C 1
ATOM 2830 O O . VAL A 1 363 ? 38.233 -11.152 -4.398 1.00 70.44 363 VAL A O 1
ATOM 2833 N N . ALA A 1 364 ? 36.318 -12.334 -4.350 1.00 64.75 364 ALA A N 1
ATOM 2834 C CA . ALA A 1 364 ? 36.196 -12.433 -5.801 1.00 64.75 364 ALA A CA 1
ATOM 2835 C C . ALA A 1 364 ? 35.977 -11.059 -6.455 1.00 64.75 364 ALA A C 1
ATOM 2837 O O . ALA A 1 364 ? 36.623 -10.749 -7.454 1.00 64.75 364 ALA A O 1
ATOM 2838 N N . GLY A 1 365 ? 35.129 -10.207 -5.874 1.00 68.62 365 GLY A N 1
ATOM 2839 C CA . GLY A 1 365 ? 34.840 -8.861 -6.366 1.00 68.62 365 GLY A CA 1
ATOM 2840 C C . GLY A 1 365 ? 36.051 -7.932 -6.291 1.00 68.62 365 GLY A C 1
ATOM 2841 O O . GLY A 1 365 ? 36.363 -7.251 -7.269 1.00 68.62 365 GLY A O 1
ATOM 2842 N N . GLY A 1 366 ? 36.791 -7.958 -5.177 1.00 72.50 366 GLY A N 1
ATOM 2843 C CA . GLY A 1 366 ? 38.034 -7.198 -5.026 1.00 72.50 366 GLY A CA 1
ATOM 2844 C C . GLY A 1 366 ? 39.120 -7.638 -6.012 1.00 72.50 366 GLY A C 1
ATOM 2845 O O . GLY A 1 366 ? 39.762 -6.796 -6.647 1.00 72.50 366 GLY A O 1
ATOM 2846 N N . ALA A 1 367 ? 39.288 -8.950 -6.206 1.00 67.44 367 ALA A N 1
ATOM 2847 C CA . ALA A 1 367 ? 40.234 -9.492 -7.180 1.00 67.44 367 ALA A CA 1
ATOM 2848 C C . ALA A 1 367 ? 39.860 -9.104 -8.620 1.00 67.44 367 ALA A C 1
ATOM 2850 O O . ALA A 1 367 ? 40.721 -8.696 -9.398 1.00 67.44 367 ALA A O 1
ATOM 2851 N N . LEU A 1 368 ? 38.575 -9.172 -8.970 1.00 63.28 368 LEU A N 1
ATOM 2852 C CA . LEU A 1 368 ? 38.084 -8.863 -10.312 1.00 63.28 368 LEU A CA 1
ATOM 2853 C C . LEU A 1 368 ? 38.197 -7.358 -10.619 1.00 63.28 368 LEU A C 1
ATOM 2855 O O . LEU A 1 368 ? 38.655 -6.990 -11.700 1.00 63.28 368 LEU A O 1
ATOM 2859 N N . ALA A 1 369 ? 37.908 -6.486 -9.647 1.00 67.00 369 ALA A N 1
ATOM 2860 C CA . ALA A 1 369 ? 38.129 -5.043 -9.767 1.00 67.00 369 ALA A CA 1
ATOM 2861 C C . ALA A 1 369 ? 39.618 -4.689 -9.937 1.00 67.00 369 ALA A C 1
ATOM 2863 O O . ALA A 1 369 ? 39.963 -3.856 -10.779 1.00 67.00 369 ALA A O 1
ATOM 2864 N N . ALA A 1 370 ? 40.514 -5.353 -9.197 1.00 73.12 370 ALA A N 1
ATOM 2865 C CA . ALA A 1 370 ? 41.957 -5.167 -9.340 1.00 73.12 370 ALA A CA 1
ATOM 2866 C C . ALA A 1 370 ? 42.464 -5.625 -10.719 1.00 73.12 370 ALA A C 1
ATOM 2868 O O . ALA A 1 370 ? 43.264 -4.929 -11.345 1.00 73.12 370 ALA A O 1
ATOM 2869 N N . ILE A 1 371 ? 41.964 -6.755 -11.230 1.00 70.88 371 ILE A N 1
ATOM 2870 C CA . ILE A 1 371 ? 42.298 -7.254 -12.571 1.00 70.88 371 ILE A CA 1
ATOM 2871 C C . ILE A 1 371 ? 41.818 -6.274 -13.649 1.00 70.88 371 ILE A C 1
ATOM 2873 O O . ILE A 1 371 ? 42.602 -5.915 -14.527 1.00 70.88 371 ILE A O 1
ATOM 2877 N N . ILE A 1 372 ? 40.573 -5.788 -13.564 1.00 70.81 372 ILE A N 1
ATOM 2878 C CA . ILE A 1 372 ? 40.034 -4.789 -14.502 1.00 70.81 372 ILE A CA 1
ATOM 2879 C C . ILE A 1 372 ? 40.887 -3.515 -14.478 1.00 70.81 372 ILE A C 1
ATOM 2881 O O . ILE A 1 372 ? 41.255 -3.004 -15.536 1.00 70.81 372 ILE A O 1
ATOM 2885 N N . PHE A 1 373 ? 41.260 -3.030 -13.290 1.00 74.19 373 PHE A N 1
ATOM 2886 C CA . PHE A 1 373 ? 42.123 -1.859 -13.151 1.00 74.19 373 PHE A CA 1
ATOM 2887 C C . PHE A 1 373 ? 43.492 -2.067 -13.812 1.00 74.19 373 PHE A C 1
ATOM 2889 O O . PHE A 1 373 ? 43.943 -1.202 -14.561 1.00 74.19 373 PHE A O 1
ATOM 2896 N N . ILE A 1 374 ? 44.138 -3.219 -13.598 1.00 74.25 374 ILE A N 1
ATOM 2897 C CA . ILE A 1 374 ? 45.436 -3.543 -14.210 1.00 74.25 374 ILE A CA 1
ATOM 2898 C C . ILE A 1 374 ? 45.320 -3.594 -15.739 1.00 74.25 374 ILE A C 1
ATOM 2900 O O . ILE A 1 374 ? 46.171 -3.037 -16.433 1.00 74.25 374 ILE A O 1
ATOM 2904 N N . VAL A 1 375 ? 44.264 -4.211 -16.277 1.00 69.56 375 VAL A N 1
ATOM 2905 C CA . VAL A 1 375 ? 44.039 -4.302 -17.729 1.00 69.56 375 VAL A CA 1
ATOM 2906 C C . VAL A 1 375 ? 43.833 -2.916 -18.341 1.00 69.56 375 VAL A C 1
ATOM 2908 O O . VAL A 1 375 ? 44.499 -2.582 -19.323 1.00 69.56 375 VAL A O 1
ATOM 2911 N N . LEU A 1 376 ? 42.982 -2.081 -17.737 1.00 65.06 376 LEU A N 1
ATOM 2912 C CA . LEU A 1 376 ? 42.741 -0.711 -18.202 1.00 65.06 376 LEU A CA 1
ATOM 2913 C C . LEU A 1 376 ? 43.998 0.161 -18.088 1.00 65.06 376 LEU A C 1
ATOM 2915 O O . LEU A 1 376 ? 44.298 0.944 -18.991 1.00 65.06 376 LEU A O 1
ATOM 2919 N N . PHE A 1 377 ? 44.782 -0.008 -17.022 1.00 69.12 377 PHE A N 1
ATOM 2920 C CA . PHE A 1 377 ? 46.031 0.720 -16.829 1.00 69.12 377 PHE A CA 1
ATOM 2921 C C . PHE A 1 377 ? 47.079 0.349 -17.890 1.00 69.12 377 PHE A C 1
ATOM 2923 O O . PHE A 1 377 ? 47.674 1.240 -18.501 1.00 69.12 377 PHE A O 1
ATOM 2930 N N . ILE A 1 378 ? 47.246 -0.947 -18.187 1.00 68.25 378 ILE A N 1
ATOM 2931 C CA . ILE A 1 378 ? 48.156 -1.436 -19.236 1.00 68.25 378 ILE A CA 1
ATOM 2932 C C . ILE A 1 378 ? 47.731 -0.922 -20.614 1.00 68.25 378 ILE A C 1
ATOM 2934 O O . ILE A 1 378 ? 48.574 -0.446 -21.377 1.00 68.25 378 ILE A O 1
ATOM 2938 N N . GLN A 1 379 ? 46.434 -0.981 -20.926 1.00 65.50 379 GLN A N 1
ATOM 2939 C CA . GLN A 1 379 ? 45.912 -0.480 -22.198 1.00 65.50 379 GLN A CA 1
ATOM 2940 C C . GLN A 1 379 ? 46.114 1.032 -22.338 1.00 65.50 379 GLN A C 1
ATOM 2942 O O . GLN A 1 379 ? 46.541 1.492 -23.395 1.00 65.50 379 GLN A O 1
ATOM 2947 N N . SER A 1 380 ? 45.897 1.802 -21.268 1.00 63.41 380 SER A N 1
ATOM 2948 C CA . SER A 1 380 ? 46.092 3.254 -21.304 1.00 63.41 380 SER A CA 1
ATOM 2949 C C . SER A 1 380 ? 47.558 3.645 -21.534 1.00 63.41 380 SER A C 1
ATOM 2951 O O . SER A 1 380 ? 47.835 4.521 -22.352 1.00 63.41 380 SER A O 1
ATOM 2953 N N . GLY A 1 381 ? 48.510 2.942 -20.903 1.00 63.91 381 GLY A N 1
ATOM 2954 C CA . GLY A 1 381 ? 49.943 3.215 -21.049 1.00 63.91 381 GLY A CA 1
ATOM 2955 C C . GLY A 1 381 ? 50.513 2.913 -22.441 1.00 63.91 381 GLY A C 1
ATOM 2956 O O . GLY A 1 381 ? 51.518 3.513 -22.827 1.00 63.91 381 GLY A O 1
ATOM 2957 N N . GLN A 1 382 ? 49.878 2.017 -23.206 1.00 64.38 382 GLN A N 1
ATOM 2958 C CA . GLN A 1 382 ? 50.262 1.716 -24.594 1.00 64.38 382 GLN A CA 1
ATOM 2959 C C . GLN A 1 382 ? 49.906 2.864 -25.549 1.00 64.38 382 GLN A C 1
ATOM 2961 O O . GLN A 1 382 ? 50.640 3.124 -26.498 1.00 64.38 382 GLN A O 1
ATOM 2966 N N . VAL A 1 383 ? 48.807 3.573 -25.280 1.00 64.06 383 VAL A N 1
ATOM 2967 C CA . VAL A 1 383 ? 48.294 4.648 -26.144 1.00 64.06 383 VAL A CA 1
ATOM 2968 C C . VAL A 1 383 ? 48.994 5.982 -25.864 1.00 64.06 383 VAL A C 1
ATOM 2970 O O . VAL A 1 383 ? 49.199 6.778 -26.776 1.00 64.06 383 VAL A O 1
ATOM 2973 N N . THR A 1 384 ? 49.413 6.227 -24.621 1.00 61.44 384 THR A N 1
ATOM 2974 C CA . THR A 1 384 ? 50.014 7.505 -24.195 1.00 61.44 384 THR A CA 1
ATOM 2975 C C . THR A 1 384 ? 51.541 7.560 -24.305 1.00 61.44 384 THR A C 1
ATOM 2977 O O . THR A 1 384 ? 52.133 8.601 -24.025 1.00 61.44 384 THR A O 1
ATOM 2980 N N . GLY A 1 385 ? 52.210 6.462 -24.677 1.00 60.91 385 GLY A N 1
ATOM 2981 C CA . GLY A 1 385 ? 53.676 6.403 -24.767 1.00 60.91 385 GLY A CA 1
ATOM 2982 C C . GLY A 1 385 ? 54.398 6.392 -23.411 1.00 60.91 385 GLY A C 1
ATOM 2983 O O . GLY A 1 385 ? 55.623 6.484 -23.359 1.00 60.91 385 GLY A O 1
ATOM 2984 N N . THR A 1 386 ? 53.677 6.227 -22.298 1.00 53.91 386 THR A N 1
ATOM 2985 C CA . THR A 1 386 ? 54.236 6.201 -20.932 1.00 53.91 386 THR A CA 1
ATOM 2986 C C . THR A 1 386 ? 54.694 4.805 -20.493 1.00 53.91 386 THR A C 1
ATOM 2988 O O . THR A 1 386 ? 54.689 4.492 -19.301 1.00 53.91 386 THR A O 1
ATOM 2991 N N . GLY A 1 387 ? 55.104 3.957 -21.442 1.00 61.06 387 GLY A N 1
ATOM 2992 C CA . GLY A 1 387 ? 55.505 2.561 -21.221 1.00 61.06 387 GLY A CA 1
ATOM 2993 C C . GLY A 1 387 ? 56.414 2.305 -20.003 1.00 61.06 387 GLY A C 1
ATOM 2994 O O . GLY A 1 387 ? 56.148 1.352 -19.276 1.00 61.06 387 GLY A O 1
ATOM 2995 N N . PRO A 1 388 ? 57.419 3.152 -19.691 1.00 61.28 388 PRO A N 1
ATOM 2996 C CA . PRO A 1 388 ? 58.290 2.940 -18.530 1.00 61.28 388 PRO A CA 1
ATOM 2997 C C . PRO A 1 388 ? 57.591 3.100 -17.168 1.00 61.28 388 PRO A C 1
ATOM 2999 O O . PRO A 1 388 ? 57.956 2.426 -16.207 1.00 61.28 388 PRO A O 1
ATOM 3002 N N . LEU A 1 389 ? 56.581 3.975 -17.068 1.00 55.16 389 LEU A N 1
ATOM 3003 C CA . LEU A 1 389 ? 55.824 4.201 -15.828 1.00 55.16 389 LEU A CA 1
ATOM 3004 C C . LEU A 1 389 ? 54.810 3.080 -15.567 1.00 55.16 389 LEU A C 1
ATOM 3006 O O . LEU A 1 389 ? 54.543 2.751 -14.410 1.00 55.16 389 LEU A O 1
ATOM 3010 N N . ALA A 1 390 ? 54.299 2.448 -16.628 1.00 59.19 390 ALA A N 1
ATOM 3011 C CA . ALA A 1 390 ? 53.402 1.304 -16.509 1.00 59.19 390 ALA A CA 1
ATOM 3012 C C . ALA A 1 390 ? 54.092 0.113 -15.819 1.00 59.19 390 ALA A C 1
ATOM 3014 O O . ALA A 1 390 ? 53.506 -0.525 -14.945 1.00 59.19 390 ALA A O 1
ATOM 3015 N N . THR A 1 391 ? 55.368 -0.133 -16.133 1.00 65.06 391 THR A N 1
ATOM 3016 C CA . THR A 1 391 ? 56.163 -1.221 -15.544 1.00 65.06 391 THR A CA 1
ATOM 3017 C C . THR A 1 391 ? 56.393 -1.032 -14.043 1.00 65.06 391 THR A C 1
ATOM 3019 O O . THR A 1 391 ? 56.334 -1.996 -13.281 1.00 65.06 391 THR A O 1
ATOM 3022 N N . VAL A 1 392 ? 56.603 0.213 -13.597 1.00 68.25 392 VAL A N 1
ATOM 3023 C CA . VAL A 1 392 ? 56.763 0.546 -12.170 1.00 68.25 392 VAL A CA 1
ATOM 3024 C C . VAL A 1 392 ? 55.431 0.400 -11.427 1.00 68.25 392 VAL A C 1
ATOM 3026 O O . VAL A 1 392 ? 55.403 -0.169 -10.337 1.00 68.25 392 VAL A O 1
ATOM 3029 N N . GLY A 1 393 ? 54.319 0.833 -12.032 1.00 65.56 393 GLY A N 1
ATOM 3030 C CA . GLY A 1 393 ? 52.976 0.668 -11.466 1.00 65.56 393 GLY A CA 1
ATOM 3031 C C . GLY A 1 393 ? 52.591 -0.801 -11.259 1.00 65.56 393 GLY A C 1
ATOM 3032 O O . GLY A 1 393 ? 52.124 -1.168 -10.181 1.00 65.56 393 GLY A O 1
ATOM 3033 N N . ILE A 1 394 ? 52.872 -1.665 -12.242 1.00 68.56 394 ILE A N 1
ATOM 3034 C CA . ILE A 1 394 ? 52.644 -3.117 -12.136 1.00 68.56 394 ILE A CA 1
ATOM 3035 C C . ILE A 1 394 ? 53.496 -3.725 -11.013 1.00 68.56 394 ILE A C 1
ATOM 3037 O O . ILE A 1 394 ? 52.997 -4.540 -10.240 1.00 68.56 394 ILE A O 1
ATOM 3041 N N . GLY A 1 395 ? 54.756 -3.299 -10.877 1.00 69.12 395 GLY A N 1
ATOM 3042 C CA . GLY A 1 395 ? 55.642 -3.756 -9.803 1.00 69.12 395 GLY A CA 1
ATOM 3043 C C . GLY A 1 395 ? 55.120 -3.415 -8.404 1.00 69.12 395 GLY A C 1
ATOM 3044 O O . GLY A 1 395 ? 55.161 -4.263 -7.517 1.00 69.12 395 GLY A O 1
ATOM 3045 N N . ILE A 1 396 ? 54.572 -2.209 -8.214 1.00 67.69 396 ILE A N 1
ATOM 3046 C CA . ILE A 1 396 ? 53.991 -1.768 -6.935 1.00 67.69 396 ILE A CA 1
ATOM 3047 C C . ILE A 1 396 ? 52.716 -2.556 -6.605 1.00 67.69 396 ILE A C 1
ATOM 3049 O O . ILE A 1 396 ? 52.542 -2.980 -5.465 1.00 67.69 396 ILE A O 1
ATOM 3053 N N . VAL A 1 397 ? 51.850 -2.805 -7.592 1.00 66.00 397 VAL A N 1
ATOM 3054 C CA . VAL A 1 397 ? 50.613 -3.580 -7.394 1.00 66.00 397 VAL A CA 1
ATOM 3055 C C . VAL A 1 397 ? 50.916 -5.052 -7.099 1.00 66.00 397 VAL A C 1
ATOM 3057 O O . VAL A 1 397 ? 50.321 -5.627 -6.190 1.00 66.00 397 VAL A O 1
ATOM 3060 N N . LEU A 1 398 ? 51.886 -5.656 -7.792 1.00 69.31 398 LEU A N 1
ATOM 3061 C CA . LEU A 1 398 ? 52.331 -7.022 -7.500 1.00 69.31 398 LEU A CA 1
ATOM 3062 C C . LEU A 1 398 ? 53.002 -7.125 -6.125 1.00 69.31 398 LEU A C 1
ATOM 3064 O O . LEU A 1 398 ? 52.740 -8.080 -5.402 1.00 69.31 398 LEU A O 1
ATOM 3068 N N . LEU A 1 399 ? 53.807 -6.137 -5.721 1.00 64.19 399 LEU A N 1
ATOM 3069 C CA . LEU A 1 399 ? 54.372 -6.076 -4.368 1.00 64.19 399 LEU A CA 1
ATOM 3070 C C . LEU A 1 399 ? 53.291 -5.912 -3.293 1.00 64.19 399 LEU A C 1
ATOM 3072 O O . LEU A 1 399 ? 53.401 -6.531 -2.238 1.00 64.19 399 LEU A O 1
ATOM 3076 N N . ALA A 1 400 ? 52.237 -5.136 -3.555 1.00 64.56 400 ALA A N 1
ATOM 3077 C CA . ALA A 1 400 ? 51.102 -4.996 -2.645 1.00 64.56 400 ALA A CA 1
ATOM 3078 C C . ALA A 1 400 ? 50.288 -6.297 -2.528 1.00 64.56 400 ALA A C 1
ATOM 3080 O O . ALA A 1 400 ? 49.871 -6.658 -1.430 1.00 64.56 400 ALA A O 1
ATOM 3081 N N . LEU A 1 401 ? 50.119 -7.038 -3.629 1.00 61.12 401 LEU A N 1
ATOM 3082 C CA . LEU A 1 401 ? 49.447 -8.341 -3.632 1.00 61.12 401 LEU A CA 1
ATOM 3083 C C . LEU A 1 401 ? 50.281 -9.422 -2.927 1.00 61.12 401 LEU A C 1
ATOM 3085 O O . LEU A 1 401 ? 49.742 -10.170 -2.117 1.00 61.12 401 LEU A O 1
ATOM 3089 N N . ILE A 1 402 ? 51.596 -9.470 -3.163 1.00 69.88 402 ILE A N 1
ATOM 3090 C CA . ILE A 1 402 ? 52.516 -10.440 -2.538 1.00 69.88 402 ILE A CA 1
ATOM 3091 C C . ILE A 1 402 ? 52.793 -10.094 -1.060 1.00 69.88 402 ILE A C 1
ATOM 3093 O O . ILE A 1 402 ? 53.062 -10.983 -0.255 1.00 69.88 402 ILE A O 1
ATOM 3097 N N . GLY A 1 403 ? 52.715 -8.812 -0.689 1.00 52.75 403 GLY A N 1
ATOM 3098 C CA . GLY A 1 403 ? 52.935 -8.314 0.672 1.00 52.75 403 GLY A CA 1
ATOM 3099 C C . GLY A 1 403 ? 51.747 -8.479 1.625 1.00 52.75 403 GLY A C 1
ATOM 3100 O O . GLY A 1 403 ? 51.897 -8.213 2.819 1.00 52.75 403 GLY A O 1
ATOM 3101 N N . THR A 1 404 ? 50.581 -8.929 1.147 1.00 49.59 404 THR A N 1
ATOM 3102 C CA . THR A 1 404 ? 49.491 -9.327 2.050 1.00 49.59 404 THR A CA 1
ATOM 3103 C C . THR A 1 404 ? 49.899 -10.592 2.818 1.00 49.59 404 THR A C 1
ATOM 3105 O O . THR A 1 404 ? 50.418 -11.543 2.229 1.00 49.59 404 THR A O 1
ATOM 3108 N N . PRO A 1 405 ? 49.765 -10.622 4.157 1.00 47.06 405 PRO A N 1
ATOM 3109 C CA . PRO A 1 405 ? 50.423 -11.638 4.963 1.00 47.06 405 PRO A CA 1
ATOM 3110 C C . PRO A 1 405 ? 49.780 -13.013 4.745 1.00 47.06 405 PRO A C 1
ATOM 3112 O O . PRO A 1 405 ? 48.714 -13.317 5.276 1.00 47.06 405 PRO A O 1
ATOM 3115 N N . ILE A 1 406 ? 50.518 -13.894 4.062 1.00 48.34 406 ILE A N 1
ATOM 3116 C CA . ILE A 1 406 ? 50.280 -15.348 3.922 1.00 48.34 406 ILE A CA 1
ATOM 3117 C C . ILE A 1 406 ? 50.049 -16.043 5.290 1.00 48.34 406 ILE A C 1
ATOM 3119 O O . ILE A 1 406 ? 49.528 -17.156 5.360 1.00 48.34 406 ILE A O 1
ATOM 3123 N N . ALA A 1 407 ? 50.370 -15.374 6.403 1.00 44.03 407 ALA A N 1
ATOM 3124 C CA . ALA A 1 407 ? 50.080 -15.825 7.761 1.00 44.03 407 ALA A CA 1
ATOM 3125 C C . ALA A 1 407 ? 48.581 -16.071 8.034 1.00 44.03 407 ALA A C 1
ATOM 3127 O O . ALA A 1 407 ? 48.267 -16.998 8.778 1.00 44.03 407 ALA A O 1
ATOM 3128 N N . ALA A 1 408 ? 47.662 -15.321 7.409 1.00 49.75 408 ALA A N 1
ATOM 3129 C CA . ALA A 1 408 ? 46.221 -15.499 7.631 1.00 49.75 408 ALA A CA 1
ATOM 3130 C C . ALA A 1 408 ? 45.668 -16.783 6.976 1.00 49.75 408 ALA A C 1
ATOM 3132 O O . ALA A 1 408 ? 44.830 -17.469 7.554 1.00 49.75 408 ALA A O 1
ATOM 3133 N N . VAL A 1 409 ? 46.206 -17.177 5.817 1.00 47.19 409 VAL A N 1
ATOM 3134 C CA . VAL A 1 409 ? 45.758 -18.376 5.080 1.00 47.19 409 VAL A CA 1
ATOM 3135 C C . VAL A 1 409 ? 46.266 -19.668 5.735 1.00 47.19 409 VAL A C 1
ATOM 3137 O O . VAL A 1 409 ? 45.604 -20.704 5.697 1.00 47.19 409 VAL A O 1
ATOM 3140 N N . ARG A 1 410 ? 47.421 -19.626 6.413 1.00 45.28 410 ARG A N 1
ATOM 3141 C CA . ARG A 1 410 ? 48.003 -20.812 7.067 1.00 45.28 410 ARG A CA 1
ATOM 3142 C C . ARG A 1 410 ? 47.273 -21.227 8.350 1.00 45.28 410 ARG A C 1
ATOM 3144 O O . ARG A 1 410 ? 47.352 -22.391 8.723 1.00 45.28 410 ARG A O 1
ATOM 3151 N N . GLN A 1 411 ? 46.568 -20.303 9.007 1.00 51.06 411 GLN A N 1
ATOM 3152 C CA . GLN A 1 411 ? 45.821 -20.577 10.241 1.00 51.06 411 GLN A CA 1
ATOM 3153 C C . GLN A 1 411 ? 44.412 -21.141 9.975 1.00 51.06 411 GLN A C 1
ATOM 3155 O O . GLN A 1 411 ? 43.859 -21.818 10.839 1.00 51.06 411 GLN A O 1
ATOM 3160 N N . GLN A 1 412 ? 43.857 -20.918 8.778 1.00 49.12 412 GLN A N 1
ATOM 3161 C CA . GLN A 1 412 ? 42.591 -21.523 8.347 1.00 49.12 412 GLN A CA 1
ATOM 3162 C C . GLN A 1 412 ? 42.749 -22.958 7.829 1.00 49.12 412 GLN A C 1
ATOM 3164 O O . GLN A 1 412 ? 41.827 -23.743 7.972 1.00 49.12 412 GLN A O 1
ATOM 3169 N N . LEU A 1 413 ? 43.913 -23.332 7.287 1.00 53.88 413 LEU A N 1
ATOM 3170 C CA . LEU A 1 413 ? 44.175 -24.703 6.817 1.00 53.88 413 LEU A CA 1
ATOM 3171 C C . LEU A 1 413 ? 44.594 -25.680 7.935 1.00 53.88 413 LEU A C 1
ATOM 3173 O O . LEU A 1 413 ? 44.811 -26.858 7.662 1.00 53.88 413 LEU A O 1
ATOM 3177 N N . SER A 1 414 ? 44.752 -25.206 9.178 1.00 62.94 414 SER A N 1
ATOM 3178 C CA . SER A 1 414 ? 45.089 -26.038 10.346 1.00 62.94 414 SER A CA 1
ATOM 3179 C C . SER A 1 414 ? 43.935 -26.217 11.343 1.00 62.94 414 SER A C 1
ATOM 3181 O O . SER A 1 414 ? 44.166 -26.728 12.440 1.00 62.94 414 SER A O 1
ATOM 3183 N N . ARG A 1 415 ? 42.732 -25.748 11.006 1.00 53.28 415 ARG A N 1
ATOM 3184 C CA . ARG A 1 415 ? 41.465 -26.080 11.671 1.00 53.28 415 ARG A CA 1
ATOM 3185 C C . ARG A 1 415 ? 40.620 -26.865 10.683 1.00 53.28 415 ARG A C 1
ATOM 3187 O O . ARG A 1 415 ? 39.866 -27.733 11.166 1.00 53.28 415 ARG A O 1
#

Organism: NCBI:txid2487749

Radius of gyration: 34.65 Å; chains: 1; bounding box: 101×88×89 Å

InterPro domains:
  IPR001623 DnaJ domain [PF00226] (16-77)
  IPR001623 DnaJ domain [PS50076] (16-80)
  IPR001623 DnaJ domain [cd06257] (16-67)
  IPR036869 Chaperone J-domain superfamily [G3DSA:1.10.287.110] (14-88)
  IPR036869 Chaperone J-domain superfamily [SSF46565] (15-81)

pLDDT: mean 71.05, std 18.61, range [34.62, 98.38]